Protein AF-S3CJN3-F1 (afdb_monomer)

Radius of gyration: 25.76 Å; Cα contacts (8 Å, |Δi|>4): 692; chains: 1; bounding box: 67×48×83 Å

pLDDT: mean 77.64, std 17.72, range [29.52, 98.56]

Structure (mmCIF, N/CA/C/O backbone):
data_AF-S3CJN3-F1
#
_entry.id   AF-S3CJN3-F1
#
loop_
_atom_site.group_PDB
_atom_site.id
_atom_site.type_symbol
_atom_site.label_atom_id
_atom_site.label_alt_id
_atom_site.label_comp_id
_atom_site.label_asym_id
_atom_site.label_entity_id
_atom_site.label_seq_id
_atom_site.pdbx_PDB_ins_code
_atom_site.Cartn_x
_atom_site.Cartn_y
_atom_site.Cartn_z
_atom_site.occupancy
_atom_site.B_iso_or_equiv
_atom_site.auth_seq_id
_atom_site.auth_comp_id
_atom_site.auth_asym_id
_atom_site.auth_atom_id
_atom_site.pdbx_PDB_model_num
ATOM 1 N N . MET A 1 1 ? -0.857 1.308 -29.081 1.00 56.81 1 MET A N 1
ATOM 2 C CA . MET A 1 1 ? -0.930 2.384 -30.098 1.00 56.81 1 MET A CA 1
ATOM 3 C C . MET A 1 1 ? 0.430 2.398 -30.818 1.00 56.81 1 MET A C 1
ATOM 5 O O . MET A 1 1 ? 1.230 1.526 -30.489 1.00 56.81 1 MET A O 1
ATOM 9 N N . PRO A 1 2 ? 0.720 3.210 -31.855 1.00 83.81 2 PRO A N 1
ATOM 10 C CA . PRO A 1 2 ? 1.910 2.938 -32.663 1.00 83.81 2 PRO A CA 1
ATOM 11 C C . PRO A 1 2 ? 3.206 3.474 -32.032 1.00 83.81 2 PRO A C 1
ATOM 13 O O . PRO A 1 2 ? 3.262 4.581 -31.498 1.00 83.81 2 PRO A O 1
ATOM 16 N N . LEU A 1 3 ? 4.267 2.673 -32.129 1.00 88.75 3 LEU A N 1
ATOM 17 C CA . LEU A 1 3 ? 5.655 3.093 -31.925 1.00 88.75 3 LEU A CA 1
ATOM 18 C C . LEU A 1 3 ? 6.126 3.909 -33.145 1.00 88.75 3 LEU A C 1
ATOM 20 O O . LEU A 1 3 ? 5.751 3.570 -34.269 1.00 88.75 3 LEU A O 1
ATOM 24 N N . CYS A 1 4 ? 6.973 4.931 -32.959 1.00 92.06 4 CYS A N 1
ATOM 25 C CA . CYS A 1 4 ? 7.653 5.595 -34.083 1.00 92.06 4 CYS A CA 1
ATOM 26 C C . CYS A 1 4 ? 8.676 4.654 -34.745 1.00 92.06 4 CYS A C 1
ATOM 28 O O . CYS A 1 4 ? 9.055 3.639 -34.157 1.00 92.06 4 CYS A O 1
ATOM 30 N N . GLU A 1 5 ? 9.161 4.992 -35.943 1.00 91.88 5 GLU A N 1
ATOM 31 C CA . GLU A 1 5 ? 10.115 4.154 -36.692 1.00 91.88 5 GLU A CA 1
ATOM 32 C C . GLU A 1 5 ? 11.374 3.798 -35.891 1.00 91.88 5 GLU A C 1
ATOM 34 O O . GLU A 1 5 ? 11.884 2.684 -35.995 1.00 91.88 5 GLU A O 1
ATOM 39 N N . VAL A 1 6 ? 11.853 4.725 -35.058 1.00 92.62 6 VAL A N 1
ATOM 40 C CA . VAL A 1 6 ? 12.992 4.499 -34.162 1.00 92.62 6 VAL A CA 1
ATOM 41 C C . VAL A 1 6 ? 12.638 3.464 -33.091 1.00 92.62 6 VAL A C 1
ATOM 43 O O . VAL A 1 6 ? 13.357 2.481 -32.914 1.00 92.62 6 VAL A O 1
ATOM 46 N N . CYS A 1 7 ? 11.501 3.624 -32.409 1.00 91.69 7 CYS A N 1
ATOM 47 C CA . CYS A 1 7 ? 11.071 2.704 -31.355 1.00 91.69 7 CYS A CA 1
ATOM 48 C C . CYS A 1 7 ? 10.679 1.319 -31.884 1.00 91.69 7 CYS A C 1
ATOM 50 O O . CYS A 1 7 ? 10.854 0.325 -31.183 1.00 91.69 7 CYS A O 1
ATOM 52 N N . GLN A 1 8 ? 10.198 1.223 -33.126 1.00 89.62 8 GLN A N 1
ATOM 53 C CA . GLN A 1 8 ? 9.945 -0.060 -33.785 1.00 89.62 8 GLN A CA 1
ATOM 54 C C . GLN A 1 8 ? 11.229 -0.870 -33.987 1.00 89.62 8 GLN A C 1
ATOM 56 O O . GLN A 1 8 ? 11.159 -2.086 -34.126 1.00 89.62 8 GLN A O 1
ATOM 61 N N . ARG A 1 9 ? 12.411 -0.240 -33.992 1.00 89.25 9 ARG A N 1
ATOM 62 C CA . ARG A 1 9 ? 13.707 -0.928 -34.114 1.00 89.25 9 ARG A CA 1
ATOM 63 C C . ARG A 1 9 ? 14.276 -1.395 -32.774 1.00 89.25 9 ARG A C 1
ATOM 65 O O . ARG A 1 9 ? 15.337 -2.013 -32.777 1.00 89.25 9 ARG A O 1
ATOM 72 N N . ILE A 1 10 ? 13.613 -1.118 -31.649 1.00 89.44 10 ILE A N 1
ATOM 73 C CA . ILE A 1 10 ? 14.065 -1.594 -30.339 1.00 89.44 10 ILE A CA 1
ATOM 74 C C . ILE A 1 10 ? 13.991 -3.120 -30.304 1.00 89.44 10 ILE A C 1
ATOM 76 O O . ILE A 1 10 ? 12.942 -3.701 -30.588 1.00 89.44 10 ILE A O 1
ATOM 80 N N . ASP A 1 11 ? 15.102 -3.752 -29.928 1.00 85.38 11 ASP A N 1
ATOM 81 C CA . ASP A 1 11 ? 15.180 -5.194 -29.730 1.00 85.38 11 ASP A CA 1
ATOM 82 C C . ASP A 1 11 ? 15.649 -5.510 -28.306 1.00 85.38 11 ASP A C 1
ATOM 84 O O . ASP A 1 11 ? 16.840 -5.620 -28.005 1.00 85.38 11 ASP A O 1
ATOM 88 N N . ILE A 1 12 ? 14.670 -5.654 -27.409 1.00 87.25 12 ILE A N 1
ATOM 89 C CA . ILE A 1 12 ? 14.932 -5.946 -25.997 1.00 87.25 12 ILE A CA 1
ATOM 90 C C . ILE A 1 12 ? 15.607 -7.310 -25.824 1.00 87.25 12 ILE A C 1
ATOM 92 O O . ILE A 1 12 ? 16.454 -7.454 -24.943 1.00 87.25 12 ILE A O 1
ATOM 96 N N . ARG A 1 13 ? 15.280 -8.304 -26.661 1.00 86.50 13 ARG A N 1
ATOM 97 C CA . ARG A 1 13 ? 15.872 -9.643 -26.557 1.00 86.50 13 ARG A CA 1
ATOM 98 C C . ARG A 1 13 ? 17.366 -9.591 -26.852 1.00 86.50 13 ARG A C 1
ATOM 100 O O . ARG A 1 13 ? 18.156 -10.117 -26.069 1.00 86.50 13 ARG A O 1
ATOM 107 N N . SER A 1 14 ? 17.744 -8.921 -27.939 1.00 88.31 14 SER A N 1
ATOM 108 C CA . SER A 1 14 ? 19.148 -8.750 -28.323 1.00 88.31 14 SER A CA 1
ATOM 109 C C . SER A 1 14 ? 19.950 -8.009 -27.247 1.00 88.31 14 SER A C 1
ATOM 111 O O . SER A 1 14 ? 21.045 -8.443 -26.899 1.00 88.31 14 SER A O 1
ATOM 113 N N . LEU A 1 15 ? 19.381 -6.962 -26.638 1.00 89.06 15 LEU A N 1
ATOM 114 C CA . LEU A 1 15 ? 20.022 -6.241 -25.531 1.00 89.06 15 LEU A CA 1
ATOM 115 C C . LEU A 1 15 ? 20.235 -7.115 -24.283 1.00 89.06 15 LEU A C 1
ATOM 117 O O . LEU A 1 15 ? 21.297 -7.063 -23.663 1.00 89.06 15 LEU A O 1
ATOM 121 N N . VAL A 1 16 ? 19.244 -7.936 -23.918 1.00 88.00 16 VAL A N 1
ATOM 122 C CA . VAL A 1 16 ? 19.341 -8.871 -22.783 1.00 88.00 16 VAL A CA 1
ATOM 123 C C . VAL A 1 16 ? 20.388 -9.960 -23.051 1.00 88.00 16 VAL A C 1
ATOM 125 O O . VAL A 1 16 ? 21.195 -10.263 -22.172 1.00 88.00 16 VAL A O 1
ATOM 128 N N . LEU A 1 17 ? 20.421 -10.527 -24.260 1.00 88.25 17 LEU A N 1
ATOM 129 C CA . LEU A 1 17 ? 21.434 -11.510 -24.664 1.00 88.25 17 LEU A CA 1
ATOM 130 C C . LEU A 1 17 ? 22.846 -10.925 -24.600 1.00 88.25 17 LEU A C 1
ATOM 132 O O . LEU A 1 17 ? 23.724 -11.513 -23.967 1.00 88.25 17 LEU A O 1
ATOM 136 N N . ALA A 1 18 ? 23.036 -9.740 -25.183 1.00 87.50 18 ALA A N 1
ATOM 137 C CA . ALA A 1 18 ? 24.317 -9.047 -25.184 1.00 87.50 18 ALA A CA 1
ATOM 138 C C . ALA A 1 18 ? 24.812 -8.750 -23.762 1.00 87.50 18 ALA A C 1
ATOM 140 O O . ALA A 1 18 ? 26.000 -8.904 -23.479 1.00 87.50 18 ALA A O 1
ATOM 141 N N . TYR A 1 19 ? 23.908 -8.396 -22.840 1.00 86.38 19 TYR A N 1
ATOM 142 C CA . TYR A 1 19 ? 24.244 -8.248 -21.424 1.00 86.38 19 TYR A CA 1
ATOM 143 C C . TYR A 1 19 ? 24.774 -9.556 -20.822 1.00 86.38 19 TYR A C 1
ATOM 145 O O . TYR A 1 19 ? 25.827 -9.567 -20.186 1.00 86.38 19 TYR A O 1
ATOM 153 N N . HIS A 1 20 ? 24.083 -10.676 -21.040 1.00 83.88 20 HIS A N 1
ATOM 154 C CA . HIS A 1 20 ? 24.507 -11.966 -20.499 1.00 83.88 20 HIS A CA 1
ATOM 155 C C . HIS A 1 20 ? 25.848 -12.443 -21.053 1.00 83.88 20 HIS A C 1
ATOM 157 O O . HIS A 1 20 ? 26.672 -12.953 -20.292 1.00 83.88 20 HIS A O 1
ATOM 163 N N . GLU A 1 21 ? 26.076 -12.287 -22.355 1.00 84.88 21 GLU A N 1
ATOM 164 C CA . GLU A 1 21 ? 27.363 -12.601 -22.980 1.00 84.88 21 GLU A CA 1
ATOM 165 C C . GLU A 1 21 ? 28.477 -11.715 -22.425 1.00 84.88 21 GLU A C 1
ATOM 167 O O . GLU A 1 21 ? 29.540 -12.212 -22.048 1.00 84.88 21 GLU A O 1
ATOM 172 N N . TRP A 1 22 ? 28.213 -10.415 -22.294 1.00 81.56 22 TRP A N 1
ATOM 173 C CA . TRP A 1 22 ? 29.166 -9.465 -21.740 1.00 81.56 22 TRP A CA 1
ATOM 174 C C . TRP A 1 22 ? 29.552 -9.800 -20.298 1.00 81.56 22 TRP A C 1
ATOM 176 O O . TRP A 1 22 ? 30.744 -9.867 -20.002 1.00 81.56 22 TRP A O 1
ATOM 186 N N . VAL A 1 23 ? 28.586 -10.094 -19.420 1.00 78.06 23 VAL A N 1
ATOM 187 C CA . VAL A 1 23 ? 28.857 -10.488 -18.024 1.00 78.06 23 VAL A CA 1
ATOM 188 C C . VAL A 1 23 ? 29.653 -11.792 -17.949 1.00 78.06 23 VAL A C 1
ATOM 190 O O . VAL A 1 23 ? 30.587 -11.880 -17.156 1.00 78.06 23 VAL A O 1
ATOM 193 N N . ARG A 1 24 ? 29.339 -12.795 -18.786 1.00 78.81 24 ARG A N 1
ATOM 194 C CA . ARG A 1 24 ? 30.102 -14.061 -18.841 1.00 78.81 24 ARG A CA 1
ATOM 195 C C . ARG A 1 24 ? 31.558 -13.850 -19.259 1.00 78.81 24 ARG A C 1
ATOM 197 O O . ARG A 1 24 ? 32.435 -14.563 -18.784 1.00 78.81 24 ARG A O 1
ATOM 204 N N . ASN A 1 25 ? 31.806 -12.888 -20.145 1.00 75.31 25 ASN A N 1
ATOM 205 C CA . ASN A 1 25 ? 33.140 -12.616 -20.675 1.00 75.31 25 ASN A CA 1
ATOM 206 C C . ASN A 1 25 ? 33.958 -11.670 -19.778 1.00 75.31 25 ASN A C 1
ATOM 208 O O . ASN A 1 25 ? 35.183 -11.740 -19.785 1.00 75.31 25 ASN A O 1
ATOM 212 N N . THR A 1 26 ? 33.305 -10.811 -18.988 1.00 68.06 26 THR A N 1
ATOM 213 C CA . THR A 1 26 ? 33.966 -9.821 -18.111 1.00 68.06 26 THR A CA 1
ATOM 214 C C . THR A 1 26 ? 34.074 -10.246 -16.643 1.00 68.06 26 THR A C 1
ATOM 216 O O . THR A 1 26 ? 34.764 -9.584 -15.869 1.00 68.06 26 THR A O 1
ATOM 219 N N . SER A 1 27 ? 33.499 -11.389 -16.245 1.00 54.91 27 SER A N 1
ATOM 220 C CA . SER A 1 27 ? 33.534 -11.913 -14.866 1.00 54.91 27 SER A CA 1
ATOM 221 C C . SER A 1 27 ? 34.928 -12.238 -14.281 1.00 54.91 27 SER A C 1
ATOM 223 O O . SER A 1 27 ? 34.999 -12.664 -13.131 1.00 54.91 27 SER A O 1
ATOM 225 N N . ASN A 1 28 ? 36.026 -11.995 -15.011 1.00 45.75 28 ASN A N 1
ATOM 226 C CA . ASN A 1 28 ? 37.406 -12.112 -14.514 1.00 45.75 28 ASN A CA 1
ATOM 227 C C . ASN A 1 28 ? 38.129 -10.772 -14.258 1.00 45.75 28 ASN A C 1
ATOM 229 O O . ASN A 1 28 ? 39.216 -10.797 -13.689 1.00 45.75 28 ASN A O 1
ATOM 233 N N . GLU A 1 29 ? 37.562 -9.612 -14.614 1.00 44.59 29 GLU A N 1
ATOM 234 C CA . GLU A 1 29 ? 38.234 -8.309 -14.448 1.00 44.59 29 GLU A CA 1
ATOM 235 C C . GLU A 1 29 ? 37.250 -7.206 -14.024 1.00 44.59 29 GLU A C 1
ATOM 237 O O . GLU A 1 29 ? 36.926 -6.293 -14.779 1.00 44.59 29 GLU A O 1
ATOM 242 N N . TYR A 1 30 ? 36.774 -7.244 -12.777 1.00 38.97 30 TYR A N 1
ATOM 243 C CA . TYR A 1 30 ? 36.133 -6.067 -12.185 1.00 38.97 30 TYR A CA 1
ATOM 244 C C . TYR A 1 30 ? 37.208 -5.073 -11.731 1.00 38.97 30 TYR A C 1
ATOM 246 O O . TYR A 1 30 ? 37.703 -5.146 -10.606 1.00 38.97 30 TYR A O 1
ATOM 254 N N . THR A 1 31 ? 37.541 -4.107 -12.589 1.00 38.97 31 THR A N 1
ATOM 255 C CA . THR A 1 31 ? 38.107 -2.830 -12.138 1.00 38.97 31 THR A CA 1
ATOM 256 C C . THR A 1 31 ? 37.134 -1.693 -12.417 1.00 38.97 31 THR A C 1
ATOM 258 O O . THR A 1 31 ? 36.382 -1.665 -13.385 1.00 38.97 31 THR A O 1
ATOM 261 N N . THR A 1 32 ? 37.096 -0.774 -11.467 1.00 41.88 32 THR A N 1
ATOM 262 C CA . THR A 1 32 ? 36.275 0.429 -11.416 1.00 41.88 32 THR A CA 1
ATOM 263 C C . THR A 1 32 ? 36.683 1.452 -12.489 1.00 41.88 32 THR A C 1
ATOM 265 O O . THR A 1 32 ? 37.332 2.443 -12.162 1.00 41.88 32 THR A O 1
ATOM 268 N N . SER A 1 33 ? 36.291 1.258 -13.749 1.00 38.84 33 SER A N 1
ATOM 269 C CA . SER A 1 33 ? 36.246 2.312 -14.781 1.00 38.84 33 SER A CA 1
ATOM 270 C C . SER A 1 33 ? 34.777 2.493 -15.199 1.00 38.84 33 SER A C 1
ATOM 272 O O . SER A 1 33 ? 34.085 1.539 -15.526 1.00 38.84 33 SER A O 1
ATOM 274 N N . GLY A 1 34 ? 34.135 3.629 -14.930 1.00 49.50 34 GLY A N 1
ATOM 275 C CA . GLY A 1 34 ? 34.243 4.855 -15.718 1.00 49.50 34 GLY A CA 1
ATOM 276 C C . GLY A 1 34 ? 33.016 4.930 -16.639 1.00 49.50 34 GLY A C 1
ATOM 277 O O . GLY A 1 34 ? 32.799 4.016 -17.428 1.00 49.50 34 GLY A O 1
ATOM 278 N N . ASP A 1 35 ? 32.192 5.975 -16.515 1.00 48.53 35 ASP A N 1
ATOM 279 C CA . ASP A 1 35 ? 30.923 6.150 -17.255 1.00 48.53 35 ASP A CA 1
ATOM 280 C C . ASP A 1 35 ? 31.083 6.080 -18.798 1.00 48.53 35 ASP A C 1
ATOM 282 O O . ASP A 1 35 ? 30.113 5.840 -19.511 1.00 48.53 35 ASP A O 1
ATOM 286 N N . GLU A 1 36 ? 32.311 6.207 -19.315 1.00 49.47 36 GLU A N 1
ATOM 287 C CA . GLU A 1 36 ? 32.673 6.111 -20.740 1.00 49.47 36 GLU A CA 1
ATOM 288 C C . GLU A 1 36 ? 32.439 4.719 -21.362 1.00 49.47 36 GLU A C 1
ATOM 290 O O . GLU A 1 36 ? 32.179 4.612 -22.561 1.00 49.47 36 GLU A O 1
ATOM 295 N N . HIS A 1 37 ? 32.469 3.637 -20.574 1.00 57.69 37 HIS A N 1
ATOM 296 C CA . HIS A 1 37 ? 32.265 2.280 -21.105 1.00 57.69 37 HIS A CA 1
ATOM 297 C C . HIS A 1 37 ? 30.796 1.938 -21.391 1.00 57.69 37 HIS A C 1
ATOM 299 O O . HIS A 1 37 ? 30.526 0.981 -22.112 1.00 57.69 37 HIS A O 1
ATOM 305 N N . ILE A 1 38 ? 29.839 2.708 -20.863 1.00 62.06 38 ILE A N 1
ATOM 306 C CA . ILE A 1 38 ? 28.403 2.408 -20.997 1.00 62.06 38 ILE A CA 1
ATOM 307 C C . ILE A 1 38 ? 27.929 2.599 -22.447 1.00 62.06 38 ILE A C 1
ATOM 309 O O . ILE A 1 38 ? 27.097 1.843 -22.938 1.00 62.06 38 ILE A O 1
ATOM 313 N N . PHE A 1 39 ? 28.477 3.581 -23.165 1.00 63.00 39 PHE A N 1
ATOM 314 C CA . PHE A 1 39 ? 28.077 3.873 -24.549 1.00 63.00 39 PHE A CA 1
ATOM 315 C C . PHE A 1 39 ? 28.692 2.924 -25.583 1.00 63.00 39 PHE A C 1
ATOM 317 O O . PHE A 1 39 ? 28.231 2.867 -26.719 1.00 63.00 39 PHE A O 1
ATOM 324 N N . THR A 1 40 ? 29.731 2.182 -25.197 1.00 67.06 40 THR A N 1
ATOM 325 C CA . THR A 1 40 ? 30.460 1.249 -26.072 1.00 67.06 40 THR A CA 1
ATOM 326 C C . THR A 1 40 ? 30.206 -0.214 -25.720 1.00 67.06 40 THR A C 1
ATOM 328 O O . THR A 1 40 ? 30.718 -1.110 -26.393 1.00 67.06 40 THR A O 1
ATOM 331 N N . SER A 1 41 ? 29.413 -0.478 -24.679 1.00 72.75 41 SER A N 1
ATOM 332 C CA . SER A 1 41 ? 29.094 -1.829 -24.249 1.00 72.75 41 SER A CA 1
ATOM 333 C C . SER A 1 41 ? 28.074 -2.491 -25.193 1.00 72.75 41 SER A C 1
ATOM 335 O O . SER A 1 41 ? 27.206 -1.825 -25.756 1.00 72.75 41 SER A O 1
ATOM 337 N N . PRO A 1 42 ? 28.152 -3.818 -25.396 1.00 81.44 42 PRO A N 1
ATOM 338 C CA . PRO A 1 42 ? 27.315 -4.518 -26.377 1.00 81.44 42 PRO A CA 1
ATOM 339 C C . PRO A 1 42 ? 25.826 -4.564 -25.984 1.00 81.44 42 PRO A C 1
ATOM 341 O O . PRO A 1 42 ? 24.963 -4.765 -26.829 1.00 81.44 42 PRO A O 1
ATOM 344 N N . ASN A 1 43 ? 25.512 -4.346 -24.707 1.00 82.81 43 ASN A N 1
ATOM 345 C CA . ASN A 1 43 ? 24.165 -4.221 -24.140 1.00 82.81 43 ASN A CA 1
ATOM 346 C C . ASN A 1 43 ? 23.571 -2.803 -24.270 1.00 82.81 43 ASN A C 1
ATOM 348 O O . ASN A 1 43 ? 22.677 -2.446 -23.494 1.00 82.81 43 ASN A O 1
ATOM 352 N N . THR A 1 44 ? 24.063 -2.014 -25.229 1.00 85.62 44 THR A N 1
ATOM 353 C CA . THR A 1 44 ? 23.648 -0.634 -25.498 1.00 85.62 44 THR A CA 1
ATOM 354 C C . THR A 1 44 ? 23.168 -0.485 -26.940 1.00 85.62 44 THR A C 1
ATOM 356 O O . THR A 1 44 ? 23.831 -0.913 -27.881 1.00 85.62 44 THR A O 1
ATOM 359 N N . GLN A 1 45 ? 22.013 0.153 -27.128 1.00 89.62 45 GLN A N 1
ATOM 360 C CA . GLN A 1 45 ? 21.413 0.428 -28.433 1.00 89.62 45 GLN A CA 1
ATOM 361 C C . GLN A 1 45 ? 21.191 1.941 -28.616 1.00 89.62 45 GLN A C 1
ATOM 363 O O . GLN A 1 45 ? 20.548 2.567 -27.768 1.00 89.62 45 GLN A O 1
ATOM 368 N N . PRO A 1 46 ? 21.647 2.539 -29.735 1.00 89.56 46 PRO A N 1
ATOM 369 C CA . PRO A 1 46 ? 21.257 3.892 -30.122 1.00 89.56 46 PRO A CA 1
ATOM 370 C C . PRO A 1 46 ? 19.742 4.001 -30.327 1.00 89.56 46 PRO A C 1
ATOM 372 O O . PRO A 1 46 ? 19.115 3.108 -30.902 1.00 89.56 46 PRO A O 1
ATOM 375 N N . HIS A 1 47 ? 19.158 5.105 -29.872 1.00 90.88 47 HIS A N 1
ATOM 376 C CA . HIS A 1 47 ? 17.727 5.372 -29.961 1.00 90.88 47 HIS A CA 1
ATOM 377 C C . HIS A 1 47 ? 17.461 6.612 -30.826 1.00 90.88 47 HIS A C 1
ATOM 379 O O . HIS A 1 47 ? 17.398 6.474 -32.042 1.00 90.88 47 HIS A O 1
ATOM 385 N N . HIS A 1 48 ? 17.326 7.808 -30.246 1.00 90.56 48 HIS A N 1
ATOM 386 C CA . HIS A 1 48 ? 17.156 9.059 -31.007 1.00 90.56 48 HIS A CA 1
ATOM 387 C C . HIS A 1 48 ? 18.491 9.805 -31.104 1.00 90.56 48 HIS A 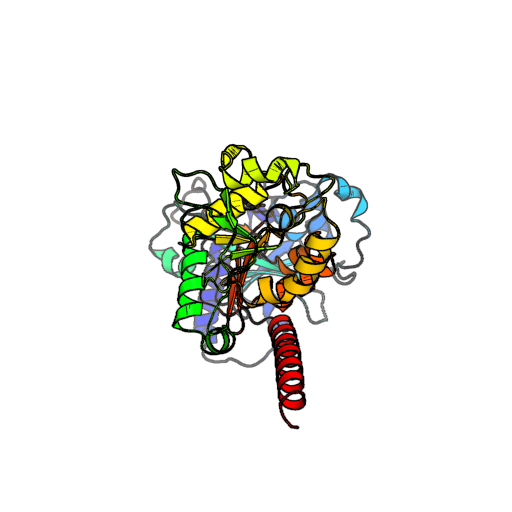C 1
ATOM 389 O O . HIS A 1 48 ? 19.290 9.742 -30.166 1.00 90.56 48 HIS A O 1
ATOM 395 N N . ALA A 1 49 ? 18.739 10.509 -32.213 1.00 87.88 49 ALA A N 1
ATOM 396 C CA . ALA A 1 49 ? 20.005 11.216 -32.422 1.00 87.88 49 ALA A CA 1
ATOM 397 C C . ALA A 1 49 ? 20.124 12.459 -31.531 1.00 87.88 49 ALA A C 1
ATOM 399 O O . ALA A 1 49 ? 21.230 12.910 -31.237 1.00 87.88 49 ALA A O 1
ATOM 400 N N . SER A 1 50 ? 18.990 12.973 -31.056 1.00 83.50 50 SER A N 1
ATOM 401 C CA . SER A 1 50 ? 18.933 14.038 -30.068 1.00 83.50 50 SER A CA 1
ATOM 402 C C . SER A 1 50 ? 17.752 13.865 -29.116 1.00 83.50 50 SER A C 1
ATOM 404 O O . SER A 1 50 ? 16.801 13.111 -29.355 1.00 83.50 50 SER A O 1
ATOM 406 N N . PHE A 1 51 ? 17.802 14.607 -28.016 1.00 77.88 51 PHE A N 1
ATOM 407 C CA . PHE A 1 51 ? 16.685 14.714 -27.088 1.00 77.88 51 PHE A CA 1
ATOM 408 C C . PHE A 1 51 ? 15.460 15.414 -27.708 1.00 77.88 51 PHE A C 1
ATOM 410 O O . PHE A 1 51 ? 14.328 15.075 -27.363 1.00 77.88 51 PHE A O 1
ATOM 417 N N . GLU A 1 52 ? 15.665 16.348 -28.643 1.00 81.94 52 GLU A N 1
ATOM 418 C CA . GLU A 1 52 ? 14.581 17.037 -29.357 1.00 81.94 52 GLU A CA 1
ATOM 419 C C . GLU A 1 52 ? 13.794 16.076 -30.248 1.00 81.94 52 GLU A C 1
ATOM 421 O O . GLU A 1 52 ? 12.570 16.060 -30.195 1.00 81.94 52 GLU A O 1
ATOM 426 N N . GLU A 1 53 ? 14.479 15.192 -30.974 1.00 88.38 53 GLU A N 1
ATOM 427 C CA . GLU A 1 53 ? 13.808 14.172 -31.784 1.00 88.38 53 GLU A CA 1
ATOM 428 C C . GLU A 1 53 ? 12.965 13.223 -30.918 1.00 88.38 53 GLU A C 1
ATOM 430 O O . GLU A 1 53 ? 11.860 12.836 -31.300 1.00 88.38 53 GLU A O 1
ATOM 435 N N . LEU A 1 54 ? 13.455 12.863 -29.723 1.00 87.50 54 LEU A N 1
ATOM 436 C CA . LEU A 1 54 ? 12.694 12.044 -28.777 1.00 87.50 54 LEU A CA 1
ATOM 437 C C . LEU A 1 54 ? 11.436 12.771 -28.288 1.00 87.50 54 LEU A C 1
ATOM 439 O O . LEU A 1 54 ? 10.373 12.150 -28.185 1.00 87.50 54 LEU A O 1
ATOM 443 N N . ARG A 1 55 ? 11.552 14.069 -27.977 1.00 84.50 55 ARG A N 1
ATOM 444 C CA . ARG A 1 55 ? 10.419 14.922 -27.596 1.00 84.50 55 ARG A CA 1
ATOM 445 C C . ARG A 1 55 ? 9.376 14.959 -28.699 1.00 84.50 55 ARG A C 1
ATOM 447 O O . ARG A 1 55 ? 8.198 14.744 -28.425 1.00 84.50 55 ARG A O 1
ATOM 454 N N . ASP A 1 56 ? 9.806 15.242 -29.919 1.00 86.44 56 ASP A N 1
ATOM 455 C CA . ASP A 1 56 ? 8.912 15.444 -31.051 1.00 86.44 56 ASP A CA 1
ATOM 456 C C . ASP A 1 56 ? 8.175 14.132 -31.360 1.00 86.44 56 ASP A C 1
ATOM 458 O O . ASP A 1 56 ? 6.947 14.116 -31.411 1.00 86.44 56 ASP A O 1
ATOM 462 N N . ALA A 1 57 ? 8.874 12.991 -31.334 1.00 89.62 57 ALA A N 1
ATOM 463 C CA . ALA A 1 57 ? 8.244 11.673 -31.427 1.00 89.62 57 ALA A CA 1
ATOM 464 C C . ALA A 1 57 ? 7.235 11.391 -30.290 1.00 89.62 57 ALA A C 1
ATOM 466 O O . ALA A 1 57 ? 6.232 10.701 -30.500 1.00 89.62 57 ALA A O 1
ATOM 467 N N . ALA A 1 58 ? 7.476 11.892 -29.072 1.00 86.94 58 ALA A N 1
ATOM 468 C CA . ALA A 1 58 ? 6.526 11.775 -27.964 1.00 86.94 58 ALA A CA 1
ATOM 469 C C . ALA A 1 58 ? 5.270 12.641 -28.185 1.00 86.94 58 ALA A C 1
ATOM 471 O O . ALA A 1 58 ? 4.149 12.177 -27.934 1.00 86.94 58 ALA A O 1
ATOM 472 N N . ILE A 1 59 ? 5.441 13.873 -28.670 1.00 84.19 59 ILE A N 1
ATOM 473 C CA . ILE A 1 59 ? 4.345 14.782 -29.039 1.00 84.19 59 ILE A CA 1
ATOM 474 C C . ILE A 1 59 ? 3.500 14.143 -30.149 1.00 84.19 59 ILE A C 1
ATOM 476 O O . ILE A 1 59 ? 2.281 14.022 -29.990 1.00 84.19 59 ILE A O 1
ATOM 480 N N . ASP A 1 60 ? 4.158 13.600 -31.174 1.00 88.19 60 ASP A N 1
ATOM 481 C CA . ASP A 1 60 ? 3.549 12.944 -32.339 1.00 88.19 60 ASP A CA 1
ATOM 482 C C . ASP A 1 60 ? 2.838 11.621 -32.015 1.00 88.19 60 ASP A C 1
ATOM 484 O O . ASP A 1 60 ? 2.123 11.064 -32.847 1.00 88.19 60 ASP A O 1
ATOM 488 N N . GLY A 1 61 ? 2.977 11.115 -30.787 1.00 84.56 61 GLY A N 1
ATOM 489 C CA . GLY A 1 61 ? 2.145 10.022 -30.292 1.00 84.56 61 GLY A CA 1
ATOM 490 C C . GLY A 1 61 ? 2.838 8.697 -30.040 1.00 84.56 61 GLY A C 1
ATOM 491 O O . GLY A 1 61 ? 2.154 7.749 -29.655 1.00 84.56 61 GLY A O 1
ATOM 492 N N . CYS A 1 62 ? 4.163 8.613 -30.183 1.00 89.19 62 CYS A N 1
ATOM 493 C CA . CYS A 1 62 ? 4.892 7.386 -29.878 1.00 89.19 62 CYS A CA 1
ATOM 494 C C . CYS A 1 62 ? 4.781 7.033 -28.388 1.00 89.19 62 CYS A C 1
ATOM 496 O O . CYS A 1 62 ? 5.240 7.788 -27.530 1.00 89.19 62 CYS A O 1
ATOM 498 N N . GLU A 1 63 ? 4.225 5.857 -28.073 1.00 86.44 63 GLU A N 1
ATOM 499 C CA . GLU A 1 63 ? 4.018 5.390 -26.691 1.00 86.44 63 GLU A CA 1
ATOM 500 C C . GLU A 1 63 ? 5.323 5.253 -25.902 1.00 86.44 63 GLU A C 1
ATOM 502 O O . GLU A 1 63 ? 5.386 5.657 -24.741 1.00 86.44 63 GLU A O 1
ATOM 507 N N . PHE A 1 64 ? 6.377 4.705 -26.516 1.00 88.75 64 PHE A N 1
ATOM 508 C CA . PHE A 1 64 ? 7.664 4.559 -25.838 1.00 88.75 64 PHE A CA 1
ATOM 509 C C . PHE A 1 64 ? 8.337 5.913 -25.618 1.00 88.75 64 PHE A C 1
ATOM 511 O O . PHE A 1 64 ? 8.769 6.197 -24.505 1.00 88.75 64 PHE A O 1
ATOM 518 N N . CYS A 1 65 ? 8.377 6.785 -26.632 1.00 88.50 65 CYS A N 1
ATOM 519 C CA . CYS A 1 65 ? 8.945 8.125 -26.459 1.00 88.50 65 CYS A CA 1
ATOM 520 C C . CYS A 1 65 ? 8.174 8.909 -25.404 1.00 88.50 65 CYS A C 1
ATOM 522 O O . CYS A 1 65 ? 8.790 9.545 -24.564 1.00 88.50 65 CYS A O 1
ATOM 524 N N . ARG A 1 66 ? 6.846 8.788 -25.368 1.00 84.19 66 ARG A N 1
ATOM 525 C CA . ARG A 1 66 ? 5.993 9.314 -24.299 1.00 84.19 66 ARG A CA 1
ATOM 526 C C . ARG A 1 66 ? 6.320 8.743 -22.928 1.00 84.19 66 ARG A C 1
ATOM 528 O O . ARG A 1 66 ? 6.367 9.497 -21.966 1.00 84.19 66 ARG A O 1
ATOM 535 N N . LEU A 1 67 ? 6.558 7.438 -22.825 1.00 82.50 67 LEU A N 1
ATOM 536 C CA . LEU A 1 67 ? 6.985 6.806 -21.579 1.00 82.50 67 LEU A CA 1
ATOM 537 C C . LEU A 1 67 ? 8.331 7.373 -21.105 1.00 82.50 67 LEU A C 1
ATOM 539 O O . LEU A 1 67 ? 8.491 7.660 -19.920 1.00 82.50 67 LEU A O 1
ATOM 543 N N . VAL A 1 68 ? 9.283 7.555 -22.022 1.00 82.12 68 VAL A N 1
ATOM 544 C CA . VAL A 1 68 ? 10.620 8.091 -21.736 1.00 82.12 68 VAL A CA 1
ATOM 545 C C . VAL A 1 68 ? 10.581 9.588 -21.424 1.00 82.12 68 VAL A C 1
ATOM 547 O O . VAL A 1 68 ? 11.238 10.011 -20.475 1.00 82.12 68 VAL A O 1
ATOM 550 N N . TRP A 1 69 ? 9.785 10.358 -22.163 1.00 77.38 69 TRP A N 1
ATOM 551 C CA . TRP A 1 69 ? 9.602 11.805 -22.032 1.00 77.38 69 TRP A CA 1
ATOM 552 C C . TRP A 1 69 ? 8.780 12.180 -20.799 1.00 77.38 69 TRP A C 1
ATOM 554 O O . TRP A 1 69 ? 9.114 13.113 -20.076 1.00 77.38 69 TRP A O 1
ATOM 564 N N . GLY A 1 70 ? 7.700 11.438 -20.555 1.00 63.09 70 GLY A N 1
ATOM 565 C CA . GLY A 1 70 ? 6.721 11.693 -19.510 1.00 63.09 70 GLY A CA 1
ATOM 566 C C . GLY A 1 70 ? 7.360 11.591 -18.135 1.00 63.09 70 GLY A C 1
ATOM 567 O O . GLY A 1 70 ? 7.588 10.494 -17.610 1.00 63.09 70 GLY A O 1
ATOM 568 N N . CYS A 1 71 ? 7.677 12.743 -17.559 1.00 50.81 71 CYS A N 1
ATOM 569 C CA . CYS A 1 71 ? 7.980 12.880 -16.151 1.00 50.81 71 CYS A CA 1
ATOM 570 C C . CYS A 1 71 ? 6.715 13.318 -15.415 1.00 50.81 71 CYS A C 1
ATOM 572 O O . CYS A 1 71 ? 6.160 14.373 -15.699 1.00 50.81 71 CYS A O 1
ATOM 574 N N . ASP A 1 72 ? 6.327 12.439 -14.493 1.00 46.78 72 ASP A N 1
ATOM 575 C CA . ASP A 1 72 ? 5.441 12.602 -13.347 1.00 46.78 72 ASP A CA 1
ATOM 576 C C . ASP A 1 72 ? 3.990 12.997 -13.609 1.00 46.78 72 ASP A C 1
ATOM 578 O O . ASP A 1 72 ? 3.707 14.096 -14.034 1.00 46.78 72 ASP A O 1
ATOM 582 N N . ASP A 1 73 ? 3.069 12.102 -13.242 1.00 40.28 73 ASP A N 1
ATOM 583 C CA . ASP A 1 73 ? 1.813 12.384 -12.525 1.00 40.28 73 ASP A CA 1
ATOM 584 C C . ASP A 1 73 ? 0.848 13.489 -12.995 1.00 40.28 73 ASP A C 1
ATOM 586 O O . ASP A 1 73 ? -0.137 13.739 -12.303 1.00 40.28 73 ASP A O 1
ATOM 590 N N . PHE A 1 74 ? 1.064 14.122 -14.139 1.00 36.97 74 PHE A N 1
ATOM 591 C CA . PHE A 1 74 ? 0.229 15.208 -14.617 1.00 36.97 74 PHE A CA 1
ATOM 592 C C . PHE A 1 74 ? -0.814 14.676 -15.594 1.00 36.97 74 PHE A C 1
ATOM 594 O O . PHE A 1 74 ? -0.508 13.997 -16.577 1.00 36.97 74 PHE A O 1
ATOM 601 N N . GLU A 1 75 ? -2.074 14.963 -15.273 1.00 35.25 75 GLU A N 1
ATOM 602 C CA . GLU A 1 75 ? -3.221 14.741 -16.140 1.00 35.25 75 GLU A CA 1
ATOM 603 C C . GLU A 1 75 ? -2.940 15.313 -17.537 1.00 35.25 75 GLU A C 1
ATOM 605 O O . GLU A 1 75 ? -2.361 16.394 -17.697 1.00 35.25 75 GLU A O 1
ATOM 610 N N . VAL A 1 76 ? -3.365 14.555 -18.551 1.00 36.94 76 VAL A N 1
ATOM 611 C CA . VAL A 1 76 ? -3.133 14.776 -19.990 1.00 36.94 76 VAL A CA 1
ATOM 612 C C . VAL A 1 76 ? -3.525 16.193 -20.457 1.00 36.94 76 VAL A C 1
ATOM 614 O O . VAL A 1 76 ? -3.030 16.661 -21.479 1.00 36.94 76 VAL A O 1
ATOM 617 N N . GLU A 1 77 ? -4.334 16.920 -19.685 1.00 33.03 77 GLU A N 1
ATOM 618 C CA . GLU A 1 77 ? -4.784 18.287 -19.973 1.00 33.03 77 GLU A CA 1
ATOM 619 C C . GLU A 1 77 ? -3.704 19.379 -19.811 1.00 33.03 77 GLU A C 1
ATOM 621 O O . GLU A 1 77 ? -3.906 20.504 -20.263 1.00 33.03 77 GLU A O 1
ATOM 626 N N . THR A 1 78 ? -2.530 19.081 -19.235 1.00 32.81 78 THR A N 1
ATOM 627 C CA . THR A 1 78 ? -1.494 20.102 -18.933 1.00 32.81 78 THR A CA 1
ATOM 628 C C . THR A 1 78 ? -0.236 20.063 -19.813 1.00 32.81 78 THR A C 1
ATOM 630 O O . THR A 1 78 ? 0.679 20.866 -19.618 1.00 32.81 78 THR A O 1
ATOM 633 N N . LEU A 1 79 ? -0.199 19.209 -20.844 1.00 36.75 79 LEU A N 1
ATOM 634 C CA . LEU A 1 79 ? 0.922 19.095 -21.796 1.00 36.75 79 LEU A CA 1
ATOM 635 C C . LEU A 1 79 ? 1.425 20.430 -22.403 1.00 36.75 79 LEU A C 1
ATOM 637 O O . LEU A 1 79 ? 2.640 20.569 -22.541 1.00 36.75 79 LEU A O 1
ATOM 641 N N . PRO A 1 80 ? 0.583 21.444 -22.698 1.00 34.16 80 PRO A N 1
ATOM 642 C CA . PRO A 1 80 ? 1.066 22.727 -23.223 1.00 34.16 80 PRO A CA 1
ATOM 643 C C . PRO A 1 80 ? 1.826 23.591 -22.199 1.00 34.16 80 PRO A C 1
ATOM 645 O O . PRO A 1 80 ? 2.560 24.496 -22.590 1.00 34.16 80 PRO A O 1
ATOM 648 N N . PHE A 1 81 ? 1.671 23.333 -20.894 1.00 32.47 81 PHE A N 1
ATOM 649 C CA . PHE A 1 81 ? 2.263 24.143 -19.817 1.00 32.47 81 PHE A CA 1
ATOM 650 C C . PHE A 1 81 ? 3.552 23.548 -19.227 1.00 32.47 81 PHE A C 1
ATOM 652 O O . PHE A 1 81 ? 4.255 24.233 -18.486 1.00 32.47 81 PHE A O 1
ATOM 659 N N . LEU A 1 82 ? 3.908 22.304 -19.571 1.00 35.34 82 LEU A N 1
ATOM 660 C CA . LEU A 1 82 ? 5.101 21.615 -19.055 1.00 35.34 82 LEU A CA 1
ATOM 661 C C . LEU A 1 82 ? 6.413 22.000 -19.759 1.00 35.34 82 LEU A C 1
ATOM 663 O O . LEU A 1 82 ? 7.481 21.590 -19.303 1.00 35.34 82 LEU A O 1
ATOM 667 N N . CYS A 1 83 ? 6.366 22.847 -20.795 1.00 40.81 83 CYS A N 1
ATOM 668 C CA . CYS A 1 83 ? 7.554 23.410 -21.457 1.00 40.81 83 CYS A CA 1
ATOM 669 C C . CYS A 1 83 ? 8.486 24.207 -20.516 1.00 40.81 83 CYS A C 1
ATOM 671 O O . CYS A 1 83 ? 9.558 24.631 -20.940 1.00 40.81 83 CYS A O 1
ATOM 673 N N . SER A 1 84 ? 8.107 24.422 -19.252 1.00 37.91 84 SER A N 1
ATOM 674 C CA . SER A 1 84 ? 8.839 25.247 -18.284 1.00 37.91 84 SER A CA 1
ATOM 675 C C . SER A 1 84 ? 9.176 24.557 -16.948 1.00 37.91 84 SER A C 1
ATOM 677 O O . SER A 1 84 ? 9.655 25.233 -16.036 1.00 37.91 84 SER A O 1
ATOM 679 N N . SER A 1 85 ? 9.003 23.231 -16.804 1.00 35.72 85 SER A N 1
ATOM 680 C CA . SER A 1 85 ? 9.386 22.524 -15.563 1.00 35.72 85 SER A CA 1
ATOM 681 C C . SER A 1 85 ? 10.920 22.503 -15.360 1.00 35.72 85 SER A C 1
ATOM 683 O O . SER A 1 85 ? 11.628 21.912 -16.178 1.00 35.72 85 SER A O 1
ATOM 685 N N . PRO A 1 86 ? 11.483 23.088 -14.278 1.00 38.78 86 PRO A N 1
ATOM 686 C CA . PRO A 1 86 ? 12.934 23.262 -14.113 1.00 38.78 86 PRO A CA 1
ATOM 687 C C . PRO A 1 86 ? 13.695 22.020 -13.616 1.00 38.78 86 PRO A C 1
ATOM 689 O O . PRO A 1 86 ? 14.871 22.139 -13.274 1.00 38.78 86 PRO A O 1
ATOM 692 N N . GLN A 1 87 ? 13.052 20.852 -13.508 1.00 43.25 87 GLN A N 1
ATOM 693 C CA . GLN A 1 87 ? 13.659 19.660 -12.890 1.00 43.25 87 GLN A CA 1
ATOM 694 C C . GLN A 1 87 ? 14.194 18.618 -13.880 1.00 43.25 87 GLN A C 1
ATOM 696 O O . GLN A 1 87 ? 14.781 17.626 -13.453 1.00 43.25 87 GLN A O 1
ATOM 701 N N . TRP A 1 88 ? 14.079 18.853 -15.190 1.00 48.94 88 TRP A N 1
ATOM 702 C CA . TRP A 1 88 ? 14.897 18.130 -16.162 1.00 48.94 88 TRP A CA 1
ATOM 703 C C . TRP A 1 88 ? 16.215 18.884 -16.324 1.00 48.94 88 TRP A C 1
ATOM 705 O O . TRP A 1 88 ? 16.175 20.111 -16.465 1.00 48.94 88 TRP A O 1
ATOM 715 N N . PRO A 1 89 ? 17.395 18.242 -16.268 1.00 46.38 89 PRO A N 1
ATOM 716 C CA . PRO A 1 89 ? 18.621 19.005 -16.360 1.00 46.38 89 PRO A CA 1
ATOM 717 C C . PRO A 1 89 ? 18.623 19.708 -17.718 1.00 46.38 89 PRO A C 1
ATOM 719 O O . PRO A 1 89 ? 18.673 19.041 -18.748 1.00 46.38 89 PRO A O 1
ATOM 722 N N . ARG A 1 90 ? 18.696 21.046 -17.724 1.00 47.28 90 ARG A N 1
ATOM 723 C CA . ARG A 1 90 ? 19.052 21.872 -18.902 1.00 47.28 90 ARG A CA 1
ATOM 724 C C . ARG A 1 90 ? 20.322 21.379 -19.637 1.00 47.28 90 ARG A C 1
ATOM 726 O O . ARG A 1 90 ? 20.698 21.885 -20.677 1.00 47.28 90 ARG A O 1
ATOM 733 N N . ARG A 1 91 ? 21.017 20.388 -19.067 1.00 47.81 91 ARG A N 1
ATOM 734 C CA . ARG A 1 91 ? 22.202 19.689 -19.572 1.00 47.81 91 ARG A CA 1
ATOM 735 C C . ARG A 1 91 ? 21.902 18.546 -20.559 1.00 47.81 91 ARG A C 1
ATOM 737 O O . ARG A 1 91 ? 22.853 17.949 -21.040 1.00 47.81 91 ARG A O 1
ATOM 744 N N . TRP A 1 92 ? 20.637 18.206 -20.828 1.00 53.84 92 TRP A N 1
ATOM 745 C CA . TRP A 1 92 ? 20.247 17.147 -21.785 1.00 53.84 92 TRP A CA 1
ATOM 746 C C . TRP A 1 92 ? 20.039 17.665 -23.216 1.00 53.84 92 TRP A C 1
ATOM 748 O O . TRP A 1 92 ? 19.744 16.880 -24.110 1.00 53.84 92 TRP A O 1
ATOM 758 N N . GLU A 1 93 ? 20.180 18.973 -23.439 1.00 55.16 93 GLU A N 1
ATOM 759 C CA . GLU A 1 93 ? 19.657 19.644 -24.634 1.00 55.16 93 GLU A CA 1
ATOM 760 C C . GLU A 1 93 ? 20.302 19.208 -25.965 1.00 55.16 93 GLU A C 1
ATOM 762 O O . GLU A 1 93 ? 19.710 19.480 -26.996 1.00 55.16 93 GLU A O 1
ATOM 767 N N . ASN A 1 94 ? 21.438 18.489 -25.994 1.00 61.91 94 ASN A N 1
ATOM 768 C CA . ASN A 1 94 ? 22.181 18.271 -27.253 1.00 61.91 94 ASN A CA 1
ATOM 769 C C . ASN A 1 94 ? 22.835 16.883 -27.445 1.00 61.91 94 ASN A C 1
ATOM 771 O O . ASN A 1 94 ? 23.730 16.753 -28.276 1.00 61.91 94 ASN A O 1
ATOM 775 N N . GLY A 1 95 ? 22.448 15.857 -26.679 1.00 72.88 95 GLY A N 1
ATOM 776 C CA . GLY A 1 95 ? 23.102 14.538 -26.725 1.00 72.88 95 GLY A CA 1
ATOM 777 C C . GLY A 1 95 ? 22.273 13.439 -27.407 1.00 72.88 95 GLY A C 1
ATOM 778 O O . GLY A 1 95 ? 21.042 13.458 -27.282 1.00 72.88 95 GLY A O 1
ATOM 779 N N . PRO A 1 96 ? 22.908 12.451 -28.070 1.00 81.88 96 PRO A N 1
ATOM 780 C CA . PRO A 1 96 ? 22.219 11.257 -28.543 1.00 81.88 96 PRO A CA 1
ATOM 781 C C . PRO A 1 96 ? 21.681 10.423 -27.376 1.00 81.88 96 PRO A C 1
ATOM 783 O O . PRO A 1 96 ? 22.289 10.331 -26.305 1.00 81.88 96 PRO A O 1
ATOM 786 N N . VAL A 1 97 ? 20.517 9.815 -27.598 1.00 84.69 97 VAL A N 1
ATOM 787 C CA . VAL A 1 97 ? 19.813 8.978 -26.625 1.00 84.69 97 VAL A CA 1
ATOM 788 C C . VAL A 1 97 ? 20.144 7.514 -26.884 1.00 84.69 97 VAL A C 1
ATOM 790 O O . VAL A 1 97 ? 20.014 7.027 -28.006 1.00 84.69 97 VAL A O 1
ATOM 793 N N . PHE A 1 98 ? 20.477 6.786 -25.827 1.00 86.25 98 PHE A N 1
ATOM 794 C CA . PHE A 1 98 ? 20.774 5.360 -25.846 1.00 86.25 98 PHE A CA 1
ATOM 795 C C . PHE A 1 98 ? 19.874 4.597 -24.878 1.00 86.25 98 PHE A C 1
ATOM 797 O O . PHE A 1 98 ? 19.401 5.130 -23.872 1.00 86.25 98 PHE A O 1
ATOM 804 N N . LEU A 1 99 ? 19.661 3.325 -25.184 1.00 88.81 99 LEU A N 1
ATOM 805 C CA . LEU A 1 99 ? 19.006 2.350 -24.327 1.00 88.81 99 LEU A CA 1
ATOM 806 C C . LEU A 1 99 ? 20.038 1.328 -23.868 1.00 88.81 99 LEU A C 1
ATOM 808 O O . LEU A 1 99 ? 20.752 0.778 -24.698 1.00 88.81 99 LEU A O 1
ATOM 812 N N . VAL A 1 100 ? 20.101 1.060 -22.568 1.00 85.81 100 VAL A N 1
ATOM 813 C CA . VAL A 1 100 ? 21.079 0.148 -21.965 1.00 85.81 100 VAL A CA 1
ATOM 814 C C . VAL A 1 100 ? 20.356 -0.843 -21.070 1.00 85.81 100 VAL A C 1
ATOM 816 O O . VAL A 1 100 ? 19.586 -0.435 -20.203 1.00 85.81 100 VAL A O 1
ATOM 819 N N . VAL A 1 101 ? 20.600 -2.141 -21.241 1.00 85.81 101 VAL A N 1
ATOM 820 C CA . VAL A 1 101 ? 20.075 -3.168 -20.326 1.00 85.81 101 VAL A CA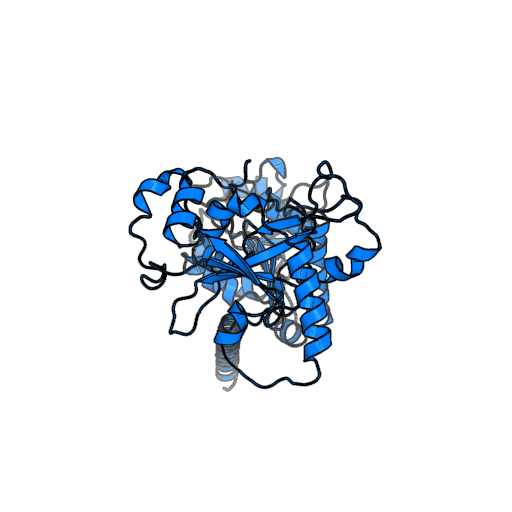 1
ATOM 821 C C . VAL A 1 101 ? 21.153 -3.565 -19.331 1.00 85.81 101 VAL A C 1
ATOM 823 O O . VAL A 1 101 ? 22.203 -4.050 -19.732 1.00 85.81 101 VAL A O 1
ATOM 826 N N . ASP A 1 102 ? 20.905 -3.386 -18.036 1.00 78.62 102 ASP A N 1
ATOM 827 C CA . ASP A 1 102 ? 21.879 -3.712 -16.986 1.00 78.62 102 ASP A CA 1
ATOM 828 C C . ASP A 1 102 ? 21.165 -4.155 -15.689 1.00 78.62 102 ASP A C 1
ATOM 830 O O . ASP A 1 102 ? 19.985 -3.865 -15.474 1.00 78.62 102 ASP A O 1
ATOM 834 N N . SER A 1 103 ? 21.878 -4.866 -14.814 1.00 72.25 103 SER A N 1
ATOM 835 C CA . SER A 1 103 ? 21.458 -5.228 -13.455 1.00 72.25 103 SER A CA 1
ATOM 836 C C . SER A 1 103 ? 22.384 -4.671 -12.362 1.00 72.25 103 SER A C 1
ATOM 838 O O . SER A 1 103 ? 22.213 -5.006 -11.193 1.00 72.25 103 SER A O 1
ATOM 840 N N . LYS A 1 104 ? 23.361 -3.812 -12.683 1.00 63.16 104 LYS A N 1
ATOM 841 C CA . LYS A 1 104 ? 24.374 -3.303 -11.734 1.00 63.16 104 LYS A CA 1
ATOM 842 C C . LYS A 1 104 ? 23.812 -2.785 -10.402 1.00 63.16 104 LYS A C 1
ATOM 844 O O . LYS A 1 104 ? 24.449 -2.941 -9.364 1.00 63.16 104 LYS A O 1
ATOM 849 N N . PHE A 1 105 ? 22.610 -2.205 -10.415 1.00 55.72 105 PHE A N 1
ATOM 850 C CA . PHE A 1 105 ? 21.947 -1.646 -9.228 1.00 55.72 105 PHE A CA 1
ATOM 851 C C . PHE A 1 105 ? 20.623 -2.338 -8.870 1.00 55.72 105 PHE A C 1
ATOM 853 O O . PHE A 1 105 ? 19.823 -1.798 -8.105 1.00 55.72 105 PHE A O 1
ATOM 860 N N . SER A 1 106 ? 20.336 -3.512 -9.436 1.00 60.22 106 SER A N 1
ATOM 861 C CA . SER A 1 106 ? 19.068 -4.208 -9.217 1.00 60.22 106 SER A CA 1
ATOM 862 C C . SER A 1 106 ? 19.242 -5.724 -9.265 1.00 60.22 106 SER A C 1
ATOM 864 O O . SER A 1 106 ? 20.071 -6.251 -9.986 1.00 60.22 106 SER A O 1
ATOM 866 N N . SER A 1 107 ? 18.424 -6.464 -8.516 1.00 65.06 107 SER A N 1
ATOM 867 C CA . SER A 1 107 ? 18.405 -7.937 -8.607 1.00 65.06 107 SER A CA 1
ATOM 868 C C . SER A 1 107 ? 17.705 -8.449 -9.873 1.00 65.06 107 SER A C 1
ATOM 870 O O . SER A 1 107 ? 17.531 -9.653 -10.032 1.00 65.06 107 SER A O 1
ATOM 872 N N . LYS A 1 108 ? 17.214 -7.536 -10.712 1.00 76.75 108 LYS A N 1
ATOM 873 C CA . LYS A 1 108 ? 16.497 -7.788 -11.959 1.00 76.75 108 LYS A CA 1
ATOM 874 C C . LYS A 1 108 ? 17.111 -6.923 -13.054 1.00 76.75 108 LYS A C 1
ATOM 876 O O . LYS A 1 108 ? 17.682 -5.877 -12.748 1.00 76.75 108 LYS A O 1
ATOM 881 N N . LEU A 1 109 ? 16.976 -7.341 -14.306 1.00 81.06 109 LEU A N 1
ATOM 882 C CA . LEU A 1 109 ? 17.385 -6.528 -15.447 1.00 81.06 109 LEU A CA 1
ATOM 883 C C . LEU A 1 109 ? 16.463 -5.322 -15.601 1.00 81.06 109 LEU A C 1
ATOM 885 O O . LEU A 1 109 ? 15.253 -5.380 -15.363 1.00 81.06 109 LEU A O 1
ATOM 889 N N . VAL A 1 110 ? 17.070 -4.212 -15.989 1.00 81.38 110 VAL A N 1
ATOM 890 C CA . VAL A 1 110 ? 16.455 -2.893 -16.047 1.00 81.38 110 VAL A CA 1
ATOM 891 C C . VAL A 1 110 ? 16.861 -2.237 -17.355 1.00 81.38 110 VAL A C 1
ATOM 893 O O . VAL A 1 110 ? 18.009 -2.363 -17.773 1.00 81.38 110 VAL A O 1
ATOM 896 N N . LEU A 1 111 ? 15.931 -1.512 -17.977 1.00 85.75 111 LEU A N 1
ATOM 897 C CA . LEU A 1 111 ? 16.213 -0.692 -19.147 1.00 85.75 111 LEU A CA 1
ATOM 898 C C . LEU A 1 111 ? 16.541 0.730 -18.694 1.00 85.75 111 LEU A C 1
ATOM 900 O O . LEU A 1 111 ? 15.677 1.462 -18.212 1.00 85.75 111 LEU A O 1
ATOM 904 N N . TYR A 1 112 ? 17.793 1.125 -18.842 1.00 82.50 112 TYR A N 1
ATOM 905 C CA . TYR A 1 112 ? 18.249 2.484 -18.625 1.00 82.50 112 TYR A CA 1
ATOM 906 C C . TYR A 1 112 ? 18.155 3.277 -19.926 1.00 82.50 112 TYR A C 1
ATOM 908 O O . TYR A 1 112 ? 18.632 2.839 -20.968 1.00 82.50 112 TYR A O 1
ATOM 916 N N . VAL A 1 113 ? 17.555 4.460 -19.866 1.00 82.38 113 VAL A N 1
ATOM 917 C CA . VAL A 1 113 ? 17.691 5.470 -20.915 1.00 82.38 113 VAL A CA 1
ATOM 918 C C . VAL A 1 113 ? 18.849 6.361 -20.515 1.00 82.38 113 VAL A C 1
ATOM 920 O O . VAL A 1 113 ? 18.869 6.844 -19.380 1.00 82.38 113 VAL A O 1
ATOM 923 N N . VAL A 1 114 ? 19.793 6.537 -21.434 1.00 76.69 114 VAL A N 1
ATOM 924 C CA . VAL A 1 114 ? 21.032 7.288 -21.252 1.00 76.69 114 VAL A CA 1
ATOM 925 C C . VAL A 1 114 ? 21.121 8.390 -22.300 1.00 76.69 114 VAL A C 1
ATOM 927 O O . VAL A 1 114 ? 20.720 8.179 -23.438 1.00 76.69 114 VAL A O 1
ATOM 930 N N . VAL A 1 115 ? 21.624 9.567 -21.934 1.00 74.44 115 VAL A N 1
ATOM 931 C CA . VAL A 1 115 ? 21.974 10.628 -22.890 1.00 74.44 115 VAL A CA 1
ATOM 932 C C . VAL A 1 115 ? 23.458 10.890 -22.750 1.00 74.44 115 VAL A C 1
ATOM 934 O O . VAL A 1 115 ? 23.908 11.085 -21.623 1.00 74.44 115 VAL A O 1
ATOM 937 N N . ASP A 1 116 ? 24.200 10.869 -23.855 1.00 67.81 116 ASP A N 1
ATOM 938 C CA . ASP A 1 116 ? 25.629 11.196 -23.866 1.00 67.81 116 ASP A CA 1
ATOM 939 C C . ASP A 1 116 ? 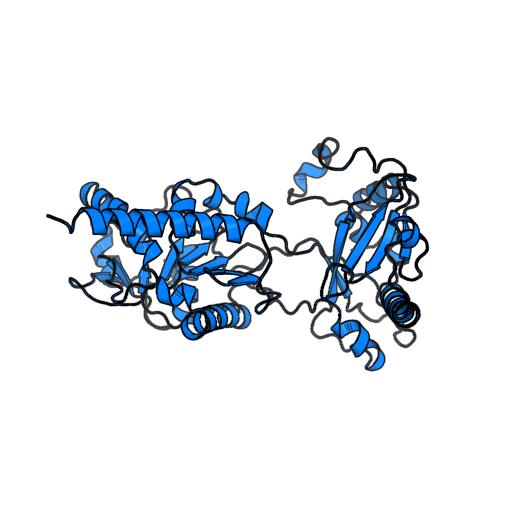25.824 12.723 -23.800 1.00 67.81 116 ASP A C 1
ATOM 941 O O . ASP A 1 116 ? 25.481 13.419 -24.759 1.00 67.81 116 ASP A O 1
ATOM 945 N N . PRO A 1 117 ? 26.331 13.287 -22.682 1.00 58.12 117 PRO A N 1
ATOM 946 C CA . PRO A 1 117 ? 26.542 14.721 -22.544 1.00 58.12 117 PRO A CA 1
ATOM 947 C C . PRO A 1 117 ? 27.992 15.135 -22.857 1.00 58.12 117 PRO A C 1
ATOM 949 O O . PRO A 1 117 ? 28.377 16.267 -22.561 1.00 58.12 117 PRO A O 1
ATOM 952 N N . GLY A 1 118 ? 28.835 14.226 -23.356 1.00 57.81 118 GLY A N 1
ATOM 953 C CA . GLY A 1 118 ? 30.243 14.471 -23.657 1.00 57.81 118 GLY A CA 1
ATOM 954 C C . GLY A 1 118 ? 31.185 14.513 -22.446 1.00 57.81 118 GLY A C 1
ATOM 955 O O . GLY A 1 118 ? 32.301 14.030 -22.580 1.00 57.81 118 GLY A O 1
ATOM 956 N N . HIS A 1 119 ? 30.805 15.051 -21.267 1.00 52.16 119 HIS A N 1
ATOM 957 C CA . HIS A 1 119 ? 31.799 15.309 -20.193 1.00 52.16 119 HIS A CA 1
ATOM 958 C C . HIS A 1 119 ? 31.354 15.273 -18.705 1.00 52.16 119 HIS A C 1
ATOM 960 O O . HIS A 1 119 ? 32.131 15.698 -17.849 1.00 52.16 119 HIS A O 1
ATOM 966 N N . LEU A 1 120 ? 30.169 14.782 -18.308 1.00 46.72 120 LEU A N 1
ATOM 967 C CA . LEU A 1 120 ? 29.778 14.758 -16.876 1.00 46.72 120 LEU A CA 1
ATOM 968 C C . LEU A 1 120 ? 29.006 13.501 -16.447 1.00 46.72 120 LEU A C 1
ATOM 970 O O . LEU A 1 120 ? 28.215 12.962 -17.216 1.00 46.72 120 LEU A O 1
ATOM 974 N N . ARG A 1 121 ? 29.205 13.099 -15.175 1.00 46.06 121 ARG A N 1
ATOM 975 C CA . ARG A 1 121 ? 28.500 11.989 -14.501 1.00 46.06 121 ARG A CA 1
ATOM 976 C C . ARG A 1 121 ? 26.989 12.087 -14.701 1.00 46.06 121 ARG A C 1
ATOM 978 O O . ARG A 1 121 ? 26.380 13.126 -14.428 1.00 46.06 121 ARG A O 1
ATOM 985 N N . TYR A 1 122 ? 26.409 10.978 -15.136 1.00 55.91 122 TYR A N 1
ATOM 986 C CA . TYR A 1 122 ? 25.040 10.876 -15.619 1.00 55.91 122 TYR A CA 1
ATOM 987 C C . TYR A 1 122 ? 24.118 10.176 -14.605 1.00 55.91 122 TYR A C 1
ATOM 989 O O . TYR A 1 122 ? 24.550 9.286 -13.875 1.00 55.91 122 TYR A O 1
ATOM 997 N N . VAL A 1 123 ? 22.835 10.559 -14.563 1.00 51.47 123 VAL A N 1
ATOM 998 C CA . VAL A 1 123 ? 21.799 9.817 -13.823 1.00 51.47 123 VAL A CA 1
ATOM 999 C C . VAL A 1 123 ? 20.823 9.224 -14.842 1.00 51.47 123 VAL A C 1
ATOM 1001 O O . VAL A 1 123 ? 20.013 9.972 -15.396 1.00 51.47 123 VAL A O 1
ATOM 1004 N N . PRO A 1 124 ? 20.894 7.910 -15.119 1.00 63.19 124 PRO A N 1
ATOM 1005 C CA . PRO A 1 124 ? 20.031 7.263 -16.095 1.00 63.19 124 PRO A CA 1
ATOM 1006 C C . PRO A 1 124 ? 18.580 7.228 -15.671 1.00 63.19 124 PRO A C 1
ATOM 1008 O O . PRO A 1 124 ? 18.258 6.967 -14.507 1.00 63.19 124 PRO A O 1
ATOM 1011 N N . ARG A 1 125 ? 17.685 7.422 -16.647 1.00 74.25 125 ARG A N 1
ATOM 1012 C CA . ARG A 1 125 ? 16.271 7.142 -16.417 1.00 74.25 125 ARG A CA 1
ATOM 1013 C C . ARG A 1 125 ? 16.088 5.636 -16.387 1.00 74.25 125 ARG A C 1
ATOM 1015 O O . ARG A 1 125 ? 16.493 4.935 -17.305 1.00 74.25 125 ARG A O 1
ATOM 1022 N N . ARG A 1 126 ? 15.482 5.142 -15.315 1.00 77.69 126 ARG A N 1
ATOM 1023 C CA . ARG A 1 126 ? 15.311 3.716 -15.048 1.00 77.69 126 ARG A CA 1
ATOM 1024 C C . ARG A 1 126 ? 13.913 3.261 -15.465 1.00 77.69 126 ARG A C 1
ATOM 1026 O O . ARG A 1 126 ? 12.945 3.804 -14.946 1.00 77.69 126 ARG A O 1
ATOM 1033 N N . LEU A 1 127 ? 13.806 2.243 -16.314 1.00 82.75 127 LEU A N 1
ATOM 1034 C CA . LEU A 1 127 ? 12.558 1.570 -16.684 1.00 82.75 127 LEU A CA 1
ATOM 1035 C C . LEU A 1 127 ? 12.628 0.075 -16.334 1.00 82.75 127 LEU A C 1
ATOM 1037 O O . LEU A 1 127 ? 13.675 -0.562 -16.439 1.00 82.75 127 LEU A O 1
ATOM 1041 N N . GLU A 1 128 ? 11.509 -0.498 -15.905 1.00 82.44 128 GLU A N 1
ATOM 1042 C CA . GLU A 1 128 ? 11.385 -1.931 -15.628 1.00 82.44 128 GLU A CA 1
ATOM 1043 C C . GLU A 1 128 ? 10.966 -2.677 -16.891 1.00 82.44 128 GLU A C 1
ATOM 1045 O O . GLU A 1 128 ? 10.023 -2.265 -17.565 1.00 82.44 128 GLU A O 1
ATOM 1050 N N . ILE A 1 129 ? 11.663 -3.777 -17.182 1.00 84.94 129 ILE A N 1
ATOM 1051 C CA . ILE A 1 129 ? 11.305 -4.720 -18.242 1.00 84.94 129 ILE A CA 1
ATOM 1052 C C . ILE A 1 129 ? 10.467 -5.822 -17.597 1.00 84.94 129 ILE A C 1
ATOM 1054 O O . ILE A 1 129 ? 10.939 -6.521 -16.692 1.00 84.94 129 ILE A O 1
ATOM 1058 N N . CYS A 1 130 ? 9.222 -5.947 -18.042 1.00 79.75 130 CYS A N 1
ATOM 1059 C CA . CYS A 1 130 ? 8.225 -6.823 -17.456 1.00 79.75 130 CYS A CA 1
ATOM 1060 C C . CYS A 1 130 ? 7.734 -7.884 -18.439 1.00 79.75 130 CYS A C 1
ATOM 1062 O O . CYS A 1 130 ? 7.455 -7.572 -19.595 1.00 79.75 130 CYS A O 1
ATOM 1064 N N . THR A 1 131 ? 7.569 -9.119 -17.966 1.00 76.44 131 THR A N 1
ATOM 1065 C CA . THR A 1 131 ? 6.893 -10.181 -18.723 1.00 76.44 131 THR A CA 1
ATOM 1066 C C . THR A 1 131 ? 5.390 -10.179 -18.438 1.00 76.44 131 THR A C 1
ATOM 1068 O O . THR A 1 131 ? 4.967 -10.098 -17.282 1.00 76.44 131 THR A O 1
ATOM 1071 N N . LEU A 1 132 ? 4.575 -10.272 -19.490 1.00 67.50 132 LEU A N 1
ATOM 1072 C CA . LEU A 1 132 ? 3.124 -10.428 -19.412 1.00 67.50 132 LEU A CA 1
ATOM 1073 C C . LEU A 1 132 ? 2.758 -11.876 -19.062 1.00 67.50 132 LEU A C 1
ATOM 1075 O O . LEU A 1 132 ? 3.296 -12.832 -19.621 1.00 67.50 132 LEU A O 1
ATOM 1079 N N . LYS A 1 133 ? 1.814 -12.044 -18.132 1.00 59.41 133 LYS A N 1
ATOM 1080 C CA . LYS A 1 133 ? 1.328 -13.357 -17.696 1.00 59.41 133 LYS A CA 1
ATOM 1081 C C . LYS A 1 133 ? 0.457 -14.011 -18.778 1.00 59.41 133 LYS A C 1
ATOM 1083 O O . LYS A 1 133 ? -0.503 -13.400 -19.233 1.00 59.41 133 LYS A O 1
ATOM 1088 N N . GLY A 1 134 ? 0.728 -15.281 -19.088 1.00 54.38 134 GLY A N 1
ATOM 1089 C CA . GLY A 1 134 ? -0.149 -16.141 -19.900 1.00 54.38 134 GLY A CA 1
ATOM 1090 C C . GLY A 1 134 ? 0.264 -16.345 -21.359 1.00 54.38 134 GLY A C 1
ATOM 1091 O O . GLY A 1 134 ? -0.385 -17.128 -22.042 1.00 54.38 134 GLY A O 1
ATOM 1092 N N . GLU A 1 135 ? 1.336 -15.703 -21.825 1.00 57.28 135 GLU A N 1
ATOM 1093 C CA . GLU A 1 135 ? 1.877 -15.928 -23.172 1.00 57.28 135 GLU A CA 1
ATOM 1094 C C . GLU A 1 135 ? 2.925 -17.060 -23.139 1.00 57.28 135 GLU A C 1
ATOM 1096 O O . GLU A 1 135 ? 3.851 -17.043 -22.321 1.00 57.28 135 GLU A O 1
ATOM 1101 N N . GLU A 1 136 ? 2.768 -18.075 -23.997 1.00 53.91 136 GLU A N 1
ATOM 1102 C CA . GLU A 1 136 ? 3.711 -19.196 -24.106 1.00 53.91 136 GLU A CA 1
ATOM 1103 C C . GLU A 1 136 ? 5.025 -18.730 -24.738 1.00 53.91 136 GLU A C 1
ATOM 1105 O O . GLU A 1 136 ? 5.050 -18.277 -25.879 1.00 53.91 136 GLU A O 1
ATOM 1110 N N . MET A 1 137 ? 6.127 -18.858 -23.993 1.00 62.09 137 MET A N 1
ATOM 1111 C CA . MET A 1 137 ? 7.461 -18.433 -24.425 1.00 62.09 137 MET A CA 1
ATOM 1112 C C . MET A 1 137 ? 8.389 -19.614 -24.740 1.00 62.09 137 MET A C 1
ATOM 1114 O O . MET A 1 137 ? 8.253 -20.671 -24.109 1.00 62.09 137 MET A O 1
ATOM 1118 N N . PRO A 1 138 ? 9.371 -19.448 -25.652 1.00 64.69 138 PRO A N 1
ATOM 1119 C CA . PRO A 1 138 ? 10.300 -20.496 -26.033 1.00 64.69 138 PRO A CA 1
ATOM 1120 C C . PRO A 1 138 ? 11.090 -20.946 -24.812 1.00 64.69 138 PRO A C 1
ATOM 1122 O O . PRO A 1 138 ? 11.522 -20.138 -23.986 1.00 64.69 138 PRO A O 1
ATOM 1125 N N . LEU A 1 139 ? 11.285 -22.258 -24.695 1.00 64.00 139 LEU A N 1
ATOM 1126 C CA . LEU A 1 139 ? 12.001 -22.872 -23.575 1.00 64.00 139 LEU A CA 1
ATOM 1127 C C . LEU A 1 139 ? 13.422 -22.309 -23.408 1.00 64.00 139 LEU A C 1
ATOM 1129 O O . LEU A 1 139 ? 13.890 -22.191 -22.277 1.00 64.00 139 LEU A O 1
ATOM 1133 N N . GLU A 1 140 ? 14.066 -21.922 -24.508 1.00 68.38 140 GLU A N 1
ATOM 1134 C CA . GLU A 1 140 ? 15.438 -21.402 -24.556 1.00 68.38 140 GLU A CA 1
ATOM 1135 C C . GLU A 1 140 ? 15.570 -20.012 -23.909 1.00 68.38 140 GLU A C 1
ATOM 1137 O O . GLU A 1 140 ? 16.530 -19.743 -23.183 1.00 68.38 140 GLU A O 1
ATOM 1142 N N . ASP A 1 141 ? 14.546 -19.165 -24.053 1.00 71.38 141 ASP A N 1
ATOM 1143 C CA . ASP A 1 141 ? 14.528 -17.808 -23.498 1.00 71.38 141 ASP A CA 1
ATOM 1144 C C . ASP A 1 141 ? 14.118 -17.774 -22.013 1.00 71.38 141 ASP A C 1
ATOM 1146 O O . ASP A 1 141 ? 14.329 -16.763 -21.341 1.00 71.38 141 ASP A O 1
ATOM 1150 N N . LYS A 1 142 ? 13.591 -18.870 -21.437 1.00 70.25 142 LYS A N 1
ATOM 1151 C CA . LYS A 1 142 ? 13.147 -18.913 -20.023 1.00 70.25 142 LYS A CA 1
ATOM 1152 C C . LYS A 1 142 ? 14.225 -18.453 -19.038 1.00 70.25 142 LYS A C 1
ATOM 1154 O O . LYS A 1 142 ? 13.917 -17.797 -18.044 1.00 70.25 142 LYS A O 1
ATOM 1159 N N . SER A 1 143 ? 15.487 -18.781 -19.315 1.00 70.69 143 SER A N 1
ATOM 1160 C CA . SER A 1 143 ? 16.621 -18.381 -18.474 1.00 70.69 143 SER A CA 1
ATOM 1161 C C . SER A 1 143 ? 16.846 -16.861 -18.455 1.00 70.69 143 SER A C 1
ATOM 1163 O O . SER A 1 143 ? 17.151 -16.312 -17.395 1.00 70.69 143 SER A O 1
ATOM 1165 N N . LEU A 1 144 ? 16.614 -16.184 -19.585 1.00 70.75 144 LEU A N 1
ATOM 1166 C CA . LEU A 1 144 ? 16.684 -14.726 -19.731 1.00 70.75 144 LEU A CA 1
ATOM 1167 C C . LEU A 1 144 ? 15.515 -14.058 -18.992 1.00 70.75 144 LEU A C 1
ATOM 1169 O O . LEU A 1 144 ? 15.689 -13.075 -18.271 1.00 70.75 144 LEU A O 1
ATOM 1173 N N . LEU A 1 145 ? 14.318 -14.641 -19.112 1.00 68.75 145 LEU A N 1
ATOM 1174 C CA . LEU A 1 145 ? 13.080 -14.108 -18.537 1.00 68.75 145 LEU A CA 1
ATOM 1175 C C . LEU A 1 145 ? 13.038 -14.185 -17.003 1.00 68.75 145 LEU A C 1
ATOM 1177 O O . LEU A 1 145 ? 12.458 -13.308 -16.366 1.00 68.75 145 LEU A O 1
ATOM 1181 N N . ASN A 1 146 ? 13.696 -15.173 -16.388 1.00 68.75 146 ASN A N 1
ATOM 1182 C CA . ASN A 1 146 ? 13.774 -15.295 -14.924 1.00 68.75 146 ASN A CA 1
ATOM 1183 C C . ASN A 1 146 ? 14.433 -14.074 -14.250 1.00 68.75 146 ASN A C 1
ATOM 1185 O O . ASN A 1 146 ? 14.173 -13.782 -13.075 1.00 68.75 146 ASN A O 1
ATOM 1189 N N . GLN A 1 147 ? 15.276 -13.341 -14.983 1.00 70.81 147 GLN A N 1
ATOM 1190 C CA . GLN A 1 147 ? 15.921 -12.119 -14.499 1.00 70.81 147 GLN A CA 1
ATOM 1191 C C . GLN A 1 147 ? 15.117 -10.848 -14.796 1.00 70.81 147 GLN A C 1
ATOM 1193 O O . GLN A 1 147 ? 15.467 -9.783 -14.289 1.00 70.81 147 GLN A O 1
ATOM 1198 N N . LEU A 1 148 ? 14.018 -10.947 -15.546 1.00 73.31 148 LEU A N 1
ATOM 1199 C CA . LEU A 1 148 ? 13.071 -9.853 -15.738 1.00 73.31 148 LEU A CA 1
ATOM 1200 C C . LEU A 1 148 ? 12.098 -9.758 -14.555 1.00 73.31 148 LEU A C 1
ATOM 1202 O O . LEU A 1 148 ? 11.964 -10.675 -13.729 1.00 73.31 148 LEU A O 1
ATOM 1206 N N . VAL A 1 149 ? 11.428 -8.612 -14.447 1.00 66.56 149 VAL A N 1
ATOM 1207 C CA . VAL A 1 149 ? 10.318 -8.443 -13.508 1.00 66.56 149 VAL A CA 1
ATOM 1208 C C . VAL A 1 149 ? 9.132 -9.222 -14.070 1.00 66.56 149 VAL A C 1
ATOM 1210 O O . VAL A 1 149 ? 8.719 -8.987 -15.199 1.00 66.56 149 VAL A O 1
ATOM 1213 N N . GLN A 1 150 ? 8.565 -10.152 -13.315 1.00 65.56 150 GLN A N 1
ATOM 1214 C CA . GLN A 1 150 ? 7.312 -10.774 -13.735 1.00 65.56 150 GLN A CA 1
ATOM 1215 C C . GLN A 1 150 ? 6.180 -9.809 -13.354 1.00 65.56 150 GLN A C 1
ATOM 1217 O O . GLN A 1 150 ? 6.131 -9.363 -12.204 1.00 65.56 150 GLN A O 1
ATOM 1222 N N . ASP A 1 151 ? 5.296 -9.429 -14.287 1.00 62.50 151 ASP A N 1
ATOM 1223 C CA . ASP A 1 151 ? 4.133 -8.578 -13.968 1.00 62.50 151 ASP A CA 1
ATOM 1224 C C . ASP A 1 151 ? 3.037 -9.414 -13.283 1.00 62.50 151 ASP A C 1
ATOM 1226 O O . ASP A 1 151 ? 1.919 -9.577 -13.764 1.00 62.50 151 ASP A O 1
ATOM 1230 N N . GLU A 1 152 ? 3.401 -10.028 -12.157 1.00 58.41 152 GLU A N 1
ATOM 1231 C CA . GLU A 1 152 ? 2.563 -10.953 -11.386 1.00 58.41 152 GLU A CA 1
ATOM 1232 C C . GLU A 1 152 ? 1.588 -10.235 -10.465 1.00 58.41 152 GLU A C 1
ATOM 1234 O O . GLU A 1 152 ? 0.700 -10.865 -9.888 1.00 58.41 152 GLU A O 1
ATOM 1239 N N . THR A 1 153 ? 1.741 -8.921 -10.306 1.00 66.00 153 THR A N 1
ATOM 1240 C CA . THR A 1 153 ? 0.881 -8.163 -9.408 1.00 66.00 153 THR A CA 1
ATOM 1241 C C . THR A 1 153 ? -0.536 -8.122 -9.983 1.00 66.00 153 THR A C 1
ATOM 1243 O O . THR A 1 153 ? -0.724 -7.626 -11.097 1.00 66.00 153 THR A O 1
ATOM 1246 N N . PRO A 1 154 ? -1.541 -8.609 -9.243 1.00 74.44 154 PRO A N 1
ATOM 1247 C CA . PRO A 1 154 ? -2.925 -8.641 -9.704 1.00 74.44 154 PRO A CA 1
ATOM 1248 C C . PRO A 1 154 ? -3.426 -7.255 -10.093 1.00 74.44 154 PRO A C 1
ATOM 1250 O O . PRO A 1 154 ? -3.039 -6.280 -9.471 1.00 74.44 154 PRO A O 1
ATOM 1253 N N . GLN A 1 155 ? -4.356 -7.137 -11.040 1.00 77.38 155 GLN A N 1
ATOM 1254 C CA . GLN A 1 155 ? -4.889 -5.833 -11.471 1.00 77.38 155 GLN A CA 1
ATOM 1255 C C . GLN A 1 155 ? -5.587 -5.033 -10.348 1.00 77.38 155 GLN A C 1
ATOM 1257 O O . GLN A 1 155 ? -5.616 -3.801 -10.390 1.00 77.38 155 GLN A O 1
ATOM 1262 N N . TYR A 1 156 ? -6.134 -5.725 -9.348 1.00 84.62 156 TYR A N 1
ATOM 1263 C CA . TYR A 1 156 ? -6.884 -5.147 -8.233 1.00 84.62 156 TYR A CA 1
ATOM 1264 C C . TYR A 1 156 ? -6.138 -5.343 -6.916 1.00 84.62 156 TYR A C 1
ATOM 1266 O O . TYR A 1 156 ? -5.639 -6.437 -6.633 1.00 84.62 156 TYR A O 1
ATOM 1274 N N . LEU A 1 157 ? -6.106 -4.293 -6.095 1.00 87.88 157 LEU A N 1
ATOM 1275 C CA . LEU A 1 157 ? -5.492 -4.333 -4.764 1.00 87.88 157 LEU A CA 1
ATOM 1276 C C . LEU A 1 157 ? -6.301 -5.187 -3.775 1.00 87.88 157 LEU A C 1
ATOM 1278 O O . LEU A 1 157 ? -5.731 -5.713 -2.829 1.00 87.88 157 LEU A O 1
ATOM 1282 N N . GLY A 1 158 ? -7.601 -5.382 -4.022 1.00 88.81 158 GLY A N 1
ATOM 1283 C CA . GLY A 1 158 ? -8.464 -6.283 -3.246 1.00 88.81 158 GLY A CA 1
ATOM 1284 C C . GLY A 1 158 ? -8.454 -7.752 -3.676 1.00 88.81 158 GLY A C 1
ATOM 1285 O O . GLY A 1 158 ? -9.319 -8.501 -3.242 1.00 88.81 158 GLY A O 1
ATOM 1286 N N . SER A 1 159 ? -7.547 -8.175 -4.561 1.00 89.88 159 SER A N 1
ATOM 1287 C CA . SER A 1 159 ? -7.479 -9.583 -4.985 1.00 89.88 159 SER A CA 1
ATOM 1288 C C . SER A 1 159 ? -6.973 -10.509 -3.871 1.00 89.88 159 SER A C 1
ATOM 1290 O O . SER A 1 159 ? -6.160 -10.094 -3.045 1.00 89.88 159 SER A O 1
ATOM 1292 N N . ASP A 1 160 ? -7.356 -11.789 -3.908 1.00 89.38 160 ASP A N 1
ATOM 1293 C CA . ASP A 1 160 ? -6.919 -12.790 -2.918 1.00 89.38 160 ASP A CA 1
ATOM 1294 C C . ASP A 1 160 ? -5.393 -12.883 -2.802 1.00 89.38 160 ASP A C 1
ATOM 1296 O O . ASP A 1 160 ? -4.846 -13.024 -1.711 1.00 89.38 160 ASP A O 1
ATOM 1300 N N . VAL A 1 161 ? -4.681 -12.735 -3.923 1.00 86.88 161 VAL A N 1
ATOM 1301 C CA . VAL A 1 161 ? -3.214 -12.708 -3.941 1.00 86.88 161 VAL A CA 1
ATOM 1302 C C . VAL A 1 161 ? -2.691 -11.523 -3.124 1.00 86.88 161 VAL A C 1
ATOM 1304 O O . VAL A 1 161 ? -1.839 -11.715 -2.261 1.00 86.88 161 VAL A O 1
ATOM 1307 N N . CYS A 1 162 ? -3.222 -10.317 -3.332 1.00 89.00 162 CYS A N 1
ATOM 1308 C CA . CYS A 1 162 ? -2.842 -9.122 -2.575 1.00 89.00 162 CYS A CA 1
ATOM 1309 C C . CYS A 1 162 ? -3.165 -9.247 -1.083 1.00 89.00 162 CYS A C 1
ATOM 1311 O O . CYS A 1 162 ? -2.302 -8.998 -0.238 1.00 89.00 162 CYS A O 1
ATOM 1313 N N . LEU A 1 163 ? -4.374 -9.704 -0.758 1.00 92.12 163 LEU A N 1
ATOM 1314 C CA . LEU A 1 163 ? -4.794 -9.928 0.623 1.00 92.12 163 LEU A CA 1
ATOM 1315 C C . LEU A 1 163 ? -3.891 -10.962 1.315 1.00 92.12 163 LEU A C 1
ATOM 1317 O O . LEU A 1 163 ? -3.413 -10.711 2.419 1.00 92.12 163 LEU A O 1
ATOM 1321 N N . SER A 1 164 ? -3.543 -12.058 0.627 1.00 91.69 164 SER A N 1
ATOM 1322 C CA . SER A 1 164 ? -2.633 -13.087 1.153 1.00 91.69 164 SER A CA 1
ATOM 1323 C C . SER A 1 164 ? -1.217 -12.565 1.426 1.00 91.69 164 SER A C 1
ATOM 1325 O O . SER A 1 164 ? -0.561 -13.022 2.362 1.00 91.69 164 SER A O 1
ATOM 1327 N N . VAL A 1 165 ? -0.738 -11.591 0.642 1.00 91.62 165 VAL A N 1
ATOM 1328 C CA . VAL A 1 165 ? 0.551 -10.926 0.888 1.00 91.62 165 VAL A CA 1
ATOM 1329 C C . VAL A 1 165 ? 0.484 -10.110 2.181 1.00 91.62 165 VAL A C 1
ATOM 1331 O O . VAL A 1 165 ? 1.395 -10.208 3.003 1.00 91.62 165 VAL A O 1
ATOM 1334 N N . GLY A 1 166 ? -0.611 -9.373 2.402 1.00 94.69 166 GLY A N 1
ATOM 1335 C CA . GLY A 1 166 ? -0.871 -8.666 3.659 1.00 94.69 166 GLY A CA 1
ATOM 1336 C C . GLY A 1 166 ? -0.870 -9.599 4.874 1.00 94.69 166 GLY A C 1
ATOM 1337 O O . GLY A 1 166 ? -0.183 -9.321 5.860 1.00 94.69 166 GLY A O 1
ATOM 1338 N N . THR A 1 167 ? -1.571 -10.732 4.776 1.00 95.25 167 THR A N 1
ATOM 1339 C CA . THR A 1 167 ? -1.617 -11.760 5.828 1.00 95.25 167 THR A CA 1
ATOM 1340 C C . THR A 1 167 ? -0.229 -12.326 6.120 1.00 95.25 167 THR A C 1
ATOM 1342 O O . THR A 1 167 ? 0.202 -12.324 7.272 1.00 95.25 167 THR A O 1
ATOM 1345 N N . ARG A 1 168 ? 0.533 -12.697 5.084 1.00 94.44 168 ARG A N 1
ATOM 1346 C CA . ARG A 1 168 ? 1.895 -13.234 5.236 1.00 94.44 168 ARG A CA 1
ATOM 1347 C C . ARG A 1 168 ? 2.840 -12.247 5.915 1.00 94.44 168 ARG A C 1
ATOM 1349 O O . ARG A 1 168 ? 3.639 -12.644 6.759 1.00 94.44 168 ARG A O 1
ATOM 1356 N N . TRP A 1 169 ? 2.769 -10.962 5.567 1.00 95.38 169 TRP A N 1
ATOM 1357 C CA . TRP A 1 169 ? 3.582 -9.939 6.228 1.00 95.38 169 TRP A CA 1
ATOM 1358 C C . TRP A 1 169 ? 3.235 -9.786 7.707 1.00 95.38 169 TRP A C 1
ATOM 1360 O O . TRP A 1 169 ? 4.141 -9.653 8.537 1.00 95.38 169 TRP A O 1
ATOM 1370 N N . LEU A 1 170 ? 1.943 -9.825 8.045 1.00 95.94 170 LEU A N 1
ATOM 1371 C CA . LEU A 1 170 ? 1.498 -9.771 9.430 1.00 95.94 170 LEU A CA 1
ATOM 1372 C C . LEU A 1 170 ? 2.000 -10.988 10.215 1.00 95.94 170 LEU A C 1
ATOM 1374 O O . LEU A 1 170 ? 2.640 -10.799 11.249 1.00 95.94 170 LEU A O 1
ATOM 1378 N N . GLU A 1 171 ? 1.789 -12.202 9.706 1.00 95.06 171 GLU A N 1
ATOM 1379 C CA . GLU A 1 171 ? 2.251 -13.452 10.323 1.00 95.06 171 GLU A CA 1
ATOM 1380 C C . GLU A 1 171 ? 3.769 -13.457 10.522 1.00 95.06 171 GLU A C 1
ATOM 1382 O O . GLU A 1 171 ? 4.246 -13.625 11.647 1.00 95.06 171 GLU A O 1
ATOM 1387 N N . LYS A 1 172 ? 4.537 -13.165 9.465 1.00 93.56 172 LYS A N 1
ATOM 1388 C CA . LYS A 1 172 ? 6.001 -13.063 9.527 1.00 93.56 172 LYS A CA 1
ATOM 1389 C C . LYS A 1 172 ? 6.442 -12.081 10.609 1.00 93.56 172 LYS A C 1
ATOM 1391 O O . LYS A 1 172 ? 7.293 -12.387 11.440 1.00 93.56 172 LYS A O 1
ATOM 1396 N N . CYS A 1 173 ? 5.813 -10.910 10.671 1.00 93.69 173 CYS A N 1
ATOM 1397 C CA . CYS A 1 173 ? 6.145 -9.909 11.676 1.00 93.69 173 CYS A CA 1
ATOM 1398 C C . CYS A 1 173 ? 5.772 -10.337 13.105 1.00 93.69 173 CYS A C 1
ATOM 1400 O O . CYS A 1 173 ? 6.473 -9.992 14.057 1.00 93.69 173 CYS A O 1
ATOM 1402 N N . LEU A 1 174 ? 4.675 -11.069 13.295 1.00 92.62 174 LEU A N 1
ATOM 1403 C CA . LEU 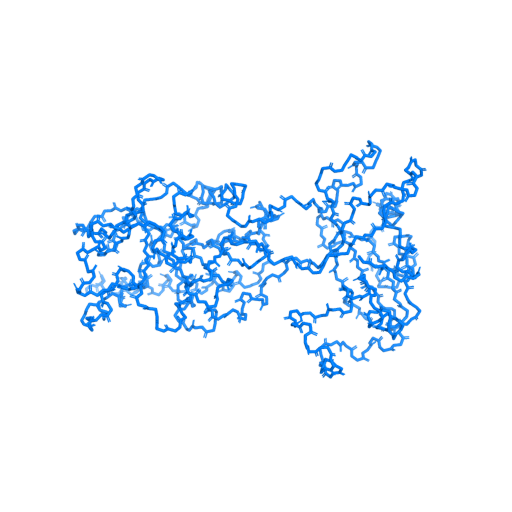A 1 174 ? 4.296 -11.586 14.610 1.00 92.62 174 LEU A CA 1
ATOM 1404 C C . LEU A 1 174 ? 5.262 -12.689 15.076 1.00 92.62 174 LEU A C 1
ATOM 1406 O O . LEU A 1 174 ? 5.697 -12.671 16.230 1.00 92.62 174 LEU A O 1
ATOM 1410 N N . HIS A 1 175 ? 5.664 -13.595 14.185 1.00 92.38 175 HIS A N 1
ATOM 1411 C CA . HIS A 1 175 ? 6.454 -14.778 14.538 1.00 92.38 175 HIS A CA 1
ATOM 1412 C C . HIS A 1 175 ? 7.971 -14.564 14.503 1.00 92.38 175 HIS A C 1
ATOM 1414 O O . HIS A 1 175 ? 8.685 -15.114 15.341 1.00 92.38 175 HIS A O 1
ATOM 1420 N N . GLU A 1 176 ? 8.489 -13.694 13.638 1.00 92.69 176 GLU A N 1
ATOM 1421 C CA . GLU A 1 176 ? 9.936 -13.585 13.390 1.00 92.69 176 GLU A CA 1
ATOM 1422 C C . GLU A 1 176 ? 10.541 -12.264 13.892 1.00 92.69 176 GLU A C 1
ATOM 1424 O O . GLU A 1 176 ? 11.685 -12.244 14.346 1.00 92.69 176 GLU A O 1
ATOM 1429 N N . HIS A 1 177 ? 9.785 -11.161 13.902 1.00 90.94 177 HIS A N 1
ATOM 1430 C CA . HIS A 1 177 ? 10.340 -9.839 14.219 1.00 90.94 177 HIS A CA 1
ATOM 1431 C C . HIS A 1 177 ? 10.389 -9.552 15.734 1.00 90.94 177 HIS A C 1
ATOM 1433 O O . HIS A 1 177 ? 9.435 -9.044 16.332 1.00 90.94 177 HIS A O 1
ATOM 1439 N N . PHE A 1 178 ? 11.542 -9.835 16.351 1.00 89.12 178 PHE A N 1
ATOM 1440 C CA . PHE A 1 178 ? 11.822 -9.587 17.770 1.00 89.12 178 PHE A CA 1
ATOM 1441 C C . PHE A 1 178 ? 11.571 -8.140 18.235 1.00 89.12 178 PHE A C 1
ATOM 1443 O O . PHE A 1 178 ? 10.864 -7.951 19.220 1.00 89.12 178 PHE A O 1
ATOM 1450 N N . GLU A 1 179 ? 12.078 -7.118 17.535 1.00 86.12 179 GLU A N 1
ATOM 1451 C CA . GLU A 1 179 ? 11.879 -5.709 17.924 1.00 86.12 179 GLU A CA 1
ATOM 1452 C C . GLU A 1 179 ? 10.394 -5.328 17.904 1.00 86.12 179 GLU A C 1
ATOM 1454 O O . GLU A 1 179 ? 9.930 -4.535 18.721 1.00 86.12 179 GLU A O 1
ATOM 1459 N N . CYS A 1 180 ? 9.627 -5.905 16.974 1.00 87.38 180 CYS A N 1
ATOM 1460 C CA . CYS A 1 180 ? 8.193 -5.650 16.886 1.00 87.38 180 CYS A CA 1
ATOM 1461 C C . CYS A 1 180 ? 7.437 -6.312 18.040 1.00 87.38 180 CYS A C 1
ATOM 1463 O O . CYS A 1 180 ? 6.491 -5.718 18.545 1.00 87.38 180 CYS A O 1
ATOM 1465 N N . ARG A 1 181 ? 7.844 -7.513 18.469 1.00 86.00 181 ARG A N 1
ATOM 1466 C CA . ARG A 1 181 ? 7.281 -8.173 19.657 1.00 86.00 181 ARG A CA 1
ATOM 1467 C C . ARG A 1 181 ? 7.660 -7.462 20.951 1.00 86.00 181 ARG A C 1
ATOM 1469 O O . ARG A 1 181 ? 6.807 -7.314 21.812 1.00 86.00 181 ARG A O 1
ATOM 1476 N N . ALA A 1 182 ? 8.898 -6.986 21.072 1.00 81.81 182 ALA A N 1
ATOM 1477 C CA . ALA A 1 182 ? 9.358 -6.256 22.253 1.00 81.81 182 ALA A CA 1
ATOM 1478 C C . ALA A 1 182 ? 8.568 -4.956 22.486 1.00 81.81 182 ALA A C 1
ATOM 1480 O O . ALA A 1 182 ? 8.369 -4.551 23.624 1.00 81.81 182 ALA A O 1
ATOM 1481 N N . LYS A 1 183 ? 8.085 -4.326 21.407 1.00 73.62 183 LYS A N 1
ATOM 1482 C CA . LYS A 1 183 ? 7.233 -3.127 21.455 1.00 73.62 183 LYS A CA 1
ATOM 1483 C C . LYS A 1 183 ? 5.743 -3.427 21.662 1.00 73.62 183 LYS A C 1
ATOM 1485 O O . LYS A 1 183 ? 4.958 -2.495 21.799 1.00 73.62 183 LYS A O 1
ATOM 1490 N N . GLN A 1 184 ? 5.320 -4.693 21.646 1.00 71.75 184 GLN A N 1
ATOM 1491 C CA . GLN A 1 184 ? 3.917 -5.033 21.866 1.00 71.75 184 GLN A CA 1
ATOM 1492 C C . GLN A 1 184 ? 3.577 -4.993 23.355 1.00 71.75 184 GLN A C 1
ATOM 1494 O O . GLN A 1 184 ? 4.186 -5.695 24.158 1.00 71.75 184 GLN A O 1
ATOM 1499 N N . SER A 1 185 ? 2.528 -4.246 23.695 1.00 68.00 185 SER A N 1
ATOM 1500 C CA . SER A 1 185 ? 1.913 -4.308 25.018 1.00 68.00 185 SER A CA 1
ATOM 1501 C C . SER A 1 185 ? 1.476 -5.736 25.348 1.00 68.00 185 SER A C 1
ATOM 1503 O O . SER A 1 185 ? 0.827 -6.402 24.534 1.00 68.00 185 SER A O 1
ATOM 1505 N N . LEU A 1 186 ? 1.817 -6.188 26.560 1.00 64.75 186 LEU A N 1
ATOM 1506 C CA . LEU A 1 186 ? 1.463 -7.514 27.087 1.00 64.75 186 LEU A CA 1
ATOM 1507 C C . LEU A 1 186 ? -0.059 -7.710 27.182 1.00 64.75 186 LEU A C 1
ATOM 1509 O O . LEU A 1 186 ? -0.543 -8.835 27.094 1.00 64.75 186 LEU A O 1
ATOM 1513 N N . GLN A 1 187 ? -0.811 -6.615 27.330 1.00 78.62 187 GLN A N 1
ATOM 1514 C CA . GLN A 1 187 ? -2.269 -6.592 27.369 1.00 78.62 187 GLN A CA 1
ATOM 1515 C C . GLN A 1 187 ? -2.780 -5.502 26.421 1.00 78.62 187 GLN A C 1
ATOM 1517 O O . GLN A 1 187 ? -2.636 -4.311 26.689 1.00 78.62 187 GLN A O 1
ATOM 1522 N N . ARG A 1 188 ? -3.360 -5.903 25.286 1.00 86.50 188 ARG A N 1
ATOM 1523 C CA . ARG A 1 188 ? -4.026 -4.983 24.352 1.00 86.50 188 ARG A CA 1
ATOM 1524 C C . ARG A 1 188 ? -5.442 -4.711 24.836 1.00 86.50 188 ARG A C 1
ATOM 1526 O O . ARG A 1 188 ? -6.376 -5.371 24.387 1.00 86.50 188 ARG A O 1
ATOM 1533 N N . ILE A 1 189 ? -5.576 -3.783 25.779 1.00 93.25 189 ILE A N 1
ATOM 1534 C CA . ILE A 1 189 ? -6.889 -3.312 26.226 1.00 93.25 189 ILE A CA 1
ATOM 1535 C C . ILE A 1 189 ? -7.598 -2.688 25.022 1.00 93.25 189 ILE A C 1
ATOM 1537 O O . ILE A 1 189 ? -7.037 -1.821 24.348 1.00 93.25 189 ILE A O 1
ATOM 1541 N N . LEU A 1 190 ? -8.803 -3.165 24.726 1.00 95.94 190 LEU A N 1
ATOM 1542 C CA . LEU A 1 190 ? -9.606 -2.661 23.627 1.00 95.94 190 LEU A CA 1
ATOM 1543 C C . LEU A 1 190 ? -9.971 -1.190 23.866 1.00 95.94 190 LEU A C 1
ATOM 1545 O O . LEU A 1 190 ? -10.299 -0.805 24.993 1.00 95.94 190 LEU A O 1
ATOM 1549 N N . PRO A 1 191 ? -9.997 -0.365 22.805 1.00 96.62 191 PRO A N 1
ATOM 1550 C CA . PRO A 1 191 ? -10.608 0.954 22.875 1.00 96.62 191 PRO A CA 1
ATOM 1551 C C . PRO A 1 191 ? -12.054 0.868 23.379 1.00 96.62 191 PRO A C 1
ATOM 1553 O O . PRO A 1 191 ? -12.737 -0.135 23.159 1.00 96.62 191 PRO A O 1
ATOM 1556 N N . LYS A 1 192 ? -12.556 1.959 23.975 1.00 96.62 192 LYS A N 1
ATOM 1557 C CA . LYS A 1 192 ? -13.943 2.078 24.477 1.00 96.62 192 LYS A CA 1
ATOM 1558 C C . LYS A 1 192 ? -14.985 1.590 23.462 1.00 96.62 192 LYS A C 1
ATOM 1560 O O . LYS A 1 192 ? -16.000 1.006 23.833 1.00 96.62 192 LYS A O 1
ATOM 1565 N N . ARG A 1 193 ? -14.729 1.858 22.181 1.00 97.75 193 ARG A N 1
ATOM 1566 C CA . ARG A 1 193 ? -15.551 1.462 21.040 1.00 97.75 193 ARG A CA 1
ATOM 1567 C C . ARG A 1 193 ? -14.665 0.918 19.934 1.00 97.75 193 ARG A C 1
ATOM 1569 O O . ARG A 1 193 ? -13.664 1.544 19.592 1.00 97.75 193 ARG A O 1
ATOM 1576 N N . VAL A 1 194 ? -15.077 -0.199 19.354 1.00 98.12 194 VAL A N 1
ATOM 1577 C CA . VAL A 1 194 ? -14.507 -0.770 18.129 1.00 98.12 194 VAL A CA 1
ATOM 1578 C C . VAL A 1 194 ? -15.640 -1.260 17.24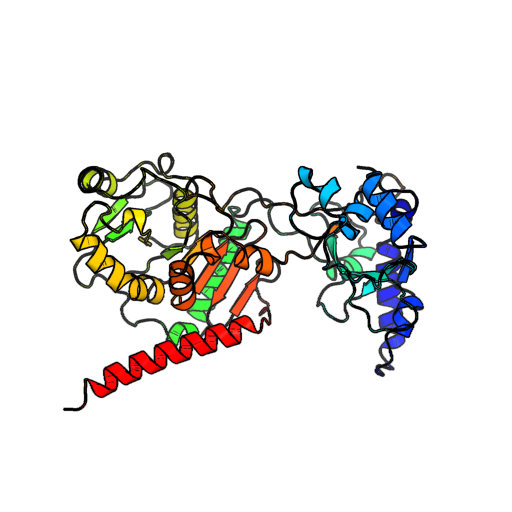0 1.00 98.12 194 VAL A C 1
ATOM 1580 O O . VAL A 1 194 ? -16.728 -1.558 17.719 1.00 98.12 194 VAL A O 1
ATOM 1583 N N . LEU A 1 195 ? -15.405 -1.362 15.942 1.00 98.19 195 LEU A N 1
ATOM 1584 C CA . LEU A 1 195 ? -16.300 -2.058 15.033 1.00 98.19 195 LEU A CA 1
ATOM 1585 C C . LEU A 1 195 ? -15.991 -3.560 15.104 1.00 98.19 195 LEU A C 1
ATOM 1587 O O . LEU A 1 195 ? -14.874 -3.977 14.802 1.00 98.19 195 LEU A O 1
ATOM 1591 N N . ASP A 1 196 ? -16.969 -4.369 15.502 1.00 97.75 196 ASP A N 1
ATOM 1592 C CA . ASP A 1 196 ? -16.960 -5.814 15.283 1.00 97.75 196 ASP A CA 1
ATOM 1593 C C . ASP A 1 196 ? -17.297 -6.044 13.812 1.00 97.75 196 ASP A C 1
ATOM 1595 O O . ASP A 1 196 ? -18.427 -5.807 13.375 1.00 97.75 196 ASP A O 1
ATOM 1599 N N . VAL A 1 197 ? -16.290 -6.437 13.031 1.00 96.69 197 VAL A N 1
ATOM 1600 C CA . VAL A 1 197 ? -16.470 -6.650 11.597 1.00 96.69 197 VAL A CA 1
ATOM 1601 C C . VAL A 1 197 ? -17.180 -7.963 11.303 1.00 96.69 197 VAL A C 1
ATOM 1603 O O . VAL A 1 197 ? -17.574 -8.155 10.161 1.00 96.69 197 VAL A O 1
ATOM 1606 N N . GLY A 1 198 ? -17.362 -8.855 12.279 1.00 89.25 198 GLY A N 1
ATOM 1607 C CA . GLY A 1 198 ? -17.985 -10.159 12.075 1.00 89.25 198 GLY A CA 1
ATOM 1608 C C . GLY A 1 198 ? -17.337 -10.999 10.962 1.00 89.25 198 GLY A C 1
ATOM 1609 O O . GLY A 1 198 ? -16.202 -10.767 10.543 1.00 89.25 198 GLY A O 1
ATOM 1610 N N . GLU A 1 199 ? -18.083 -11.978 10.464 1.00 86.06 199 GLU A N 1
ATOM 1611 C CA . GLU A 1 199 ? -17.723 -12.817 9.319 1.00 86.06 199 GLU A CA 1
ATOM 1612 C C . GLU A 1 199 ? -18.319 -12.288 8.002 1.00 86.06 199 GLU A C 1
ATOM 1614 O O . GLU A 1 199 ? -19.056 -11.299 7.970 1.00 86.06 199 GLU A O 1
ATOM 1619 N N . SER A 1 200 ? -18.022 -12.965 6.888 1.00 76.88 200 SER A N 1
ATOM 1620 C CA . SER A 1 200 ? -18.469 -12.585 5.540 1.00 76.88 200 SER A CA 1
ATOM 1621 C C . SER A 1 200 ? -19.990 -12.456 5.392 1.00 76.88 200 SER A C 1
ATOM 1623 O O . SER A 1 200 ? -20.447 -11.685 4.553 1.00 76.88 200 SER A O 1
ATOM 1625 N N . SER A 1 201 ? -20.771 -13.190 6.190 1.00 79.12 201 SER A N 1
ATOM 1626 C CA . SER A 1 201 ? -22.241 -13.199 6.154 1.00 79.12 201 SER A CA 1
ATOM 1627 C C . SER A 1 201 ? -22.904 -12.288 7.188 1.00 79.12 201 SER A C 1
ATOM 1629 O O . SER A 1 201 ? -24.129 -12.262 7.268 1.00 79.12 201 SER A O 1
ATOM 1631 N N . THR A 1 202 ? -22.125 -11.594 8.017 1.00 88.25 202 THR A N 1
ATOM 1632 C CA . THR A 1 202 ? -22.654 -10.751 9.095 1.00 88.25 202 THR A CA 1
ATOM 1633 C C . THR A 1 202 ? -22.320 -9.294 8.852 1.00 88.25 202 THR A C 1
ATOM 1635 O O . THR A 1 202 ? -21.233 -8.965 8.371 1.00 88.25 202 THR A O 1
ATOM 1638 N N . ASP A 1 203 ? -23.244 -8.421 9.218 1.00 93.88 203 ASP A N 1
ATOM 1639 C CA . ASP A 1 203 ? -23.058 -6.988 9.080 1.00 93.88 203 ASP A CA 1
ATOM 1640 C C . ASP A 1 203 ? -22.152 -6.421 10.182 1.00 93.88 203 ASP A C 1
ATOM 1642 O O . ASP A 1 203 ? -22.255 -6.848 11.338 1.00 93.88 203 ASP A O 1
ATOM 1646 N N . PRO A 1 204 ? -21.251 -5.472 9.856 1.00 96.50 204 PRO A N 1
ATOM 1647 C CA . PRO A 1 204 ? -20.424 -4.824 10.861 1.00 96.50 204 PRO A CA 1
ATOM 1648 C C . PRO A 1 204 ? -21.272 -4.030 11.854 1.00 96.50 204 PRO A C 1
ATOM 1650 O O . PRO A 1 204 ? -22.217 -3.333 11.471 1.00 96.50 204 PRO A O 1
ATOM 1653 N N . ARG A 1 205 ? -20.884 -4.076 13.128 1.00 97.19 205 ARG A N 1
ATOM 1654 C CA . ARG A 1 205 ? -21.571 -3.352 14.203 1.00 97.19 205 ARG A CA 1
ATOM 1655 C C . ARG A 1 205 ? -20.599 -2.707 15.173 1.00 97.19 205 ARG A C 1
ATOM 1657 O O . ARG A 1 205 ? -19.500 -3.205 15.399 1.00 97.19 205 ARG A O 1
ATOM 1664 N N . LEU A 1 206 ? -21.018 -1.610 15.782 1.00 98.12 206 LEU A N 1
ATOM 1665 C CA . LEU A 1 206 ? -20.295 -0.961 16.861 1.00 98.12 206 LEU A CA 1
ATOM 1666 C C . LEU A 1 206 ? -20.395 -1.809 18.127 1.00 98.12 206 LEU A C 1
ATOM 1668 O O . LEU A 1 206 ? -21.478 -2.081 18.640 1.00 98.12 206 LEU A O 1
ATOM 1672 N N . TYR A 1 207 ? -19.243 -2.194 18.647 1.00 97.94 207 TYR A N 1
ATOM 1673 C CA . TYR A 1 207 ? -19.092 -2.938 19.880 1.00 97.94 207 TYR A CA 1
ATOM 1674 C C . TYR A 1 207 ? -18.575 -2.012 20.984 1.00 97.94 207 TYR A C 1
ATOM 1676 O O . TYR A 1 207 ? -17.602 -1.275 20.793 1.00 97.94 207 TYR A O 1
ATOM 1684 N N . LEU A 1 208 ? -19.258 -2.035 22.132 1.00 97.69 208 LEU A N 1
ATOM 1685 C CA . LEU A 1 208 ? -18.813 -1.359 23.347 1.00 97.69 208 LEU A CA 1
ATOM 1686 C C . LEU A 1 208 ? -17.981 -2.343 24.158 1.00 97.69 208 LEU A C 1
ATOM 1688 O O . LEU A 1 208 ? -18.514 -3.335 24.652 1.00 97.69 208 LEU A O 1
ATOM 1692 N N . SER A 1 209 ? -16.693 -2.055 24.280 1.00 96.12 209 SER A N 1
ATOM 1693 C CA . SER A 1 209 ? -15.776 -2.911 25.024 1.00 96.12 209 SER A CA 1
ATOM 1694 C C . SER A 1 209 ? -16.053 -2.814 26.521 1.00 96.12 209 SER A C 1
ATOM 1696 O O . SER A 1 209 ? -16.345 -1.733 27.043 1.00 96.12 209 SER A O 1
ATOM 1698 N N . SER A 1 210 ? -15.924 -3.937 27.221 1.00 95.69 210 SER A N 1
ATOM 1699 C CA . SER A 1 210 ? -15.948 -3.948 28.684 1.00 95.69 210 SER A CA 1
ATOM 1700 C C . SER A 1 210 ? -14.670 -3.324 29.251 1.00 95.69 210 SER A C 1
ATOM 1702 O O . SER A 1 210 ? -13.640 -3.238 28.578 1.00 95.69 210 SER A O 1
ATOM 1704 N N . GLU A 1 211 ? -14.717 -2.894 30.511 1.00 91.00 211 GLU A N 1
ATOM 1705 C CA . GLU A 1 211 ? -13.534 -2.357 31.183 1.00 91.00 211 GLU A CA 1
ATOM 1706 C C . GLU A 1 211 ? -12.408 -3.404 31.211 1.00 91.00 211 GLU A C 1
ATOM 1708 O O . GLU A 1 211 ? -12.624 -4.551 31.605 1.00 91.00 211 GLU A O 1
ATOM 1713 N N . ASN A 1 212 ? -11.208 -3.009 30.774 1.00 90.56 212 ASN A N 1
ATOM 1714 C CA . ASN A 1 212 ? -10.029 -3.876 30.654 1.00 90.56 212 ASN A CA 1
ATOM 1715 C C . ASN A 1 212 ? -10.209 -5.100 29.732 1.00 90.56 212 ASN A C 1
ATOM 1717 O O . ASN A 1 212 ? -9.429 -6.050 29.819 1.00 90.56 212 ASN A O 1
ATOM 1721 N N . GLU A 1 213 ? -11.203 -5.100 28.837 1.00 95.56 213 GLU A N 1
ATOM 1722 C CA . GLU A 1 213 ? -11.356 -6.163 27.843 1.00 95.56 213 GLU A CA 1
ATOM 1723 C C . GLU A 1 213 ? -10.134 -6.203 26.921 1.00 95.56 213 GLU A C 1
ATOM 1725 O O . GLU A 1 213 ? -9.717 -5.177 26.391 1.00 95.56 213 GLU A O 1
ATOM 1730 N N . ILE A 1 214 ? -9.553 -7.387 26.720 1.00 94.62 214 ILE A N 1
ATOM 1731 C CA . ILE A 1 214 ? -8.361 -7.563 25.886 1.00 94.62 214 ILE A CA 1
ATOM 1732 C C . ILE A 1 214 ? -8.767 -8.093 24.515 1.00 94.62 214 ILE A C 1
ATOM 1734 O O . ILE A 1 214 ? -9.502 -9.074 24.406 1.00 94.62 214 ILE A O 1
ATOM 1738 N N . GLY A 1 215 ? -8.219 -7.500 23.458 1.00 94.00 215 GLY A N 1
ATOM 1739 C CA . GLY A 1 215 ? -8.458 -7.956 22.097 1.00 94.00 215 GLY A CA 1
ATOM 1740 C C . GLY A 1 215 ? -7.481 -7.364 21.092 1.00 94.00 215 GLY A C 1
ATOM 1741 O O . GLY A 1 215 ? -6.810 -6.368 21.342 1.00 94.00 215 GLY A O 1
ATOM 1742 N N . ASN A 1 216 ? -7.390 -8.000 19.926 1.00 95.12 216 ASN A N 1
ATOM 1743 C CA . ASN A 1 216 ? -6.612 -7.478 18.807 1.00 95.12 216 ASN A CA 1
ATOM 1744 C C . ASN A 1 216 ? -7.528 -6.664 17.894 1.00 95.12 216 ASN A C 1
ATOM 1746 O O . ASN A 1 216 ? -8.547 -7.185 17.440 1.00 95.12 216 ASN A O 1
ATOM 1750 N N . TRP A 1 217 ? -7.136 -5.429 17.584 1.00 97.56 217 TRP A N 1
ATOM 1751 C CA . TRP A 1 217 ? -7.837 -4.591 16.615 1.00 97.56 217 TRP A CA 1
ATOM 1752 C C . TRP A 1 217 ? -6.894 -4.039 15.554 1.00 97.56 217 TRP A C 1
ATOM 1754 O O . TRP A 1 217 ? -5.703 -3.820 15.800 1.00 97.56 217 TRP A O 1
ATOM 1764 N N . VAL A 1 218 ? -7.463 -3.794 14.381 1.00 98.12 218 VAL A N 1
ATOM 1765 C CA . VAL A 1 218 ? -6.864 -3.000 13.312 1.00 98.12 218 VAL A CA 1
ATOM 1766 C C . VAL A 1 218 ? -7.287 -1.547 13.489 1.00 98.12 218 VAL A C 1
ATOM 1768 O O . VAL A 1 218 ? -8.434 -1.296 13.838 1.00 98.12 218 VAL A O 1
ATOM 1771 N N . ALA A 1 219 ? -6.406 -0.584 13.242 1.00 98.00 219 ALA A N 1
ATOM 1772 C CA . ALA A 1 219 ? -6.784 0.828 13.127 1.00 98.00 219 ALA A CA 1
ATOM 1773 C C . ALA A 1 219 ? -6.807 1.263 11.654 1.00 98.00 219 ALA A C 1
ATOM 1775 O O . ALA A 1 219 ? -5.994 0.787 10.858 1.00 98.00 219 ALA A O 1
ATOM 1776 N N . LEU A 1 220 ? -7.710 2.170 11.278 1.00 97.31 220 LEU A N 1
ATOM 1777 C CA . LEU A 1 220 ? -7.761 2.750 9.933 1.00 97.31 220 LEU A CA 1
ATOM 1778 C C . LEU A 1 220 ? -7.277 4.206 9.936 1.00 97.31 220 LEU A C 1
ATOM 1780 O O . LEU A 1 220 ? -7.910 5.065 10.534 1.00 97.31 220 LEU A O 1
ATOM 1784 N N . SER A 1 221 ? -6.216 4.486 9.177 1.00 93.69 221 SER A N 1
ATOM 1785 C CA . SER A 1 221 ? -5.741 5.835 8.845 1.00 93.69 221 SER A CA 1
ATOM 1786 C C . SER A 1 221 ? -6.179 6.189 7.420 1.00 93.69 221 SER A C 1
ATOM 1788 O O . SER A 1 221 ? -5.745 5.559 6.449 1.00 93.69 221 SER A O 1
ATOM 1790 N N . TYR A 1 222 ? -7.054 7.185 7.272 1.00 91.69 222 TYR A N 1
ATOM 1791 C CA . TYR A 1 222 ? -7.661 7.569 5.992 1.00 91.69 222 TYR A CA 1
ATOM 1792 C C . TYR A 1 222 ? -8.040 9.056 5.964 1.00 91.69 222 TYR A C 1
ATOM 1794 O O . TYR A 1 222 ? -7.944 9.769 6.961 1.00 91.69 222 TYR A O 1
ATOM 1802 N N . VAL A 1 223 ? -8.469 9.543 4.799 1.00 85.12 223 VAL A N 1
ATOM 1803 C CA . VAL A 1 223 ? -9.007 10.900 4.645 1.00 85.12 223 VAL A CA 1
ATOM 1804 C C . VAL A 1 223 ? -10.527 10.830 4.587 1.00 85.12 223 VAL A C 1
ATOM 1806 O O . VAL A 1 223 ? -11.078 10.195 3.690 1.00 85.12 223 VAL A O 1
ATOM 1809 N N . TRP A 1 224 ? -11.200 11.527 5.505 1.00 83.12 224 TRP A N 1
ATOM 1810 C CA . TRP A 1 224 ? -12.664 11.609 5.524 1.00 83.12 224 TRP A CA 1
ATOM 1811 C C . TRP A 1 224 ? -13.191 12.258 4.235 1.00 83.12 224 TRP A C 1
ATOM 1813 O O . TRP A 1 224 ? -13.978 11.661 3.511 1.00 83.12 224 TRP A O 1
ATOM 1823 N N . GLY A 1 225 ? -12.658 13.437 3.897 1.00 70.00 225 GLY A N 1
ATOM 1824 C CA . GLY A 1 225 ? -13.076 14.240 2.746 1.00 70.00 225 GLY A CA 1
ATOM 1825 C C . GLY A 1 225 ? -14.457 14.872 2.952 1.00 70.00 225 GLY A C 1
ATOM 1826 O O . GLY A 1 225 ? -15.443 14.157 3.049 1.00 70.00 225 GLY A O 1
ATOM 1827 N N . GLY A 1 226 ? -14.521 16.208 2.995 1.00 67.44 226 GLY A N 1
ATOM 1828 C CA . GLY A 1 226 ? -15.773 16.966 3.164 1.00 67.44 226 GLY A CA 1
ATOM 1829 C C . GLY A 1 226 ? -16.607 16.587 4.400 1.00 67.44 226 GLY A C 1
ATOM 1830 O O . GLY A 1 226 ? -16.131 15.889 5.297 1.00 67.44 226 GLY A O 1
ATOM 1831 N N . ASP A 1 227 ? -17.859 17.052 4.431 1.00 62.03 227 ASP A N 1
ATOM 1832 C CA . ASP A 1 227 ? -18.854 16.637 5.424 1.00 62.03 227 ASP A CA 1
ATOM 1833 C C . ASP A 1 227 ? -19.428 15.269 5.038 1.00 62.03 227 ASP A C 1
ATOM 1835 O O . ASP A 1 227 ? -20.380 15.156 4.269 1.00 62.03 227 ASP A O 1
ATOM 1839 N N . SER A 1 228 ? -18.808 14.203 5.545 1.00 71.38 228 SER A N 1
ATOM 1840 C CA . SER A 1 228 ? -19.395 12.864 5.509 1.00 71.38 228 SER A CA 1
ATOM 1841 C C . SER A 1 228 ? -20.434 12.732 6.622 1.00 71.38 228 SER A C 1
ATOM 1843 O O . SER A 1 228 ? -20.101 12.849 7.805 1.00 71.38 228 SER A O 1
ATOM 1845 N N . ASP A 1 229 ? -21.674 12.415 6.253 1.00 82.75 229 ASP A N 1
ATOM 1846 C CA . ASP A 1 229 ? -22.751 12.116 7.207 1.00 82.75 229 ASP A CA 1
ATOM 1847 C C . ASP A 1 229 ? -22.619 10.721 7.840 1.00 82.75 229 ASP A C 1
ATOM 1849 O O . ASP A 1 229 ? -23.275 10.414 8.834 1.00 82.75 229 ASP A O 1
ATOM 1853 N N . PHE A 1 230 ? -21.740 9.866 7.304 1.00 91.75 230 PHE A N 1
ATOM 1854 C CA . PHE A 1 230 ? -21.512 8.519 7.825 1.00 91.75 230 PHE A CA 1
ATOM 1855 C C . PHE A 1 230 ? -20.546 8.541 9.019 1.00 91.75 230 PHE A C 1
ATOM 1857 O O . PHE A 1 230 ? -19.361 8.228 8.890 1.00 91.75 230 PHE A O 1
ATOM 1864 N N . LYS A 1 231 ? -21.053 8.967 10.178 1.00 94.50 231 LYS A N 1
ATOM 1865 C CA . LYS A 1 231 ? -20.293 9.115 11.426 1.00 94.50 231 LYS A CA 1
ATOM 1866 C C . LYS A 1 231 ? -21.144 8.786 12.652 1.00 94.50 231 LYS A C 1
ATOM 1868 O O . LYS A 1 231 ? -22.368 8.876 12.604 1.00 94.50 231 LYS A O 1
ATOM 1873 N N . LEU A 1 232 ? -20.502 8.412 13.754 1.00 96.38 232 LEU A N 1
ATOM 1874 C CA . LEU A 1 232 ? -21.173 8.111 15.011 1.00 96.38 232 LEU A CA 1
ATOM 1875 C C . LEU A 1 232 ? -21.644 9.405 15.683 1.00 96.38 232 LEU A C 1
ATOM 1877 O O . LEU A 1 232 ? -20.845 10.269 16.035 1.00 96.38 232 LEU A O 1
ATOM 1881 N N . THR A 1 233 ? -22.949 9.489 15.896 1.00 96.62 233 THR A N 1
ATOM 1882 C CA . THR A 1 233 ? -23.638 10.527 16.669 1.00 96.62 233 THR A CA 1
ATOM 1883 C C . THR A 1 233 ? -24.511 9.869 17.729 1.00 96.62 233 THR A C 1
ATOM 1885 O O . THR A 1 233 ? -24.751 8.658 17.664 1.00 96.62 233 THR A O 1
ATOM 1888 N N . GLU A 1 234 ? -25.040 10.638 18.680 1.00 95.56 234 GLU A N 1
ATOM 1889 C CA . GLU A 1 234 ? -25.988 10.096 19.664 1.00 95.56 234 GLU A CA 1
ATOM 1890 C C . GLU A 1 234 ? -27.203 9.467 18.972 1.00 95.56 234 GLU A C 1
ATOM 1892 O O . GLU A 1 234 ? -27.680 8.404 19.368 1.00 95.56 234 GLU A O 1
ATOM 1897 N N . ARG A 1 235 ? -27.654 10.084 17.872 1.00 95.88 235 ARG A N 1
ATOM 1898 C CA . ARG A 1 235 ? -28.802 9.617 17.083 1.00 95.88 235 ARG A CA 1
ATOM 1899 C C . ARG A 1 235 ? -28.529 8.309 16.351 1.00 95.88 235 ARG A C 1
ATOM 1901 O O . ARG A 1 235 ? -29.417 7.470 16.279 1.00 95.88 235 ARG A O 1
ATOM 1908 N N . SER A 1 236 ? -27.324 8.136 15.811 1.00 95.44 236 SER A N 1
ATOM 1909 C CA . SER A 1 236 ? -26.963 6.950 15.026 1.00 95.44 236 SER A CA 1
ATOM 1910 C C . SER A 1 236 ? -26.393 5.806 15.874 1.00 95.44 236 SER A C 1
ATOM 1912 O O . SER A 1 236 ? -26.113 4.733 15.343 1.00 95.44 236 SER A O 1
ATOM 1914 N N . MET A 1 237 ? -26.175 6.013 17.180 1.00 95.94 237 MET A N 1
ATOM 1915 C CA . MET A 1 237 ? -25.508 5.041 18.054 1.00 95.94 237 MET A CA 1
ATOM 1916 C C . MET A 1 237 ? -26.218 3.684 18.091 1.00 95.94 237 MET A C 1
ATOM 1918 O O . MET A 1 237 ? -25.565 2.658 17.901 1.00 95.94 237 MET A O 1
ATOM 1922 N N . SER A 1 238 ? -27.541 3.675 18.283 1.00 96.88 238 SER A N 1
ATOM 1923 C CA . SER A 1 238 ? -28.328 2.433 18.340 1.00 96.88 238 SER A CA 1
ATOM 1924 C C . SER A 1 238 ? -28.266 1.652 17.025 1.00 96.88 238 SER A C 1
ATOM 1926 O O . SER A 1 238 ? -28.162 0.423 17.039 1.00 96.88 238 SER A O 1
ATOM 1928 N N . ASP A 1 239 ? -28.285 2.355 15.891 1.00 95.56 239 ASP A N 1
ATOM 1929 C CA . ASP A 1 239 ? -28.230 1.739 14.564 1.00 95.56 239 ASP A CA 1
ATOM 1930 C C . ASP A 1 239 ? -26.869 1.074 14.347 1.00 95.56 239 ASP A C 1
ATOM 1932 O O . ASP A 1 239 ? -26.787 -0.104 13.998 1.00 95.56 239 ASP A O 1
ATOM 1936 N N . PHE A 1 240 ? -25.786 1.791 14.663 1.00 96.44 240 PHE A N 1
ATOM 1937 C CA . PHE A 1 240 ? -24.441 1.233 14.591 1.00 96.44 240 PHE A CA 1
ATOM 1938 C C . PHE A 1 240 ? -24.254 0.035 15.532 1.00 96.44 240 PHE A C 1
ATOM 1940 O O . PHE A 1 240 ? -23.615 -0.932 15.127 1.00 96.44 240 PHE A O 1
ATOM 1947 N N . GLN A 1 241 ? -24.804 0.048 16.753 1.00 96.50 241 GLN A N 1
ATOM 1948 C CA . GLN A 1 241 ? -24.709 -1.089 17.686 1.00 96.50 241 GLN A CA 1
ATOM 1949 C C . GLN A 1 241 ? -25.497 -2.320 17.227 1.00 96.50 241 GLN A C 1
ATOM 1951 O O . GLN A 1 241 ? -25.059 -3.452 17.447 1.00 96.50 241 GLN A O 1
ATOM 1956 N N . THR A 1 242 ? -26.648 -2.109 16.586 1.00 95.12 242 THR A N 1
ATOM 1957 C CA . THR A 1 242 ? -27.454 -3.196 16.011 1.00 95.12 242 THR A CA 1
ATOM 1958 C C . THR A 1 242 ? -26.742 -3.823 14.810 1.00 95.12 242 THR A C 1
ATOM 1960 O O . THR A 1 242 ? -26.795 -5.039 14.625 1.00 95.12 242 THR A O 1
ATOM 1963 N N . GLY A 1 243 ? -26.011 -3.002 14.057 1.00 94.12 243 GLY A N 1
ATOM 1964 C CA . GLY A 1 243 ? -25.289 -3.379 12.851 1.00 94.12 243 GLY A CA 1
ATOM 1965 C C . GLY A 1 243 ? -25.933 -2.765 11.617 1.00 94.12 243 GLY A C 1
ATOM 1966 O O . GLY A 1 243 ? -27.154 -2.637 11.533 1.00 94.12 243 GLY A O 1
ATOM 1967 N N . LEU A 1 244 ? -25.094 -2.375 10.659 1.00 92.75 244 LEU A N 1
ATOM 1968 C CA . LEU A 1 244 ? -25.534 -1.786 9.398 1.00 92.75 244 LEU A CA 1
ATOM 1969 C C . LEU A 1 244 ? -25.042 -2.626 8.217 1.00 92.75 244 LEU A C 1
ATOM 1971 O O . LEU A 1 244 ? -23.893 -3.079 8.249 1.00 92.75 244 LEU A O 1
ATOM 1975 N N . PRO A 1 245 ? -25.852 -2.773 7.150 1.00 92.25 245 PRO A N 1
ATOM 1976 C CA . PRO A 1 245 ? -25.445 -3.478 5.946 1.00 92.25 245 PRO A CA 1
ATOM 1977 C C . PRO A 1 245 ? -24.080 -3.017 5.450 1.00 92.25 245 PRO A C 1
ATOM 1979 O O . PRO A 1 245 ? -23.872 -1.826 5.231 1.00 92.25 245 PRO A O 1
ATOM 1982 N N . SER A 1 246 ? -23.150 -3.937 5.189 1.00 89.31 246 SER A N 1
ATOM 1983 C CA . SER A 1 246 ? -21.816 -3.548 4.690 1.00 89.31 246 SER A CA 1
ATOM 1984 C C . SER A 1 246 ? -21.882 -2.702 3.400 1.00 89.31 246 SER A C 1
ATOM 1986 O O . SER A 1 246 ? -21.023 -1.855 3.151 1.00 89.31 246 SER A O 1
ATOM 1988 N N . SER A 1 247 ? -22.944 -2.861 2.602 1.00 90.12 247 SER A N 1
ATOM 1989 C CA . SER A 1 247 ? -23.218 -2.056 1.407 1.00 90.12 247 SER A CA 1
ATOM 1990 C C . SER A 1 247 ? -23.543 -0.584 1.686 1.00 90.12 247 SER A C 1
ATOM 1992 O O . SER A 1 247 ? -23.370 0.230 0.782 1.00 90.12 247 SER A O 1
ATOM 1994 N N . SER A 1 248 ? -24.001 -0.221 2.891 1.00 92.12 248 SER A N 1
ATOM 1995 C CA . SER A 1 248 ? -24.273 1.176 3.264 1.00 92.12 248 SER A CA 1
ATOM 1996 C C . SER A 1 248 ? -23.012 1.938 3.671 1.00 92.12 248 SER A C 1
ATOM 1998 O O . SER A 1 248 ? -23.043 3.163 3.755 1.00 92.12 248 SER A O 1
ATOM 2000 N N . PHE A 1 249 ? -21.908 1.235 3.938 1.00 94.00 249 PHE A N 1
ATOM 2001 C CA . PHE A 1 249 ? -20.646 1.864 4.302 1.00 94.00 249 PHE A CA 1
ATOM 2002 C C . PHE A 1 249 ? -20.034 2.554 3.076 1.00 94.00 249 PHE A C 1
ATOM 2004 O O . PHE A 1 249 ? -20.001 1.964 1.985 1.00 94.00 249 PHE A O 1
ATOM 2011 N N . PRO A 1 250 ? -19.468 3.763 3.245 1.00 94.56 250 PRO A N 1
ATOM 2012 C CA . PRO A 1 250 ? -18.606 4.364 2.239 1.00 94.56 250 PRO A CA 1
ATOM 2013 C C . PRO A 1 250 ? -17.486 3.408 1.817 1.00 94.56 250 PRO A C 1
ATOM 2015 O O . PRO A 1 250 ? -16.979 2.629 2.631 1.00 94.56 250 PRO A O 1
ATOM 2018 N N . SER A 1 251 ? -17.069 3.489 0.553 1.00 93.88 251 SER A N 1
ATOM 2019 C CA . SER A 1 251 ? -16.158 2.512 -0.055 1.00 93.88 251 SER A CA 1
ATOM 2020 C C . SER A 1 251 ? -14.863 2.303 0.735 1.00 93.88 251 SER A C 1
ATOM 2022 O O . SER A 1 251 ? -14.462 1.164 0.926 1.00 93.88 251 SER A O 1
ATOM 2024 N N . THR A 1 252 ? -14.245 3.360 1.272 1.00 94.75 252 THR A N 1
ATOM 2025 C CA . THR A 1 252 ? -13.016 3.247 2.079 1.00 94.75 252 THR A CA 1
ATOM 2026 C C . THR A 1 252 ? -13.244 2.476 3.381 1.00 94.75 252 THR A C 1
ATOM 2028 O O . THR A 1 252 ? -12.399 1.678 3.779 1.00 94.75 252 THR A O 1
ATOM 2031 N N . LEU A 1 253 ? -14.385 2.669 4.048 1.00 95.75 253 LEU A N 1
ATOM 2032 C CA . LEU A 1 253 ? -14.683 1.947 5.289 1.00 95.75 253 LEU A CA 1
ATOM 2033 C C . LEU A 1 253 ? -15.044 0.486 5.000 1.00 95.75 253 LEU A C 1
ATOM 2035 O O . LEU A 1 253 ? -14.607 -0.411 5.719 1.00 95.75 253 LEU A O 1
ATOM 2039 N N . ARG A 1 254 ? -15.782 0.235 3.912 1.00 95.31 254 ARG A N 1
ATOM 2040 C CA . ARG A 1 254 ? -16.099 -1.119 3.439 1.00 95.31 254 ARG A CA 1
ATOM 2041 C C . ARG A 1 254 ? -14.835 -1.902 3.075 1.00 95.31 254 ARG A C 1
ATOM 2043 O O . ARG A 1 254 ? -14.695 -3.058 3.465 1.00 95.31 254 ARG A O 1
ATOM 2050 N N . ASP A 1 255 ? -13.896 -1.259 2.392 1.00 96.38 255 ASP A N 1
ATOM 2051 C CA . ASP A 1 255 ? -12.596 -1.837 2.058 1.00 96.38 255 ASP A CA 1
ATOM 2052 C C . ASP A 1 255 ? -11.790 -2.179 3.321 1.00 96.38 255 ASP A C 1
ATOM 2054 O O . ASP A 1 255 ? -11.204 -3.257 3.414 1.00 96.38 255 ASP A O 1
ATOM 2058 N N . ALA A 1 256 ? -11.808 -1.311 4.338 1.00 97.38 256 ALA A N 1
ATOM 2059 C CA . ALA A 1 256 ? -11.145 -1.574 5.616 1.00 97.38 256 ALA A CA 1
ATOM 2060 C C . ALA A 1 256 ? -11.755 -2.771 6.363 1.00 97.38 256 ALA A C 1
ATOM 2062 O O . ALA A 1 256 ? -11.015 -3.592 6.912 1.00 97.38 256 ALA A O 1
ATOM 2063 N N . VAL A 1 257 ? -13.085 -2.913 6.342 1.00 97.12 257 VAL A N 1
ATOM 2064 C CA . VAL A 1 257 ? -13.793 -4.094 6.866 1.00 97.12 257 VAL A CA 1
ATOM 2065 C C . VAL A 1 257 ? -13.335 -5.361 6.140 1.00 97.12 257 VAL A C 1
ATOM 2067 O O . VAL A 1 257 ? -12.978 -6.342 6.792 1.00 97.12 257 VAL A O 1
ATOM 2070 N N . LEU A 1 258 ? -13.282 -5.331 4.804 1.00 95.94 258 LEU A N 1
ATOM 2071 C CA . LEU A 1 258 ? -12.860 -6.469 3.983 1.00 95.94 258 LEU A CA 1
ATOM 2072 C C . LEU A 1 258 ? -11.425 -6.895 4.307 1.00 95.94 258 LEU A C 1
ATOM 2074 O O . LEU A 1 258 ? -11.186 -8.068 4.588 1.00 95.94 258 LEU A O 1
ATOM 2078 N N . VAL A 1 259 ? -10.481 -5.950 4.328 1.00 96.94 259 VAL A N 1
ATOM 2079 C CA . VAL A 1 259 ? -9.077 -6.245 4.658 1.00 96.94 259 VAL A CA 1
ATOM 2080 C C . VAL A 1 259 ? -8.949 -6.785 6.080 1.00 96.94 259 VAL A C 1
ATOM 2082 O O . VAL A 1 259 ? -8.220 -7.747 6.297 1.00 96.94 259 VAL A O 1
ATOM 2085 N N . THR A 1 260 ? -9.676 -6.219 7.047 1.00 97.81 260 THR A N 1
ATOM 2086 C CA . THR A 1 260 ? -9.644 -6.693 8.441 1.00 97.81 260 THR A CA 1
ATOM 2087 C C . THR A 1 260 ? -10.084 -8.155 8.541 1.00 97.81 260 THR A C 1
ATOM 2089 O O . THR A 1 260 ? -9.385 -8.960 9.159 1.00 97.81 260 THR A O 1
ATOM 2092 N N . ARG A 1 261 ? -11.176 -8.525 7.856 1.00 95.88 261 ARG A N 1
ATOM 2093 C CA . ARG A 1 261 ? -11.641 -9.918 7.771 1.00 95.88 261 ARG A CA 1
ATOM 2094 C C . ARG A 1 261 ? -10.620 -10.825 7.085 1.00 95.88 261 ARG A C 1
ATOM 2096 O O . ARG A 1 261 ? -10.341 -11.911 7.582 1.00 95.88 261 ARG A O 1
ATOM 2103 N N . ALA A 1 262 ? -10.029 -10.378 5.976 1.00 95.12 262 ALA A N 1
ATOM 2104 C CA . ALA A 1 262 ? -9.037 -11.152 5.225 1.00 95.12 262 ALA A CA 1
ATOM 2105 C C . ALA A 1 262 ? -7.745 -11.426 6.021 1.00 95.12 262 ALA A C 1
ATOM 2107 O O . ALA A 1 262 ? -7.085 -12.440 5.807 1.00 95.12 262 ALA A O 1
ATOM 2108 N N . LEU A 1 263 ? -7.411 -10.549 6.972 1.00 95.94 263 LEU A N 1
ATOM 2109 C CA . LEU A 1 263 ? -6.314 -10.738 7.925 1.00 95.94 263 LEU A CA 1
ATOM 2110 C C . LEU A 1 263 ? -6.676 -11.674 9.095 1.00 95.94 263 LEU A C 1
ATOM 2112 O O . LEU A 1 263 ? -5.841 -11.894 9.970 1.00 95.94 263 LEU A O 1
ATOM 2116 N N . GLY A 1 264 ? -7.908 -12.193 9.151 1.00 95.25 264 GLY A N 1
ATOM 2117 C CA . GLY A 1 264 ? -8.393 -13.036 10.247 1.00 95.25 264 GLY A CA 1
ATOM 2118 C C . GLY A 1 264 ? -8.640 -12.272 11.551 1.00 95.25 264 GLY A C 1
ATOM 2119 O O . GLY A 1 264 ? -8.583 -12.859 12.631 1.00 95.25 264 GLY A O 1
ATOM 2120 N N . LEU A 1 265 ? -8.873 -10.957 11.477 1.00 95.62 265 LEU A N 1
ATOM 2121 C CA . LEU A 1 265 ? -9.081 -10.091 12.636 1.00 95.62 265 LEU A CA 1
ATOM 2122 C C . LEU A 1 265 ? -10.552 -9.683 12.760 1.00 95.62 265 LEU A C 1
ATOM 2124 O O . LEU A 1 265 ? -11.258 -9.518 11.769 1.00 95.62 265 LEU A O 1
ATOM 2128 N N . LYS A 1 266 ? -11.006 -9.513 14.006 1.00 95.94 266 LYS A N 1
ATOM 2129 C CA . LYS A 1 266 ? -12.417 -9.261 14.337 1.00 95.94 266 LYS A CA 1
ATOM 2130 C C . LYS A 1 266 ? -12.741 -7.788 14.589 1.00 95.94 266 LYS A C 1
ATOM 2132 O O . LYS A 1 266 ? -13.855 -7.350 14.321 1.00 95.94 266 LYS A O 1
ATOM 2137 N N . TYR A 1 267 ? -11.793 -7.028 15.127 1.00 98.25 267 TYR A N 1
ATOM 2138 C CA . TYR A 1 267 ? -12.051 -5.657 15.558 1.00 98.25 267 TYR A CA 1
ATOM 2139 C C . TYR A 1 267 ? -11.336 -4.646 14.668 1.00 98.25 267 TYR A C 1
ATOM 2141 O O . TYR A 1 267 ? -10.154 -4.801 14.355 1.00 98.25 267 TYR A O 1
ATOM 2149 N N . LEU A 1 268 ? -12.059 -3.597 14.287 1.00 98.56 268 LEU A N 1
ATOM 2150 C CA . LEU A 1 268 ? -11.570 -2.475 13.497 1.00 98.56 268 LEU A CA 1
ATOM 2151 C C . LEU A 1 268 ? -11.912 -1.166 14.208 1.00 98.56 268 LEU A C 1
ATOM 2153 O O . LEU A 1 268 ? -13.058 -0.923 14.565 1.00 98.56 268 LEU A O 1
ATOM 2157 N N . TRP A 1 269 ? -10.929 -0.298 14.394 1.00 98.31 269 TRP A N 1
ATOM 2158 C CA . TRP A 1 269 ? -11.118 1.036 14.935 1.00 98.31 269 TRP A CA 1
ATOM 2159 C C . TRP A 1 269 ? -11.090 2.072 13.809 1.00 98.31 269 TRP A C 1
ATOM 2161 O O . TRP A 1 269 ? -10.133 2.139 13.033 1.00 98.31 269 TRP A O 1
ATOM 2171 N N . ILE A 1 270 ? -12.153 2.872 13.732 1.00 96.81 270 ILE A N 1
ATOM 2172 C CA . ILE A 1 270 ? -12.325 3.981 12.787 1.00 96.81 270 ILE A CA 1
ATOM 2173 C C . ILE A 1 270 ? -12.770 5.185 13.609 1.00 96.81 270 ILE A C 1
ATOM 2175 O O . ILE A 1 270 ? -13.833 5.132 14.225 1.00 96.81 270 ILE A O 1
ATOM 2179 N N . ASP A 1 271 ? -11.994 6.264 13.600 1.00 94.06 271 ASP A N 1
ATOM 2180 C CA . ASP A 1 271 ? -12.264 7.502 14.343 1.00 94.06 271 ASP A CA 1
ATOM 2181 C C . ASP A 1 271 ? -13.711 8.010 14.188 1.00 94.06 271 ASP A C 1
ATOM 2183 O O . ASP A 1 271 ? -14.409 8.209 15.182 1.00 94.06 271 ASP A O 1
ATOM 2187 N N . ALA A 1 272 ? -14.204 8.110 12.952 1.00 94.50 272 ALA A N 1
ATOM 2188 C CA . ALA A 1 272 ? -15.547 8.574 12.625 1.00 94.50 272 ALA A CA 1
ATOM 2189 C C . ALA A 1 272 ? -16.651 7.692 13.219 1.00 94.50 272 ALA A C 1
ATOM 2191 O O . ALA A 1 272 ? -17.754 8.184 13.431 1.00 94.50 272 ALA A O 1
ATOM 2192 N N . LEU A 1 273 ? -16.379 6.407 13.477 1.00 96.25 273 LEU A N 1
ATOM 2193 C CA . LEU A 1 273 ? -17.367 5.443 13.976 1.00 96.25 273 LEU A CA 1
ATOM 2194 C C . LEU A 1 273 ? -17.152 5.044 15.440 1.00 96.25 273 LEU A C 1
ATOM 2196 O O . LEU A 1 273 ? -18.051 4.477 16.049 1.00 96.25 273 LEU A O 1
ATOM 2200 N N . CYS A 1 274 ? -15.978 5.313 16.011 1.00 97.38 274 CYS A N 1
ATOM 2201 C CA . CYS A 1 274 ? -15.605 4.908 17.370 1.00 97.38 274 CYS A CA 1
ATOM 2202 C C . CYS A 1 274 ? -15.515 6.094 18.345 1.00 97.38 274 CYS A C 1
ATOM 2204 O O . CYS A 1 274 ? -15.341 5.892 19.551 1.00 97.38 274 CYS A O 1
ATOM 2206 N N . ILE A 1 275 ? -15.662 7.322 17.849 1.00 96.31 275 ILE A N 1
ATOM 2207 C CA . ILE A 1 275 ? -15.732 8.557 18.635 1.00 96.31 275 ILE A CA 1
ATOM 2208 C C . ILE A 1 275 ? -17.093 9.202 18.384 1.00 96.31 275 ILE A C 1
ATOM 2210 O O . ILE A 1 275 ? -17.543 9.263 17.239 1.00 96.31 275 ILE A O 1
ATOM 2214 N N . LEU A 1 276 ? -17.749 9.662 19.448 1.00 96.44 276 LEU A N 1
ATOM 2215 C CA . LEU A 1 276 ? -19.042 10.330 19.360 1.00 96.44 276 LEU A CA 1
ATOM 2216 C C . LEU A 1 276 ? -18.843 11.766 18.851 1.00 96.44 276 LEU A C 1
ATOM 2218 O O . LEU A 1 276 ? -18.376 12.630 19.586 1.00 96.44 276 LEU A O 1
ATOM 2222 N N . GLN A 1 277 ? -19.148 12.005 17.575 1.00 94.38 277 GLN A N 1
ATOM 2223 C CA . GLN A 1 277 ? -18.738 13.221 16.856 1.00 94.38 277 GLN A CA 1
ATOM 2224 C C . GLN A 1 277 ? -19.505 14.484 17.257 1.00 94.38 277 GLN A C 1
ATOM 2226 O O . GLN A 1 277 ? -19.045 15.591 16.994 1.00 94.38 277 GLN A O 1
ATOM 2231 N N . ASP A 1 278 ? -20.677 14.327 17.862 1.00 95.12 278 ASP A N 1
ATOM 2232 C CA . ASP A 1 278 ? -21.523 15.401 18.383 1.00 95.12 278 ASP A CA 1
ATOM 2233 C C . ASP A 1 278 ? -21.350 15.619 19.898 1.00 95.12 278 ASP A C 1
ATOM 2235 O O . ASP A 1 278 ? -22.080 16.410 20.491 1.00 95.12 278 ASP A O 1
ATOM 2239 N N . SER A 1 279 ? -20.359 14.968 20.525 1.00 96.81 279 SER A N 1
ATOM 2240 C CA . SER A 1 279 ? -20.047 15.112 21.949 1.00 96.81 279 SER A CA 1
ATOM 2241 C C . SER A 1 279 ? -18.612 15.587 22.162 1.00 96.81 279 SER A C 1
ATOM 2243 O O . SER A 1 279 ? -17.662 14.809 22.085 1.00 96.81 279 SER A O 1
ATOM 2245 N N . GLU A 1 280 ? -18.454 16.866 22.504 1.00 95.81 280 GLU A N 1
ATOM 2246 C CA . GLU A 1 280 ? -17.149 17.483 22.786 1.00 95.81 280 GLU A CA 1
ATOM 2247 C C . GLU A 1 280 ? -16.390 16.738 23.893 1.00 95.81 280 GLU A C 1
ATOM 2249 O O . GLU A 1 280 ? -15.226 16.385 23.730 1.00 95.81 280 GLU A O 1
ATOM 2254 N N . ARG A 1 281 ? -17.083 16.381 24.981 1.00 97.00 281 ARG A N 1
ATOM 2255 C CA . ARG A 1 281 ? -16.501 15.625 26.098 1.00 97.00 281 ARG A CA 1
ATOM 2256 C C . ARG A 1 281 ? -15.958 14.264 25.664 1.00 97.00 281 ARG A C 1
ATOM 2258 O O . ARG A 1 281 ? -14.897 13.843 26.120 1.00 97.00 281 ARG A O 1
ATOM 2265 N N . ASP A 1 282 ? -16.715 13.524 24.856 1.00 96.06 282 ASP A N 1
ATOM 2266 C CA . ASP A 1 282 ? -16.272 12.212 24.386 1.00 96.06 282 ASP A CA 1
ATOM 2267 C C . ASP A 1 282 ? -15.106 12.359 23.404 1.00 96.06 282 ASP A C 1
ATOM 2269 O O . ASP A 1 282 ? -14.131 11.613 23.510 1.00 96.06 282 ASP A O 1
ATOM 2273 N N . TRP A 1 283 ? -15.164 13.367 22.530 1.00 93.94 283 TRP A N 1
ATOM 2274 C CA . TRP A 1 283 ? -14.082 13.703 21.615 1.00 93.94 283 TRP A CA 1
ATOM 2275 C C . TRP A 1 283 ? -12.779 14.017 22.354 1.00 93.94 283 TRP A C 1
ATOM 2277 O O . TRP A 1 283 ? -11.767 13.406 22.034 1.00 93.94 283 TRP A O 1
ATOM 2287 N N . GLU A 1 284 ? -12.792 14.875 23.379 1.00 94.44 284 GLU A N 1
ATOM 2288 C CA . GLU A 1 284 ? -11.597 15.225 24.166 1.00 94.44 284 GLU A CA 1
ATOM 2289 C C . GLU A 1 284 ? -10.936 13.990 24.791 1.00 94.44 284 GLU A C 1
ATOM 2291 O O . GLU A 1 284 ? -9.721 13.793 24.685 1.00 94.44 284 GLU A O 1
ATOM 2296 N N . ILE A 1 285 ? -11.745 13.116 25.399 1.00 94.31 285 ILE A N 1
ATOM 2297 C CA . ILE A 1 285 ? -11.260 11.874 26.006 1.00 94.31 285 ILE A CA 1
ATOM 2298 C C . ILE A 1 285 ? -10.645 10.980 24.929 1.00 94.31 285 ILE A C 1
ATOM 2300 O O . ILE A 1 285 ? -9.518 10.513 25.087 1.00 94.31 285 ILE A O 1
ATOM 2304 N N . GLN A 1 286 ? -11.358 10.727 23.828 1.00 93.44 286 GLN A N 1
ATOM 2305 C CA . GLN A 1 286 ? -10.864 9.829 22.783 1.00 93.44 286 GLN A CA 1
ATOM 2306 C C . GLN A 1 286 ? -9.644 10.400 22.051 1.00 93.44 286 GLN A C 1
ATOM 2308 O O . GLN A 1 286 ? -8.717 9.647 21.764 1.00 93.44 286 GLN A O 1
ATOM 2313 N N . ALA A 1 287 ? -9.600 11.711 21.810 1.00 88.75 287 ALA A N 1
ATOM 2314 C CA . ALA A 1 287 ? -8.466 12.400 21.205 1.00 88.75 287 ALA A CA 1
ATOM 2315 C C . ALA A 1 287 ? -7.198 12.240 22.055 1.00 88.75 287 ALA A C 1
ATOM 2317 O O . ALA A 1 287 ? -6.135 11.936 21.515 1.00 88.75 287 ALA A O 1
ATOM 2318 N N . SER A 1 288 ? -7.317 12.345 23.386 1.00 91.81 288 SER A N 1
ATOM 2319 C CA . SER A 1 288 ? -6.188 12.112 24.301 1.00 91.81 288 SER A CA 1
ATOM 2320 C C . SER A 1 288 ? -5.644 10.676 24.238 1.00 91.81 288 SER A C 1
ATOM 2322 O O . SER A 1 288 ? -4.456 10.458 24.456 1.00 91.81 288 SER A O 1
ATOM 2324 N N . LEU A 1 289 ? -6.492 9.710 23.867 1.00 92.56 289 LEU A N 1
ATOM 2325 C CA . LEU A 1 289 ? -6.161 8.285 23.770 1.00 92.56 289 LEU A CA 1
ATOM 2326 C C . LEU A 1 289 ? -5.737 7.846 22.362 1.00 92.56 289 LEU A C 1
ATOM 2328 O O . LEU A 1 289 ? -5.273 6.718 22.194 1.00 92.56 289 LEU A O 1
ATOM 2332 N N . MET A 1 290 ? -5.873 8.693 21.333 1.00 90.12 290 MET A N 1
ATOM 2333 C CA . MET A 1 290 ? -5.577 8.308 19.944 1.00 90.12 290 MET A CA 1
ATOM 2334 C C . MET A 1 290 ? -4.159 7.762 19.780 1.00 90.12 290 MET A C 1
ATOM 2336 O O . MET A 1 290 ? -3.956 6.790 19.051 1.00 90.12 290 MET A 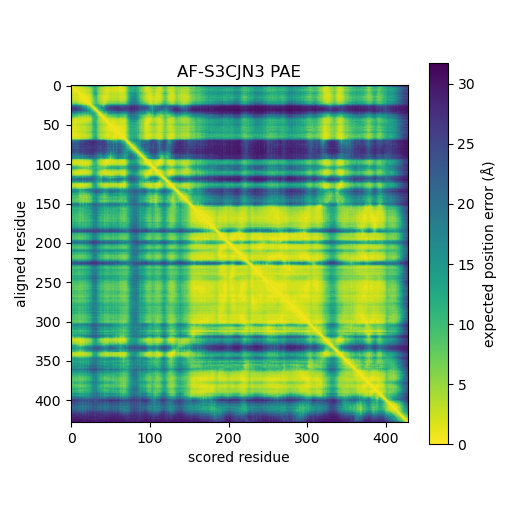O 1
ATOM 2340 N N . GLY A 1 291 ? -3.187 8.347 20.487 1.00 90.44 291 GLY A N 1
ATOM 2341 C CA . GLY A 1 291 ? -1.811 7.864 20.459 1.00 90.44 291 GLY A CA 1
ATOM 2342 C C . GLY A 1 291 ? -1.704 6.396 20.873 1.00 90.44 291 GLY A C 1
ATOM 2343 O O . GLY A 1 291 ? -1.133 5.588 20.137 1.00 90.44 291 GLY A O 1
ATOM 2344 N N . ASP A 1 292 ? -2.333 6.035 21.991 1.00 91.06 292 ASP A N 1
ATOM 2345 C CA . ASP A 1 292 ? -2.363 4.665 22.502 1.00 91.06 292 ASP A CA 1
ATOM 2346 C C . ASP A 1 292 ? -3.158 3.721 21.602 1.00 91.06 292 ASP A C 1
ATOM 2348 O O . ASP A 1 292 ? -2.768 2.564 21.434 1.00 91.06 292 ASP A O 1
ATOM 2352 N N . ILE A 1 293 ? -4.235 4.198 20.976 1.00 94.19 293 ILE A N 1
ATOM 2353 C CA . ILE A 1 293 ? -5.043 3.393 20.053 1.00 94.19 293 ILE A CA 1
ATOM 2354 C C . ILE A 1 293 ? -4.199 2.933 18.858 1.00 94.19 293 ILE A C 1
ATOM 2356 O O . ILE A 1 293 ? -4.189 1.743 18.540 1.00 94.19 293 ILE A O 1
ATOM 2360 N N . TYR A 1 294 ? -3.459 3.841 18.215 1.00 93.62 294 TYR A N 1
ATOM 2361 C CA . TYR A 1 294 ? -2.594 3.487 17.082 1.00 93.62 294 TYR A CA 1
ATOM 2362 C C . TYR A 1 294 ? -1.347 2.710 17.514 1.00 93.62 294 TYR A C 1
ATOM 2364 O O . TYR A 1 294 ? -0.927 1.780 16.823 1.00 93.62 294 TYR A O 1
ATOM 2372 N N . LYS A 1 295 ? -0.767 3.053 18.668 1.00 91.19 295 LYS A N 1
ATOM 2373 C CA . LYS A 1 295 ? 0.403 2.366 19.230 1.00 91.19 295 LYS A CA 1
ATOM 2374 C C . LYS A 1 295 ? 0.128 0.898 19.540 1.00 91.19 295 LYS A C 1
ATOM 2376 O O . LYS A 1 295 ? 0.939 0.033 19.197 1.00 91.19 295 LYS A O 1
ATOM 2381 N N . ASN A 1 296 ? -1.017 0.622 20.164 1.00 92.88 296 ASN A N 1
ATOM 2382 C CA . ASN A 1 296 ? -1.377 -0.707 20.650 1.00 92.88 296 ASN A CA 1
ATOM 2383 C C . ASN A 1 296 ? -2.149 -1.559 19.632 1.00 92.88 296 ASN A C 1
ATOM 2385 O O . ASN A 1 296 ? -2.241 -2.776 19.828 1.00 92.88 296 ASN A O 1
ATOM 2389 N N . ALA A 1 297 ? -2.647 -0.966 18.540 1.00 95.06 297 ALA A N 1
ATOM 2390 C CA . ALA A 1 297 ? -3.255 -1.705 17.435 1.00 95.06 297 ALA A CA 1
ATOM 2391 C C . ALA A 1 297 ? -2.321 -2.818 16.934 1.00 95.06 297 ALA A C 1
ATOM 2393 O O . ALA A 1 297 ? -1.097 -2.657 16.856 1.00 95.06 297 ALA A O 1
ATOM 2394 N N . ILE A 1 298 ? -2.890 -3.967 16.552 1.00 95.12 298 ILE A N 1
ATOM 2395 C CA . ILE A 1 298 ? -2.071 -5.061 16.008 1.00 95.12 298 ILE A CA 1
ATOM 2396 C C . ILE A 1 298 ? -1.444 -4.654 14.668 1.00 95.12 298 ILE A C 1
ATOM 2398 O O . ILE A 1 298 ? -0.305 -5.036 14.374 1.00 95.12 298 ILE A O 1
ATOM 2402 N N . LEU A 1 299 ? -2.186 -3.848 13.903 1.00 95.81 299 LEU A N 1
ATOM 2403 C CA . LEU A 1 299 ? -1.858 -3.317 12.589 1.00 95.81 299 LEU A CA 1
ATOM 2404 C C . LEU A 1 299 ? -2.655 -2.031 12.335 1.00 95.81 299 LEU A C 1
ATOM 2406 O O . LEU A 1 299 ? -3.822 -1.947 12.709 1.00 95.81 299 LEU A O 1
ATOM 2410 N N . THR A 1 300 ? -2.061 -1.088 11.609 1.00 97.44 300 THR A N 1
ATOM 2411 C CA . THR A 1 300 ? -2.784 0.049 11.026 1.00 97.44 300 THR A CA 1
ATOM 2412 C C . THR A 1 300 ? -2.880 -0.106 9.511 1.00 97.44 300 THR A C 1
ATOM 2414 O O . THR A 1 300 ? -1.863 -0.271 8.836 1.00 97.44 300 THR A O 1
ATOM 2417 N N . ILE A 1 301 ? -4.091 -0.034 8.961 1.00 97.56 301 ILE A N 1
ATOM 2418 C CA . ILE A 1 301 ? -4.319 0.111 7.520 1.00 97.56 301 ILE A CA 1
ATOM 2419 C C . ILE A 1 301 ? -4.203 1.595 7.183 1.00 97.56 301 ILE A C 1
ATOM 2421 O O . ILE A 1 301 ? -4.910 2.418 7.759 1.00 97.56 301 ILE A O 1
ATOM 2425 N N . ALA A 1 302 ? -3.333 1.944 6.239 1.00 93.88 302 ALA A N 1
ATOM 2426 C CA . ALA A 1 302 ? -3.204 3.308 5.737 1.00 93.88 302 ALA A CA 1
ATOM 2427 C C . ALA A 1 302 ? -3.732 3.397 4.299 1.00 93.88 302 ALA A C 1
ATOM 2429 O O . ALA A 1 302 ? -3.075 2.942 3.360 1.00 93.88 302 ALA A O 1
ATOM 2430 N N . ALA A 1 303 ? -4.902 4.013 4.121 1.00 91.75 303 ALA A N 1
ATOM 2431 C CA . ALA A 1 303 ? -5.505 4.271 2.815 1.00 91.75 303 ALA A CA 1
ATOM 2432 C C . ALA A 1 303 ? -4.938 5.578 2.234 1.00 91.75 303 ALA A C 1
ATOM 2434 O O . ALA A 1 303 ? -5.376 6.676 2.576 1.00 91.75 303 ALA A O 1
ATOM 2435 N N . THR A 1 304 ? -3.906 5.480 1.391 1.00 82.81 304 THR A N 1
ATOM 2436 C CA . THR A 1 304 ? -3.159 6.660 0.899 1.00 82.81 304 THR A CA 1
ATOM 2437 C C . THR A 1 304 ? -3.570 7.128 -0.488 1.00 82.81 304 THR A C 1
ATOM 2439 O O . THR A 1 304 ? -3.303 8.272 -0.848 1.00 82.81 304 THR A O 1
ATOM 2442 N N . SER A 1 305 ? -4.245 6.265 -1.245 1.00 72.12 305 SER A N 1
ATOM 2443 C CA . SER A 1 305 ? -4.781 6.546 -2.579 1.00 72.12 305 SER A CA 1
ATOM 2444 C C . SER A 1 305 ? -6.110 7.297 -2.580 1.00 72.12 305 SER A C 1
ATOM 2446 O O . SER A 1 305 ? -6.588 7.678 -3.643 1.00 72.12 305 SER A O 1
ATOM 2448 N N . THR A 1 306 ? -6.722 7.515 -1.416 1.00 75.62 306 THR A N 1
ATOM 2449 C CA . THR A 1 306 ? -8.068 8.088 -1.319 1.00 75.62 306 THR A CA 1
ATOM 2450 C C . THR A 1 306 ? -8.016 9.586 -1.060 1.00 75.62 306 THR A C 1
ATOM 2452 O O . THR A 1 306 ? -7.342 10.031 -0.126 1.00 75.62 306 THR A O 1
ATOM 2455 N N . SER A 1 307 ? -8.785 10.361 -1.823 1.00 78.06 307 SER A N 1
ATOM 2456 C CA . SER A 1 307 ? -9.016 11.780 -1.538 1.00 78.06 307 SER A CA 1
ATOM 2457 C C . SER A 1 307 ? -10.228 12.020 -0.628 1.00 78.06 307 SER A C 1
ATOM 2459 O O . SER A 1 307 ? -10.300 13.058 0.030 1.00 78.06 307 SER A O 1
ATOM 2461 N N . CYS A 1 308 ? -11.145 11.051 -0.545 1.00 83.25 308 CYS A N 1
ATOM 2462 C CA . CYS A 1 308 ? -12.302 11.047 0.350 1.00 83.25 308 CYS A CA 1
ATOM 2463 C C . CYS A 1 308 ? -12.733 9.618 0.730 1.00 83.25 308 CYS A C 1
ATOM 2465 O O . CYS A 1 308 ? -12.332 8.634 0.100 1.00 83.25 308 CYS A O 1
ATOM 2467 N N . VAL A 1 309 ? -13.610 9.504 1.727 1.00 88.19 309 VAL A N 1
ATOM 2468 C CA . VAL A 1 309 ? -14.099 8.231 2.280 1.00 88.19 309 VAL A CA 1
ATOM 2469 C C . VAL A 1 309 ? -14.922 7.397 1.283 1.00 88.19 309 VAL A C 1
ATOM 2471 O O . VAL A 1 309 ? -15.015 6.176 1.407 1.00 88.19 309 VAL A O 1
ATOM 2474 N N . SER A 1 310 ? -15.471 8.020 0.240 1.00 88.00 310 SER A N 1
ATOM 2475 C CA . SER A 1 310 ? -16.254 7.328 -0.795 1.00 88.00 310 SER A CA 1
ATOM 2476 C C . SER A 1 310 ? -15.400 6.725 -1.916 1.00 88.00 310 SER A C 1
ATOM 2478 O O . SER A 1 310 ? -15.932 5.985 -2.742 1.00 88.00 310 SER A O 1
ATOM 2480 N N . SER A 1 311 ? -14.092 7.011 -1.950 1.00 86.19 311 SER A N 1
ATOM 2481 C CA . SER A 1 311 ? -13.206 6.592 -3.047 1.00 86.19 311 SER A CA 1
ATOM 2482 C C . SER A 1 311 ? -12.918 5.088 -3.044 1.00 86.19 311 SER A C 1
ATOM 2484 O O . SER A 1 311 ? -12.920 4.471 -4.104 1.00 86.19 311 SER A O 1
ATOM 2486 N N . GLY A 1 312 ? -12.688 4.487 -1.869 1.00 90.12 312 GLY A N 1
ATOM 2487 C CA . GLY A 1 312 ? -12.151 3.125 -1.770 1.00 90.12 312 GLY A CA 1
ATOM 2488 C C . GLY A 1 312 ? -10.663 3.052 -2.138 1.00 90.12 312 GLY A C 1
ATOM 2489 O O . GLY A 1 312 ? -10.146 3.873 -2.898 1.00 90.12 312 GLY A O 1
ATOM 2490 N N . PHE A 1 313 ? -9.957 2.069 -1.588 1.00 91.88 313 PHE A N 1
ATOM 2491 C CA . PHE A 1 313 ? -8.523 1.844 -1.800 1.00 91.88 313 PHE A CA 1
ATOM 2492 C C . PHE A 1 313 ? -8.190 0.442 -2.336 1.00 91.88 313 PHE A C 1
ATOM 2494 O O . PHE A 1 313 ? -7.033 0.184 -2.660 1.00 91.88 313 PHE A O 1
ATOM 2501 N N . LEU A 1 314 ? -9.182 -0.445 -2.486 1.00 92.00 314 LEU A N 1
ATOM 2502 C CA . LEU A 1 314 ? -9.025 -1.772 -3.105 1.00 92.00 314 LEU A CA 1
ATOM 2503 C C . LEU A 1 314 ? -9.319 -1.796 -4.612 1.00 92.00 314 LEU A C 1
ATOM 2505 O O . LEU A 1 314 ? -9.331 -2.861 -5.237 1.00 92.00 314 LEU A O 1
ATOM 2509 N N . ASN A 1 315 ? -9.544 -0.618 -5.191 1.00 82.44 315 ASN A N 1
ATOM 2510 C CA . ASN A 1 315 ? -9.866 -0.421 -6.596 1.00 82.44 315 ASN A CA 1
ATOM 2511 C C . ASN A 1 315 ? -8.799 -0.989 -7.550 1.00 82.44 315 ASN A C 1
ATOM 2513 O O . ASN A 1 315 ? -7.694 -1.393 -7.168 1.00 82.44 315 ASN A O 1
ATOM 2517 N N . LYS A 1 316 ? -9.146 -0.989 -8.842 1.00 83.31 316 LYS A N 1
ATOM 2518 C CA . LYS A 1 316 ? -8.192 -1.244 -9.922 1.00 83.31 316 LYS A CA 1
ATOM 2519 C C . LYS A 1 316 ? -6.999 -0.301 -9.773 1.00 83.31 316 LYS A C 1
ATOM 2521 O O . LYS A 1 316 ? -7.179 0.900 -9.586 1.00 83.31 316 LYS A O 1
ATOM 2526 N N . ARG A 1 317 ? -5.793 -0.855 -9.877 1.00 81.50 317 ARG A N 1
ATOM 2527 C CA . ARG A 1 317 ? -4.555 -0.080 -9.775 1.00 81.50 317 ARG A CA 1
ATOM 2528 C C . ARG A 1 317 ? -4.510 0.995 -10.845 1.00 81.50 317 ARG A C 1
ATOM 2530 O O . ARG A 1 317 ? -4.881 0.747 -11.995 1.00 81.50 317 ARG A O 1
ATOM 2537 N N . GLU A 1 318 ? -3.952 2.144 -10.490 1.00 71.50 318 GLU A N 1
ATOM 2538 C CA . GLU A 1 318 ? -3.440 3.080 -11.476 1.00 71.50 318 GLU A CA 1
ATOM 2539 C C . GLU A 1 318 ? -2.328 2.377 -12.256 1.00 71.50 318 GLU A C 1
ATOM 2541 O O . GLU A 1 318 ? -1.205 2.198 -11.779 1.00 71.50 318 GLU A O 1
ATOM 2546 N N . THR A 1 319 ? -2.640 1.947 -13.473 1.00 63.53 319 THR A N 1
ATOM 2547 C CA . THR A 1 319 ? -1.614 1.496 -14.401 1.00 63.53 319 THR A CA 1
ATOM 2548 C C . THR A 1 319 ? -0.818 2.727 -14.802 1.00 63.53 319 THR A C 1
ATOM 2550 O O . THR A 1 319 ? -1.361 3.653 -15.407 1.00 63.53 319 THR A O 1
ATOM 2553 N N . GLY A 1 320 ? 0.465 2.758 -14.438 1.00 61.69 320 GLY A N 1
ATOM 2554 C CA . GLY A 1 320 ? 1.400 3.696 -15.046 1.00 61.69 320 GLY A CA 1
ATOM 2555 C C . GLY A 1 320 ? 1.399 3.540 -16.568 1.00 61.69 320 GLY A C 1
ATOM 2556 O O . GLY A 1 320 ? 0.808 2.609 -17.121 1.00 61.69 320 GLY A O 1
ATOM 2557 N N . TRP A 1 321 ? 2.060 4.463 -17.259 1.00 66.25 321 TRP A N 1
ATOM 2558 C CA . TRP A 1 321 ? 2.212 4.331 -18.701 1.00 66.25 321 TRP A CA 1
ATOM 2559 C C . TRP A 1 321 ? 3.071 3.086 -18.946 1.00 66.25 321 TRP A C 1
ATOM 2561 O O . TRP A 1 321 ? 4.164 2.949 -18.396 1.00 66.25 321 TRP A O 1
ATOM 2571 N N . ASN A 1 322 ? 2.514 2.156 -19.711 1.00 78.44 322 ASN A N 1
ATOM 2572 C CA . ASN A 1 322 ? 3.124 0.892 -20.077 1.00 78.44 322 ASN A CA 1
ATOM 2573 C C . ASN A 1 322 ? 3.301 0.917 -21.592 1.00 78.44 322 ASN A C 1
ATOM 2575 O O . ASN A 1 322 ? 2.383 1.311 -22.308 1.00 78.44 322 ASN A O 1
ATOM 2579 N N . CYS A 1 323 ? 4.455 0.483 -22.078 1.00 83.44 323 CYS A N 1
ATOM 2580 C CA . CYS A 1 323 ? 4.724 0.388 -23.502 1.00 83.44 323 CYS A CA 1
ATOM 2581 C C . CYS A 1 323 ? 5.076 -1.053 -23.857 1.00 83.44 323 CYS A C 1
ATOM 2583 O O . CYS A 1 323 ? 5.980 -1.633 -23.258 1.00 83.44 323 CYS A O 1
ATOM 2585 N N . THR A 1 324 ? 4.358 -1.637 -24.815 1.00 85.19 324 THR A N 1
ATOM 2586 C CA . THR A 1 324 ? 4.708 -2.964 -25.337 1.00 85.19 324 THR A CA 1
ATOM 2587 C C . THR A 1 324 ? 5.839 -2.794 -26.340 1.00 85.19 324 THR A C 1
ATOM 2589 O O . THR A 1 324 ? 5.680 -2.074 -27.325 1.00 85.19 324 THR A O 1
ATOM 2592 N N . LEU A 1 325 ? 6.974 -3.444 -26.096 1.00 84.88 325 LEU A N 1
ATOM 2593 C CA . LEU A 1 325 ? 8.120 -3.413 -27.007 1.00 84.88 325 LEU A CA 1
ATOM 2594 C C . LEU A 1 325 ? 8.300 -4.770 -27.676 1.00 84.88 325 LEU A C 1
ATOM 2596 O O . LEU A 1 325 ? 8.039 -5.773 -27.019 1.00 84.88 325 LEU A O 1
ATOM 2600 N N . PRO A 1 326 ? 8.753 -4.845 -28.938 1.00 79.75 326 PRO A N 1
ATOM 2601 C CA . PRO A 1 326 ? 8.951 -6.119 -29.625 1.00 79.75 326 PRO A CA 1
ATOM 2602 C C . PRO A 1 326 ? 9.929 -7.054 -28.891 1.00 79.75 326 PRO A C 1
ATOM 2604 O O . PRO A 1 326 ? 11.015 -6.639 -28.484 1.00 79.75 326 PRO A O 1
ATOM 2607 N N . TRP A 1 327 ? 9.562 -8.333 -28.780 1.00 81.00 327 TRP A N 1
ATOM 2608 C CA . TRP A 1 327 ? 10.469 -9.427 -28.423 1.00 81.00 327 TRP A CA 1
ATOM 2609 C C . TRP A 1 327 ? 10.734 -10.264 -29.672 1.00 81.00 327 TRP A C 1
ATOM 2611 O O . TRP A 1 327 ? 9.893 -11.061 -30.087 1.00 81.00 327 TRP A O 1
ATOM 2621 N N . ARG A 1 328 ? 11.879 -10.040 -30.319 1.00 80.75 328 ARG A N 1
ATOM 2622 C CA . ARG A 1 328 ? 12.197 -10.658 -31.610 1.00 80.75 328 ARG A CA 1
ATOM 2623 C C . ARG A 1 328 ? 12.929 -11.977 -31.407 1.00 80.75 328 ARG A C 1
ATOM 2625 O O . ARG A 1 328 ? 14.151 -12.005 -31.296 1.00 80.75 328 ARG A O 1
ATOM 2632 N N . HIS A 1 329 ? 12.182 -13.073 -31.345 1.00 76.00 329 HIS A N 1
ATOM 2633 C CA . HIS A 1 329 ? 12.767 -14.412 -31.392 1.00 76.00 329 HIS A CA 1
ATOM 2634 C C . HIS A 1 329 ? 12.884 -14.878 -32.851 1.00 76.00 329 HIS A C 1
ATOM 2636 O O . HIS A 1 329 ? 11.898 -14.742 -33.572 1.00 76.00 329 HIS A O 1
ATOM 2642 N N . PRO A 1 330 ? 14.013 -15.468 -33.285 1.00 73.50 330 PRO A N 1
ATOM 2643 C CA . PRO A 1 330 ? 14.171 -15.981 -34.651 1.00 73.50 330 PRO A CA 1
ATOM 2644 C C . PRO A 1 330 ? 13.071 -16.964 -35.082 1.00 73.50 330 PRO A C 1
ATOM 2646 O O . PRO A 1 330 ? 12.653 -16.945 -36.235 1.00 73.50 330 PRO A O 1
ATOM 2649 N N . ASP A 1 331 ? 12.568 -17.775 -34.144 1.00 68.19 331 ASP A N 1
ATOM 2650 C CA . ASP A 1 331 ? 11.531 -18.782 -34.422 1.00 68.19 331 ASP A CA 1
ATOM 2651 C C . ASP A 1 331 ? 10.089 -18.267 -34.270 1.00 68.19 331 ASP A C 1
ATOM 2653 O O . ASP A 1 331 ? 9.142 -18.976 -34.616 1.00 68.19 331 ASP A O 1
ATOM 2657 N N . PHE A 1 332 ? 9.887 -17.045 -33.761 1.00 64.44 332 PHE A N 1
ATOM 2658 C CA . PHE A 1 332 ? 8.570 -16.411 -33.787 1.00 64.44 332 PHE A CA 1
ATOM 2659 C C . PHE A 1 332 ? 8.463 -15.544 -35.038 1.00 64.44 332 PHE A C 1
ATOM 2661 O O . PHE A 1 332 ? 9.208 -14.582 -35.206 1.00 64.44 332 PHE A O 1
ATOM 2668 N N . GLY A 1 333 ? 7.502 -15.852 -35.910 1.00 58.34 333 GLY A N 1
ATOM 2669 C CA . GLY A 1 333 ? 7.149 -14.943 -37.000 1.00 58.34 333 GLY A CA 1
ATOM 2670 C C . GLY A 1 333 ? 6.722 -13.565 -36.472 1.00 58.34 333 GLY A C 1
ATOM 2671 O O . GLY A 1 333 ? 6.312 -13.429 -35.318 1.00 58.34 333 GLY A O 1
ATOM 2672 N N . GLU A 1 334 ? 6.747 -12.549 -37.341 1.00 57.59 334 GLU A N 1
ATOM 2673 C CA . GLU A 1 334 ? 6.389 -11.147 -37.033 1.00 57.59 334 GLU A CA 1
ATOM 2674 C C . GLU A 1 334 ? 4.982 -10.961 -36.414 1.00 57.59 334 GLU A C 1
ATOM 2676 O O . GLU A 1 334 ? 4.648 -9.887 -35.920 1.00 57.59 334 GLU A O 1
ATOM 2681 N N . THR A 1 335 ? 4.150 -12.006 -36.420 1.00 52.19 335 THR A N 1
ATOM 2682 C CA . THR A 1 335 ? 2.773 -12.035 -35.914 1.00 52.19 335 THR A CA 1
ATOM 2683 C C . THR A 1 335 ? 2.621 -12.441 -34.443 1.00 52.19 335 THR A C 1
ATOM 2685 O O . THR A 1 335 ? 1.499 -12.412 -33.933 1.00 52.19 335 THR A O 1
ATOM 2688 N N . ALA A 1 336 ? 3.686 -12.848 -33.744 1.00 58.69 336 ALA A N 1
ATOM 2689 C CA . ALA A 1 336 ? 3.592 -13.181 -32.320 1.00 58.69 336 ALA A CA 1
ATOM 2690 C C . ALA A 1 336 ? 3.378 -11.912 -31.471 1.00 58.69 336 ALA A C 1
ATOM 2692 O O . ALA A 1 336 ? 4.079 -10.911 -31.634 1.00 58.69 336 ALA A O 1
ATOM 2693 N N . LYS A 1 337 ? 2.405 -11.936 -30.547 1.00 61.78 337 LYS A N 1
ATOM 2694 C CA . LYS A 1 337 ? 2.218 -10.840 -29.584 1.00 61.78 337 LYS A CA 1
ATOM 2695 C C . LYS A 1 337 ? 3.463 -10.741 -28.709 1.00 61.78 337 LYS A C 1
ATOM 2697 O O . LYS A 1 337 ? 3.912 -11.744 -28.163 1.00 61.78 337 LYS A O 1
ATOM 2702 N N . SER A 1 338 ? 4.010 -9.535 -28.561 1.00 67.69 338 SER A N 1
ATOM 2703 C CA . SER A 1 338 ? 5.161 -9.367 -27.680 1.00 67.69 338 SER A CA 1
ATOM 2704 C C . SER A 1 338 ? 4.755 -9.604 -26.218 1.00 67.69 338 SER A C 1
ATOM 2706 O O . SER A 1 338 ? 3.824 -8.953 -25.738 1.00 67.69 338 SER A O 1
ATOM 2708 N N . PRO A 1 339 ? 5.465 -10.478 -25.486 1.00 70.38 339 PRO A N 1
ATOM 2709 C CA . PRO A 1 339 ? 5.243 -10.734 -24.068 1.00 70.38 339 PRO A CA 1
ATOM 2710 C C . PRO A 1 339 ? 5.848 -9.634 -23.180 1.00 70.38 339 PRO A C 1
ATOM 2712 O O . PRO A 1 339 ? 5.738 -9.727 -21.960 1.00 70.38 339 PRO A O 1
ATOM 2715 N N . ILE A 1 340 ? 6.557 -8.648 -23.748 1.00 79.00 340 ILE A N 1
ATOM 2716 C CA . ILE A 1 340 ? 7.321 -7.664 -22.979 1.00 79.00 340 ILE A CA 1
ATOM 2717 C C . ILE A 1 340 ? 6.600 -6.326 -22.912 1.00 79.00 340 ILE A C 1
ATOM 2719 O O . ILE A 1 340 ? 6.298 -5.694 -23.925 1.00 79.00 340 ILE A O 1
ATOM 2723 N N . VAL A 1 341 ? 6.442 -5.847 -21.684 1.00 83.50 341 VAL A N 1
ATOM 2724 C CA . VAL A 1 341 ? 6.041 -4.479 -21.377 1.00 83.50 341 VAL A CA 1
ATOM 2725 C C . VAL A 1 341 ? 7.181 -3.776 -20.666 1.00 83.50 341 VAL A C 1
ATOM 2727 O O . VAL A 1 341 ? 7.789 -4.317 -19.749 1.00 83.50 341 VAL A O 1
ATOM 2730 N N . VAL A 1 342 ? 7.445 -2.537 -21.058 1.00 84.88 342 VAL A N 1
ATOM 2731 C CA . VAL A 1 342 ? 8.328 -1.634 -20.332 1.00 84.88 342 VAL A CA 1
ATOM 2732 C C . VAL A 1 342 ? 7.497 -0.573 -19.632 1.00 84.88 342 VAL A C 1
ATOM 2734 O O . VAL A 1 342 ? 6.542 -0.039 -20.200 1.00 84.88 342 VAL A O 1
ATOM 2737 N N . ARG A 1 343 ? 7.848 -0.269 -18.385 1.00 80.56 343 ARG A N 1
ATOM 2738 C CA . ARG A 1 343 ? 7.135 0.719 -17.570 1.00 80.56 343 ARG A CA 1
ATOM 2739 C C . ARG A 1 343 ? 8.056 1.437 -16.600 1.00 80.56 343 ARG A C 1
ATOM 2741 O O . ARG A 1 343 ? 9.158 0.974 -16.311 1.00 80.56 343 ARG A O 1
ATOM 2748 N N . HIS A 1 344 ? 7.584 2.547 -16.039 1.00 77.88 344 HIS A N 1
ATOM 2749 C CA . HIS A 1 344 ? 8.266 3.159 -14.899 1.00 77.88 344 HIS A CA 1
ATOM 2750 C C . HIS A 1 344 ? 8.281 2.209 -13.694 1.00 77.88 344 HIS A C 1
ATOM 2752 O O . HIS A 1 344 ? 7.294 1.491 -13.464 1.00 77.88 344 HIS A O 1
ATOM 2758 N N . PRO A 1 345 ? 9.364 2.210 -12.895 1.00 72.38 345 PRO A N 1
ATOM 2759 C CA . PRO A 1 345 ? 9.354 1.596 -11.580 1.00 72.38 345 PRO A CA 1
ATOM 2760 C C . PRO A 1 345 ? 8.175 2.127 -10.768 1.00 72.38 345 PRO A C 1
ATOM 2762 O O . PRO A 1 345 ? 7.881 3.325 -10.796 1.00 72.38 345 PRO A O 1
ATOM 2765 N N . ARG A 1 346 ? 7.504 1.252 -10.014 1.00 70.00 346 ARG A N 1
ATOM 2766 C CA . ARG A 1 346 ? 6.453 1.677 -9.078 1.00 70.00 346 ARG A CA 1
ATOM 2767 C C . ARG A 1 346 ? 7.107 2.345 -7.869 1.00 70.00 346 ARG A C 1
ATOM 2769 O O . ARG A 1 346 ? 7.256 1.730 -6.815 1.00 70.00 346 ARG A O 1
ATOM 2776 N N . ASN A 1 347 ? 7.546 3.591 -8.035 1.00 65.56 347 ASN A N 1
ATOM 2777 C CA . ASN A 1 347 ? 7.957 4.426 -6.918 1.00 65.56 347 ASN A CA 1
ATOM 2778 C C . ASN A 1 347 ? 6.761 5.248 -6.436 1.00 65.56 347 ASN A C 1
ATOM 2780 O O . ASN A 1 347 ? 6.388 6.243 -7.055 1.00 65.56 347 ASN A O 1
ATOM 2784 N N . ASP A 1 348 ? 6.171 4.822 -5.324 1.00 65.50 348 ASP A N 1
ATOM 2785 C CA . ASP A 1 348 ? 5.067 5.553 -4.711 1.00 65.50 348 ASP A CA 1
ATOM 2786 C C . ASP A 1 348 ? 5.515 6.519 -3.621 1.00 65.50 348 ASP A C 1
ATOM 2788 O O . ASP A 1 348 ? 4.673 7.248 -3.119 1.00 65.50 348 ASP A O 1
ATOM 2792 N N . GLU A 1 349 ? 6.791 6.581 -3.233 1.00 64.94 349 GLU A N 1
ATOM 2793 C CA . GLU A 1 349 ? 7.226 7.412 -2.097 1.00 64.94 349 GLU A CA 1
ATOM 2794 C C . GLU A 1 349 ? 6.870 8.889 -2.295 1.00 64.94 349 GLU A C 1
ATOM 2796 O O . GLU A 1 349 ? 6.331 9.537 -1.394 1.00 64.94 349 GLU A O 1
ATOM 2801 N N . SER A 1 350 ? 7.091 9.420 -3.503 1.00 61.41 350 SER A N 1
ATOM 2802 C CA . SER A 1 350 ? 6.733 10.803 -3.839 1.00 61.41 350 SER A CA 1
ATOM 2803 C C . SER A 1 350 ? 5.217 11.026 -3.855 1.00 61.41 350 SER A C 1
ATOM 2805 O O . SER A 1 350 ? 4.752 12.126 -3.568 1.00 61.41 350 SER A O 1
ATOM 2807 N N . ARG A 1 351 ? 4.426 10.003 -4.195 1.00 64.88 351 ARG A N 1
ATOM 2808 C CA . ARG A 1 351 ? 2.957 10.066 -4.231 1.00 64.88 351 ARG A CA 1
ATOM 2809 C C . ARG A 1 351 ? 2.362 9.932 -2.836 1.00 64.88 351 ARG A C 1
ATOM 2811 O O . ARG A 1 351 ? 1.472 10.694 -2.477 1.00 64.88 351 ARG A O 1
ATOM 2818 N N . ILE A 1 352 ? 2.897 9.021 -2.029 1.00 69.12 352 ILE A N 1
ATOM 2819 C CA . ILE A 1 352 ? 2.543 8.832 -0.624 1.00 69.12 352 ILE A CA 1
ATOM 2820 C C . ILE A 1 352 ? 2.848 10.115 0.148 1.00 69.12 352 ILE A C 1
ATOM 2822 O O . ILE A 1 352 ? 1.969 10.597 0.859 1.00 69.12 352 ILE A O 1
ATOM 2826 N N . SER A 1 353 ? 4.029 10.717 -0.036 1.00 65.38 353 SER A N 1
ATOM 2827 C CA . SER A 1 353 ? 4.397 11.976 0.630 1.00 65.38 353 SER A CA 1
ATOM 2828 C C . SER A 1 353 ? 3.559 13.175 0.170 1.00 65.38 353 SER A C 1
ATOM 2830 O O . SER A 1 353 ? 3.274 14.064 0.969 1.00 65.38 353 SER A O 1
ATOM 2832 N N . ARG A 1 354 ? 3.093 13.188 -1.087 1.00 64.25 354 ARG A N 1
ATOM 2833 C CA . ARG A 1 354 ? 2.168 14.212 -1.610 1.00 64.25 354 ARG A CA 1
ATOM 2834 C C . ARG A 1 354 ? 0.689 13.928 -1.342 1.00 64.25 354 ARG A C 1
ATOM 2836 O O . ARG A 1 354 ? -0.134 14.808 -1.614 1.00 64.25 354 ARG A O 1
ATOM 2843 N N . SER A 1 355 ? 0.343 12.743 -0.833 1.00 67.31 355 SER A N 1
ATOM 2844 C CA . SER A 1 355 ? -1.048 12.350 -0.589 1.00 67.31 355 SER A CA 1
ATOM 2845 C C . SER A 1 355 ? -1.741 13.330 0.360 1.00 67.31 355 SER A C 1
ATOM 2847 O O . SER A 1 355 ? -1.115 13.911 1.250 1.00 67.31 355 SER A O 1
ATOM 2849 N N . LEU A 1 356 ? -3.058 13.505 0.200 1.00 68.62 356 LEU A N 1
ATOM 2850 C CA . LEU A 1 356 ? -3.840 14.357 1.105 1.00 68.62 356 LEU A CA 1
ATOM 2851 C C . LEU A 1 356 ? -3.721 13.899 2.559 1.00 68.62 356 LEU A C 1
ATOM 2853 O O . LEU A 1 356 ? -3.709 14.734 3.460 1.00 68.62 356 LEU A O 1
ATOM 2857 N N . ARG A 1 357 ? -3.572 12.586 2.774 1.00 79.38 357 ARG A N 1
ATOM 2858 C CA . ARG A 1 357 ? -3.281 12.008 4.083 1.00 79.38 357 ARG A CA 1
ATOM 2859 C C . ARG A 1 357 ? -1.985 12.598 4.643 1.00 79.38 357 ARG A C 1
ATOM 2861 O O . ARG A 1 357 ? -2.039 13.268 5.663 1.00 79.38 357 ARG A O 1
ATOM 2868 N N . ALA A 1 358 ? -0.861 12.457 3.935 1.00 67.62 358 ALA A N 1
ATOM 2869 C CA . ALA A 1 358 ? 0.461 12.894 4.404 1.00 67.62 358 ALA A CA 1
ATOM 2870 C C . ALA A 1 358 ? 0.582 14.404 4.689 1.00 67.62 358 ALA A C 1
ATOM 2872 O O . ALA A 1 358 ? 1.451 14.813 5.454 1.00 67.62 358 ALA A O 1
ATOM 2873 N N . LYS A 1 359 ? -0.299 15.236 4.123 1.00 69.19 359 LYS A N 1
ATOM 2874 C CA . LYS A 1 359 ? -0.350 16.684 4.393 1.00 69.19 359 LYS A CA 1
ATOM 2875 C C . LYS A 1 359 ? -1.028 17.050 5.722 1.00 69.19 359 LYS A C 1
ATOM 2877 O O . LYS A 1 359 ? -1.028 18.219 6.096 1.00 69.19 359 LYS A O 1
ATOM 2882 N N . ARG A 1 360 ? -1.631 16.090 6.431 1.00 68.31 360 ARG A N 1
ATOM 2883 C CA . ARG A 1 360 ? -2.354 16.324 7.692 1.00 68.31 360 ARG A CA 1
ATOM 2884 C C . ARG A 1 360 ? -1.484 15.938 8.884 1.00 68.31 360 ARG A C 1
ATOM 2886 O O . ARG A 1 360 ? -1.064 14.787 8.979 1.00 68.31 360 ARG A O 1
ATOM 2893 N N . GLY A 1 361 ? -1.300 16.867 9.826 1.00 65.75 361 GLY A N 1
ATOM 2894 C CA . GLY A 1 361 ? -0.448 16.672 11.009 1.00 65.75 361 GLY A CA 1
ATOM 2895 C C . GLY A 1 361 ? -0.777 15.410 11.817 1.00 65.75 361 GLY A C 1
ATOM 2896 O O . GLY A 1 361 ? 0.126 14.669 12.183 1.00 65.75 361 GLY A O 1
ATOM 2897 N N . TRP A 1 362 ? -2.063 15.097 11.998 1.00 72.88 362 TRP A N 1
ATOM 2898 C CA . TRP A 1 362 ? -2.504 13.905 12.736 1.00 72.88 362 TRP A CA 1
ATOM 2899 C C . TRP A 1 362 ? -2.021 12.593 12.112 1.00 72.88 362 TRP A C 1
ATOM 2901 O O . TRP A 1 362 ? -1.584 11.697 12.819 1.00 72.88 362 TRP A O 1
ATOM 2911 N N . THR A 1 363 ? -1.976 12.497 10.784 1.00 76.69 363 THR A N 1
ATOM 2912 C CA . THR A 1 363 ? -1.586 11.252 10.095 1.00 76.69 363 THR A CA 1
ATOM 2913 C C . THR A 1 363 ? -0.116 10.889 10.299 1.00 76.69 363 THR A C 1
ATOM 2915 O O . THR A 1 363 ? 0.260 9.722 10.158 1.00 76.69 363 THR A O 1
ATOM 2918 N N . PHE A 1 364 ? 0.714 11.877 10.651 1.00 76.75 364 PHE A N 1
ATOM 2919 C CA . PHE A 1 364 ? 2.088 11.646 11.069 1.00 76.75 364 PHE A CA 1
ATOM 2920 C C . PHE A 1 364 ? 2.126 10.901 12.404 1.00 76.75 364 PHE A C 1
ATOM 2922 O O . PHE A 1 364 ? 2.857 9.924 12.512 1.00 76.75 364 PHE A O 1
ATOM 2929 N N . GLN A 1 365 ? 1.298 11.291 13.381 1.00 81.06 365 GLN A N 1
ATOM 2930 C CA . GLN A 1 365 ? 1.178 10.594 14.665 1.00 81.06 365 GLN A CA 1
ATOM 2931 C C . GLN A 1 365 ? 0.694 9.153 14.470 1.00 81.06 365 GLN A C 1
ATOM 2933 O O . GLN A 1 365 ? 1.304 8.224 14.993 1.00 81.06 365 GLN A O 1
ATOM 2938 N N . GLU A 1 366 ? -0.350 8.952 13.665 1.00 86.94 366 GLU A N 1
ATOM 2939 C CA . GLU A 1 366 ? -0.904 7.622 13.367 1.00 86.94 366 GLU A CA 1
ATOM 2940 C C . GLU A 1 366 ? 0.165 6.695 12.775 1.00 86.94 366 GLU A C 1
ATOM 2942 O O . GLU A 1 366 ? 0.321 5.544 13.183 1.00 86.94 366 GLU A O 1
ATOM 2947 N N . HIS A 1 367 ? 0.957 7.217 11.838 1.00 85.75 367 HIS A N 1
ATOM 2948 C CA . HIS A 1 367 ? 2.037 6.480 11.194 1.00 85.75 367 HIS A CA 1
ATOM 2949 C C . HIS A 1 367 ? 3.233 6.246 12.136 1.00 85.75 367 HIS A C 1
ATOM 2951 O O . HIS A 1 367 ? 3.812 5.158 12.191 1.00 85.75 367 HIS A O 1
ATOM 2957 N N . LEU A 1 368 ? 3.610 7.264 12.906 1.00 84.88 368 LEU A N 1
ATOM 2958 C CA . LEU A 1 368 ? 4.759 7.204 13.798 1.00 84.88 368 LEU A CA 1
ATOM 2959 C C . LEU A 1 368 ? 4.511 6.301 15.005 1.00 84.88 368 LEU A C 1
ATOM 2961 O O . LEU A 1 368 ? 5.449 5.668 15.463 1.00 84.88 368 LEU A O 1
ATOM 2965 N N . LEU A 1 369 ? 3.288 6.206 15.520 1.00 88.94 369 LEU A N 1
ATOM 2966 C CA . LEU A 1 369 ? 3.010 5.389 16.703 1.00 88.94 369 LEU A CA 1
ATOM 2967 C C . LEU A 1 369 ? 2.687 3.933 16.355 1.00 88.94 369 LEU A C 1
ATOM 2969 O O . LEU A 1 369 ? 2.951 3.042 17.155 1.00 88.94 369 LEU A O 1
ATOM 2973 N N . SER A 1 370 ? 2.208 3.659 15.142 1.00 91.56 370 SER A N 1
ATOM 2974 C CA . SER A 1 370 ? 1.872 2.297 14.721 1.00 91.56 370 SER A CA 1
ATOM 2975 C C . SER A 1 370 ? 3.087 1.357 14.711 1.00 91.56 370 SER A C 1
ATOM 2977 O O . SER A 1 370 ? 4.121 1.626 14.083 1.00 91.56 370 SER A O 1
ATOM 2979 N N . THR A 1 371 ? 2.939 0.186 15.340 1.00 90.75 371 THR A N 1
ATOM 2980 C CA . THR A 1 371 ? 3.968 -0.874 15.325 1.00 90.75 371 THR A CA 1
ATOM 2981 C C . THR A 1 371 ? 4.115 -1.502 13.933 1.00 90.75 371 THR A C 1
ATOM 2983 O O . THR A 1 371 ? 5.226 -1.832 13.504 1.00 90.75 371 THR A O 1
ATOM 2986 N N . ARG A 1 372 ? 2.991 -1.664 13.224 1.00 93.50 372 ARG A N 1
ATOM 2987 C CA . ARG A 1 372 ? 2.898 -2.215 11.865 1.00 93.50 372 ARG A CA 1
ATOM 2988 C C . ARG A 1 372 ? 1.956 -1.355 11.040 1.00 93.50 372 ARG A C 1
ATOM 2990 O O . ARG A 1 372 ? 0.910 -0.947 11.542 1.00 93.50 372 ARG A O 1
ATOM 2997 N N . ILE A 1 373 ? 2.300 -1.137 9.780 1.00 94.31 373 ILE A N 1
ATOM 2998 C CA . ILE A 1 373 ? 1.476 -0.403 8.828 1.00 94.31 373 ILE A CA 1
ATOM 2999 C C . ILE A 1 373 ? 1.374 -1.211 7.546 1.00 94.31 373 ILE A C 1
ATOM 3001 O O . ILE A 1 373 ? 2.391 -1.560 6.944 1.00 94.31 373 ILE A O 1
ATOM 3005 N N . LEU A 1 374 ? 0.136 -1.463 7.132 1.00 95.75 374 LEU A N 1
ATOM 3006 C CA . LEU A 1 374 ? -0.197 -1.960 5.808 1.00 95.75 374 LEU A CA 1
ATOM 3007 C C . LEU A 1 374 ? -0.734 -0.789 4.987 1.00 95.75 374 LEU A C 1
ATOM 3009 O O . LEU A 1 374 ? -1.852 -0.315 5.192 1.00 95.75 374 LEU A O 1
ATOM 3013 N N . LEU A 1 375 ? 0.100 -0.291 4.087 1.00 92.56 375 LEU A N 1
ATOM 3014 C CA . LEU A 1 375 ? -0.174 0.885 3.282 1.00 92.56 375 LEU A CA 1
ATOM 3015 C C . LEU A 1 375 ? -0.724 0.475 1.917 1.00 92.56 375 LEU A C 1
ATOM 3017 O O . LEU A 1 375 ? -0.104 -0.310 1.202 1.00 92.56 375 LEU A O 1
ATOM 3021 N N . TYR A 1 376 ? -1.859 1.060 1.542 1.00 91.38 376 TYR A N 1
ATOM 3022 C CA . TYR A 1 376 ? -2.437 0.948 0.207 1.00 91.38 376 TYR A CA 1
ATOM 3023 C C . TYR A 1 376 ? -2.206 2.258 -0.551 1.00 91.38 376 TYR A C 1
ATOM 3025 O O . TYR A 1 376 ? -2.765 3.303 -0.192 1.00 91.38 376 TYR A O 1
ATOM 3033 N N . SER A 1 377 ? -1.353 2.213 -1.577 1.00 86.06 377 SER A N 1
ATOM 3034 C CA . SER A 1 377 ? -1.220 3.276 -2.580 1.00 86.06 377 SER A CA 1
ATOM 3035 C C . SER A 1 377 ? -2.162 3.001 -3.755 1.00 86.06 377 SER A C 1
ATOM 3037 O O . SER A 1 377 ? -2.900 2.019 -3.753 1.00 86.06 377 SER A O 1
ATOM 3039 N N . SER A 1 378 ? -2.160 3.856 -4.781 1.00 80.50 378 SER A N 1
ATOM 3040 C CA . SER A 1 378 ? -2.963 3.598 -5.980 1.00 80.50 378 SER A CA 1
ATOM 3041 C C . SER A 1 378 ? -2.318 2.570 -6.910 1.00 80.50 378 SER A C 1
ATOM 3043 O O . SER A 1 378 ? -2.969 2.095 -7.838 1.00 80.50 378 SER A O 1
ATOM 3045 N N . ARG A 1 379 ? -1.056 2.187 -6.665 1.00 79.44 379 ARG A N 1
ATOM 3046 C CA . ARG A 1 379 ? -0.277 1.300 -7.541 1.00 79.44 379 ARG A CA 1
ATOM 3047 C C . ARG A 1 379 ? 0.150 -0.009 -6.894 1.00 79.44 379 ARG A C 1
ATOM 3049 O O . ARG A 1 379 ? 0.363 -0.960 -7.644 1.00 79.44 379 ARG A O 1
ATOM 3056 N N . GLN A 1 380 ? 0.299 -0.073 -5.569 1.00 83.62 380 GLN A N 1
ATOM 3057 C CA . GLN A 1 380 ? 0.775 -1.255 -4.833 1.00 83.62 380 GLN A CA 1
ATOM 3058 C C . GLN A 1 380 ? 0.477 -1.195 -3.335 1.00 83.62 380 GLN A C 1
ATOM 3060 O O . GLN A 1 380 ? 0.217 -0.137 -2.759 1.00 83.62 380 GLN A O 1
ATOM 3065 N N . MET A 1 381 ? 0.574 -2.362 -2.703 1.00 89.44 381 MET A N 1
ATOM 3066 C CA . MET A 1 381 ? 0.643 -2.482 -1.251 1.00 89.44 381 MET A CA 1
ATOM 3067 C C . MET A 1 381 ? 2.084 -2.365 -0.756 1.00 89.44 381 MET A C 1
ATOM 3069 O O . MET A 1 381 ? 3.024 -2.858 -1.390 1.00 89.44 381 MET A O 1
ATOM 3073 N N . GLN A 1 382 ? 2.249 -1.753 0.412 1.00 89.56 382 GLN A N 1
ATOM 3074 C CA . GLN A 1 382 ? 3.522 -1.673 1.118 1.00 89.56 382 GLN A CA 1
ATOM 3075 C C . GLN A 1 382 ? 3.339 -2.065 2.581 1.00 89.56 382 GLN A C 1
ATOM 3077 O O . GLN A 1 382 ? 2.322 -1.762 3.204 1.00 89.56 382 GLN A O 1
ATOM 3082 N N . TRP A 1 383 ? 4.348 -2.718 3.136 1.00 92.06 383 TRP A N 1
ATOM 3083 C CA . TRP A 1 383 ? 4.425 -3.071 4.542 1.00 92.06 383 TRP A CA 1
ATOM 3084 C C . TRP A 1 383 ? 5.516 -2.2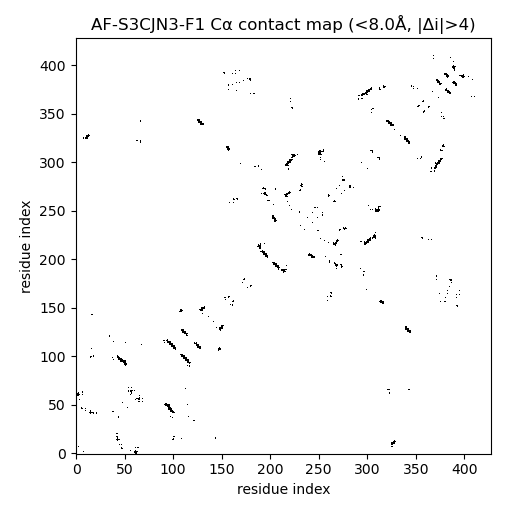70 5.221 1.00 92.06 383 TRP A C 1
ATOM 3086 O O . TRP A 1 383 ? 6.607 -2.135 4.670 1.00 92.06 383 TRP A O 1
ATOM 3096 N N . GLN A 1 384 ? 5.253 -1.805 6.438 1.00 90.75 384 GLN A N 1
ATOM 3097 C CA . GLN A 1 384 ? 6.265 -1.193 7.288 1.00 90.75 384 GLN A CA 1
ATOM 3098 C C . GLN A 1 384 ? 6.109 -1.640 8.742 1.00 90.75 384 GLN A C 1
ATOM 3100 O O . GLN A 1 384 ? 5.032 -1.578 9.330 1.00 90.75 384 GLN A O 1
ATOM 3105 N N . CYS A 1 385 ? 7.213 -2.060 9.348 1.00 89.94 385 CYS A N 1
ATOM 3106 C CA . CYS A 1 385 ? 7.356 -2.303 10.781 1.00 89.94 385 CYS A CA 1
ATOM 3107 C C . CYS A 1 385 ? 8.801 -1.986 11.213 1.00 89.94 385 CYS A C 1
ATOM 3109 O O . CYS A 1 385 ? 9.606 -1.560 10.388 1.00 89.94 385 CYS A O 1
ATOM 3111 N N . SER A 1 386 ? 9.159 -2.211 12.482 1.00 84.12 386 SER A N 1
ATOM 3112 C CA . SER A 1 386 ? 10.499 -1.849 12.999 1.00 84.12 386 SER A CA 1
ATOM 3113 C C . SER A 1 386 ? 11.668 -2.613 12.349 1.00 84.12 386 SER A C 1
ATOM 3115 O O . SER A 1 386 ? 12.799 -2.139 12.403 1.00 84.12 386 SER A O 1
ATOM 3117 N N . GLN A 1 387 ? 11.412 -3.772 11.726 1.00 85.44 387 GLN A N 1
ATOM 3118 C CA . GLN A 1 387 ? 12.454 -4.632 11.136 1.00 85.44 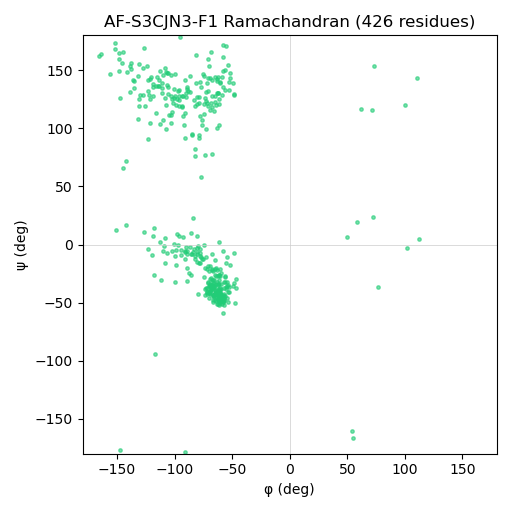387 GLN A CA 1
ATOM 3119 C C . GLN A 1 387 ? 12.316 -4.873 9.630 1.00 85.44 387 GLN A C 1
ATOM 3121 O O . GLN A 1 387 ? 13.214 -5.445 9.023 1.00 85.44 387 GLN A O 1
ATOM 3126 N N . LEU A 1 388 ? 11.206 -4.462 9.016 1.00 85.88 388 LEU A N 1
ATOM 3127 C CA . LEU A 1 388 ? 10.945 -4.710 7.600 1.00 85.88 388 LEU A CA 1
ATOM 3128 C C . LEU A 1 388 ? 10.148 -3.552 7.007 1.00 85.88 388 LEU A C 1
ATOM 3130 O O . LEU A 1 388 ? 9.063 -3.245 7.506 1.00 85.88 388 LEU A O 1
ATOM 3134 N N . ALA A 1 389 ? 10.656 -2.968 5.920 1.00 86.06 389 ALA A N 1
ATOM 3135 C CA . ALA A 1 389 ? 9.806 -2.416 4.871 1.00 86.06 389 ALA A CA 1
ATOM 3136 C C . ALA A 1 389 ? 9.834 -3.342 3.666 1.00 86.06 389 ALA A C 1
ATOM 3138 O O . ALA A 1 389 ? 10.904 -3.795 3.261 1.00 86.06 389 ALA A O 1
ATOM 3139 N N . ALA A 1 390 ? 8.661 -3.601 3.106 1.00 85.62 390 ALA A N 1
ATOM 3140 C CA . ALA A 1 390 ? 8.513 -4.395 1.903 1.00 85.62 390 ALA A CA 1
ATOM 3141 C C . ALA A 1 390 ? 7.475 -3.756 0.982 1.00 85.62 390 ALA A C 1
ATOM 3143 O O . ALA A 1 390 ? 6.559 -3.058 1.418 1.00 85.62 390 ALA A O 1
ATOM 3144 N N . LYS A 1 391 ? 7.616 -4.026 -0.310 1.00 84.12 391 LYS A N 1
ATOM 3145 C CA . LYS A 1 391 ? 6.645 -3.683 -1.352 1.00 84.12 391 LYS A CA 1
ATOM 3146 C C . LYS A 1 391 ? 6.081 -5.001 -1.878 1.00 84.12 391 LYS A C 1
ATOM 3148 O O . LYS A 1 391 ? 6.789 -6.005 -1.867 1.00 84.12 391 LYS A O 1
ATOM 3153 N N . GLU A 1 392 ? 4.832 -5.033 -2.330 1.00 79.62 392 GLU A N 1
ATOM 3154 C CA . GLU A 1 392 ? 4.185 -6.282 -2.785 1.00 79.62 392 GLU A CA 1
ATOM 3155 C C . GLU A 1 392 ? 4.990 -7.027 -3.869 1.00 79.62 392 GLU A C 1
ATOM 3157 O O . GLU A 1 392 ? 4.962 -8.250 -3.926 1.00 79.62 392 GLU A O 1
ATOM 3162 N N . ALA A 1 393 ? 5.712 -6.283 -4.720 1.00 72.12 393 ALA A N 1
ATOM 3163 C CA . ALA A 1 393 ? 6.509 -6.812 -5.824 1.00 72.12 393 ALA A CA 1
ATOM 3164 C C . ALA A 1 393 ? 7.828 -7.439 -5.341 1.00 72.12 393 ALA A C 1
ATOM 3166 O O . ALA A 1 393 ? 8.522 -8.116 -6.094 1.00 72.12 393 ALA A O 1
ATOM 3167 N N . SER A 1 394 ? 8.191 -7.194 -4.084 1.00 73.19 394 SER A N 1
ATOM 3168 C CA . SER A 1 394 ? 9.378 -7.726 -3.425 1.00 73.19 394 SER A CA 1
ATOM 3169 C C . SER A 1 394 ? 9.059 -8.003 -1.948 1.00 73.19 394 SER A C 1
ATOM 3171 O O . SER A 1 394 ? 9.587 -7.318 -1.066 1.00 73.19 394 SER A O 1
ATOM 3173 N N . PRO A 1 395 ? 8.170 -8.972 -1.660 1.00 73.50 395 PRO A N 1
ATOM 3174 C CA . PRO A 1 395 ? 7.566 -9.133 -0.338 1.00 73.50 395 PRO A CA 1
ATOM 3175 C C . PRO A 1 395 ? 8.564 -9.570 0.741 1.00 73.50 395 PRO A C 1
ATOM 3177 O O . PRO A 1 395 ? 8.324 -9.318 1.920 1.00 73.50 395 PRO A O 1
ATOM 3180 N N . ASP A 1 396 ? 9.688 -10.173 0.347 1.00 70.62 396 ASP A N 1
ATOM 3181 C CA . ASP A 1 396 ? 10.719 -10.683 1.258 1.00 70.62 396 ASP A CA 1
ATOM 3182 C C . ASP A 1 396 ? 11.954 -9.789 1.383 1.00 70.62 396 ASP A C 1
ATOM 3184 O O . ASP A 1 396 ? 12.835 -10.068 2.197 1.00 70.62 396 ASP A O 1
ATOM 3188 N N . ARG A 1 397 ? 12.045 -8.714 0.593 1.00 66.94 397 ARG A N 1
ATOM 3189 C CA . ARG A 1 397 ? 13.228 -7.854 0.564 1.00 66.94 397 ARG A CA 1
ATOM 3190 C C . ARG A 1 397 ? 13.004 -6.613 1.413 1.00 66.94 397 ARG A C 1
ATOM 3192 O O . ARG A 1 397 ? 12.055 -5.873 1.175 1.00 66.94 397 ARG A O 1
ATOM 3199 N N . GLN A 1 398 ? 13.932 -6.351 2.331 1.00 63.59 398 GLN A N 1
ATOM 3200 C CA . GLN A 1 398 ? 13.997 -5.072 3.025 1.00 63.59 398 GLN A CA 1
ATOM 3201 C C . GLN A 1 398 ? 14.339 -3.973 2.012 1.00 63.59 398 GLN A C 1
ATOM 3203 O O . GLN A 1 398 ? 15.417 -3.982 1.410 1.00 63.59 398 GLN A O 1
ATOM 3208 N N . THR A 1 399 ? 13.415 -3.045 1.777 1.00 57.19 399 THR A N 1
ATOM 3209 C CA . THR A 1 399 ? 13.708 -1.844 0.989 1.00 57.19 399 THR A CA 1
ATOM 3210 C C . THR A 1 399 ? 14.545 -0.906 1.849 1.00 57.19 399 THR A C 1
ATOM 3212 O O . THR A 1 399 ? 14.069 -0.404 2.862 1.00 57.19 399 THR A O 1
ATOM 3215 N N . PHE A 1 400 ? 15.809 -0.711 1.474 1.00 47.88 400 PHE A N 1
ATOM 3216 C CA . PHE A 1 400 ? 16.719 0.185 2.182 1.00 47.88 400 PHE A CA 1
ATOM 3217 C C . PHE A 1 400 ? 16.313 1.632 1.887 1.00 47.88 400 PHE A C 1
ATOM 3219 O O . PHE A 1 400 ? 16.631 2.167 0.828 1.00 47.88 400 PHE A O 1
ATOM 3226 N N . GLU A 1 401 ? 15.586 2.262 2.804 1.00 53.56 401 GLU A N 1
ATOM 3227 C CA . GLU A 1 401 ? 15.226 3.675 2.704 1.00 53.56 401 GLU A CA 1
ATOM 3228 C C . GLU A 1 401 ? 15.669 4.372 3.992 1.00 53.56 401 GLU A C 1
ATOM 3230 O O . GLU A 1 401 ? 15.214 4.039 5.081 1.00 53.56 401 GLU A O 1
ATOM 3235 N N . TYR A 1 402 ? 16.562 5.357 3.868 1.00 42.81 402 TYR A N 1
ATOM 3236 C CA . TYR A 1 402 ? 17.076 6.217 4.946 1.00 42.81 402 TYR A CA 1
ATOM 3237 C C . TYR A 1 402 ? 15.973 6.774 5.872 1.00 42.81 402 TYR A C 1
ATOM 3239 O O . TYR A 1 402 ? 16.178 6.961 7.071 1.00 42.81 402 TYR A O 1
ATOM 3247 N N . PHE A 1 403 ? 14.763 6.968 5.338 1.00 46.81 403 PHE A N 1
ATOM 3248 C CA . PHE A 1 403 ? 13.585 7.349 6.111 1.00 46.81 403 PHE A CA 1
ATOM 3249 C C . PHE A 1 403 ? 13.191 6.311 7.167 1.00 46.81 403 PHE A C 1
ATOM 3251 O O . PHE A 1 403 ? 12.759 6.705 8.244 1.00 46.81 403 PHE A O 1
ATOM 3258 N N . GLN A 1 404 ? 13.379 5.010 6.928 1.00 54.50 404 GLN A N 1
ATOM 3259 C CA . GLN A 1 404 ? 13.123 3.989 7.944 1.00 54.50 404 GLN A CA 1
ATOM 3260 C C . GLN A 1 404 ? 14.019 4.155 9.164 1.00 54.50 404 GLN A C 1
ATOM 3262 O O . GLN A 1 404 ? 13.519 4.036 10.275 1.00 54.50 404 GLN A O 1
ATOM 3267 N N . GLU A 1 405 ? 15.303 4.461 8.977 1.00 53.34 405 GLU A N 1
ATOM 3268 C CA . GLU A 1 405 ? 16.229 4.694 10.091 1.00 53.34 405 GLU A CA 1
ATOM 3269 C C . GLU A 1 405 ? 15.863 5.967 10.859 1.00 53.34 405 GLU A C 1
ATOM 3271 O O . GLU A 1 405 ? 15.884 5.974 12.089 1.00 53.34 405 GLU A O 1
ATOM 3276 N N . LEU A 1 406 ? 15.421 7.020 10.161 1.00 54.94 406 LEU A N 1
ATOM 3277 C CA . LEU A 1 406 ? 14.913 8.238 10.794 1.00 54.94 406 LEU A CA 1
ATOM 3278 C C . LEU A 1 406 ? 13.636 7.964 11.607 1.00 54.94 406 LEU A C 1
ATOM 3280 O O . LEU A 1 406 ? 13.549 8.342 12.772 1.00 54.94 406 LEU A O 1
ATOM 3284 N N . PHE A 1 407 ? 12.654 7.270 11.025 1.00 61.12 407 PHE A N 1
ATOM 3285 C CA . PHE A 1 407 ? 11.413 6.903 11.711 1.00 61.12 407 PHE A CA 1
ATOM 3286 C C . PHE A 1 407 ? 11.662 5.915 12.851 1.00 61.12 407 PHE A C 1
ATOM 3288 O O . PHE A 1 407 ? 11.026 6.027 13.895 1.00 61.12 407 PHE A O 1
ATOM 3295 N N . LYS A 1 408 ? 12.597 4.973 12.691 1.00 61.12 408 LYS A N 1
ATOM 3296 C CA . LYS A 1 408 ? 13.033 4.053 13.748 1.00 61.12 408 LYS A CA 1
ATOM 3297 C C . LYS A 1 408 ? 13.691 4.821 14.891 1.00 61.12 408 LYS A C 1
ATOM 3299 O O . LYS A 1 408 ? 13.326 4.596 16.041 1.00 61.12 408 LYS A O 1
ATOM 3304 N N . SER A 1 409 ? 14.570 5.773 14.581 1.00 61.16 409 SER A N 1
ATOM 3305 C CA . SER A 1 409 ? 15.219 6.647 15.567 1.00 61.16 409 SER A CA 1
ATOM 3306 C C . SER A 1 409 ? 14.202 7.509 16.317 1.00 61.16 409 SER A C 1
ATOM 3308 O O . SER A 1 409 ? 14.213 7.539 17.543 1.00 61.16 409 SER A O 1
ATOM 3310 N N . LEU A 1 410 ? 13.262 8.140 15.604 1.00 63.44 410 LEU A N 1
ATOM 3311 C CA . LEU A 1 410 ? 12.176 8.923 16.205 1.00 63.44 410 LEU A CA 1
ATOM 3312 C C . LEU A 1 410 ? 11.252 8.056 17.071 1.00 63.44 410 LEU A C 1
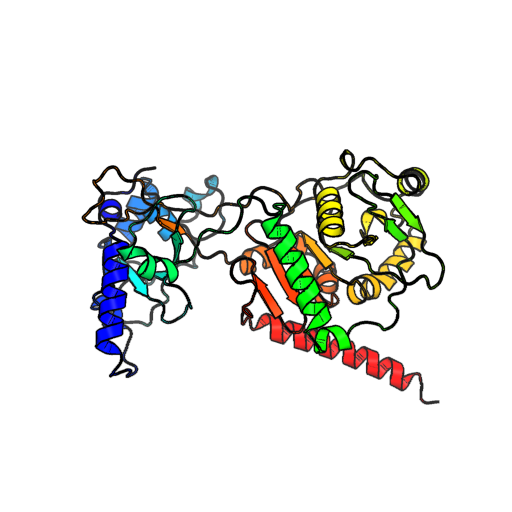ATOM 3314 O O . LEU A 1 410 ? 10.906 8.454 18.179 1.00 63.44 410 LEU A O 1
ATOM 3318 N N . LYS A 1 411 ? 10.891 6.853 16.604 1.00 65.44 411 LYS A N 1
ATOM 3319 C CA . LYS A 1 411 ? 10.117 5.878 17.390 1.00 65.44 411 LYS A CA 1
ATOM 3320 C C . LYS A 1 411 ? 10.839 5.515 18.684 1.00 65.44 411 LYS A C 1
ATOM 3322 O O . LYS A 1 411 ? 10.205 5.486 19.732 1.00 65.44 411 LYS A O 1
ATOM 3327 N N . ASN A 1 412 ? 12.142 5.248 18.612 1.00 65.25 412 ASN A N 1
ATOM 3328 C CA . ASN A 1 412 ? 12.936 4.878 19.779 1.00 65.25 412 ASN A CA 1
ATOM 3329 C C . ASN A 1 412 ? 13.037 6.039 20.786 1.00 65.25 412 ASN A C 1
ATOM 3331 O O . ASN A 1 412 ? 12.803 5.822 21.972 1.00 65.25 412 ASN A O 1
ATOM 3335 N N . LEU A 1 413 ? 13.257 7.272 20.313 1.00 62.72 413 LEU A N 1
ATOM 3336 C CA . LEU A 1 413 ? 13.267 8.483 21.147 1.00 62.72 413 LEU A CA 1
ATOM 3337 C C . LEU A 1 413 ? 11.952 8.684 21.915 1.00 62.72 413 LEU A C 1
ATOM 3339 O O . LEU A 1 413 ? 11.975 9.014 23.100 1.00 62.72 413 LEU A O 1
ATOM 3343 N N . ILE A 1 414 ? 10.805 8.457 21.263 1.00 65.06 414 ILE A N 1
ATOM 3344 C CA . ILE A 1 414 ? 9.485 8.554 21.909 1.00 65.06 414 ILE A CA 1
ATOM 3345 C C . ILE A 1 414 ? 9.326 7.466 22.980 1.00 65.06 414 ILE A C 1
ATOM 3347 O O . ILE A 1 414 ? 8.918 7.756 24.100 1.00 65.06 414 ILE A O 1
ATOM 3351 N N . THR A 1 415 ? 9.706 6.221 22.681 1.00 59.38 415 THR A N 1
ATOM 3352 C CA . THR A 1 415 ? 9.608 5.130 23.668 1.00 59.38 415 THR A CA 1
ATOM 3353 C C . THR A 1 415 ? 10.558 5.305 24.858 1.00 59.38 415 THR A C 1
ATOM 3355 O O . THR A 1 415 ? 10.219 4.928 25.981 1.00 59.38 415 THR A O 1
ATOM 3358 N N . GLU A 1 416 ? 11.739 5.892 24.646 1.00 59.53 416 GLU A N 1
ATOM 3359 C CA . GLU A 1 416 ? 12.702 6.190 25.713 1.00 59.53 416 GLU A CA 1
ATOM 3360 C C . GLU A 1 416 ? 12.205 7.317 26.625 1.00 59.53 416 GLU A C 1
ATOM 3362 O O . GLU A 1 416 ? 12.309 7.205 27.846 1.00 59.53 416 GLU A O 1
ATOM 3367 N N . THR A 1 417 ? 11.607 8.369 26.057 1.00 53.06 417 THR A N 1
ATOM 3368 C CA . THR A 1 417 ? 11.046 9.483 26.840 1.00 53.06 417 THR A CA 1
ATOM 3369 C C . THR A 1 417 ? 9.848 9.058 27.690 1.00 53.06 417 THR A C 1
ATOM 3371 O O . THR A 1 417 ? 9.763 9.467 28.849 1.00 53.06 417 THR A O 1
ATOM 3374 N N . GLU A 1 418 ? 8.978 8.180 27.181 1.00 52.25 418 GLU A N 1
ATOM 3375 C CA . GLU A 1 418 ? 7.889 7.565 27.961 1.00 52.25 418 GLU A CA 1
ATOM 3376 C C . GLU A 1 418 ? 8.420 6.664 29.093 1.00 52.25 418 GLU A C 1
ATOM 3378 O O . GLU A 1 418 ? 7.938 6.714 30.224 1.00 52.25 418 GLU A O 1
ATOM 3383 N N . SER A 1 419 ? 9.465 5.872 28.826 1.00 46.72 419 SER A N 1
ATOM 3384 C CA . SER A 1 419 ? 10.084 5.005 29.841 1.00 46.72 419 SER A CA 1
ATOM 3385 C C . SER A 1 419 ? 10.754 5.822 30.956 1.00 46.72 419 SER A C 1
ATOM 3387 O O . SER A 1 419 ? 10.675 5.468 32.135 1.00 46.72 419 SER A O 1
ATOM 3389 N N . GLN A 1 420 ? 11.370 6.958 30.612 1.00 39.12 420 GLN A N 1
ATOM 3390 C CA . GLN A 1 420 ? 11.962 7.881 31.585 1.00 39.12 420 GLN A CA 1
ATOM 3391 C C . GLN A 1 420 ? 10.904 8.614 32.424 1.00 39.12 420 GLN A C 1
ATOM 3393 O O . GLN A 1 420 ? 11.114 8.794 33.622 1.00 39.12 420 GLN A O 1
ATOM 3398 N N . THR A 1 421 ? 9.745 8.972 31.858 1.00 39.72 421 THR A N 1
ATOM 3399 C CA . THR A 1 421 ? 8.652 9.599 32.631 1.00 39.72 421 THR A CA 1
ATOM 3400 C C . THR A 1 421 ? 8.024 8.632 33.637 1.00 39.72 421 THR A C 1
ATOM 3402 O O . THR A 1 421 ? 7.739 9.034 34.764 1.00 39.72 421 THR A O 1
ATOM 3405 N N . VAL A 1 422 ? 7.893 7.346 33.291 1.00 36.25 422 VAL A N 1
ATOM 3406 C CA . VAL A 1 422 ? 7.428 6.305 34.229 1.00 36.25 422 VAL A CA 1
ATOM 3407 C C . VAL A 1 422 ? 8.448 6.050 35.347 1.00 36.25 422 VAL A C 1
ATOM 3409 O O . VAL A 1 422 ? 8.061 5.868 36.499 1.00 36.25 422 VAL A O 1
ATOM 3412 N N . THR A 1 423 ? 9.749 6.105 35.047 1.00 34.56 423 THR A N 1
ATOM 3413 C CA . THR A 1 423 ? 10.810 5.868 36.047 1.00 34.56 423 THR A CA 1
ATOM 3414 C C . THR A 1 423 ? 10.929 7.019 37.058 1.00 34.56 423 THR A C 1
ATOM 3416 O O . THR A 1 423 ? 11.220 6.786 38.229 1.00 34.56 423 THR A O 1
ATOM 3419 N N . ILE A 1 424 ? 10.655 8.262 36.644 1.00 36.47 424 ILE A N 1
ATOM 3420 C CA . ILE A 1 424 ? 10.663 9.435 37.539 1.00 36.47 424 ILE A CA 1
ATOM 3421 C C . ILE A 1 424 ? 9.418 9.458 38.448 1.00 36.47 424 ILE A C 1
ATOM 3423 O O . ILE A 1 424 ? 9.497 9.943 39.570 1.00 36.47 424 ILE A O 1
ATOM 3427 N N . ALA A 1 425 ? 8.290 8.879 38.019 1.00 34.25 425 ALA A N 1
ATOM 3428 C CA . ALA A 1 425 ? 7.069 8.781 38.827 1.00 34.25 425 ALA A CA 1
ATOM 3429 C C . ALA A 1 425 ? 7.073 7.624 39.854 1.00 34.25 425 ALA A C 1
ATOM 3431 O O . ALA A 1 425 ? 6.158 7.537 40.671 1.00 34.25 425 ALA A O 1
ATOM 3432 N N . GLN A 1 426 ? 8.073 6.731 39.818 1.00 33.28 426 GLN A N 1
ATOM 3433 C CA . GLN A 1 426 ? 8.177 5.555 40.700 1.00 33.28 426 GLN A CA 1
ATOM 3434 C C . GLN A 1 426 ? 9.336 5.605 41.708 1.00 33.28 426 GLN A C 1
ATOM 3436 O O . GLN A 1 426 ? 9.492 4.664 42.485 1.00 33.28 426 GLN A O 1
ATOM 3441 N N . ASN A 1 427 ? 10.114 6.689 41.749 1.00 29.52 427 ASN A N 1
ATOM 3442 C CA . ASN A 1 427 ? 11.061 6.932 42.838 1.00 29.52 427 ASN A CA 1
ATOM 3443 C C . ASN A 1 427 ? 10.475 7.993 43.788 1.00 29.52 427 ASN A C 1
ATOM 3445 O O . ASN A 1 427 ? 10.312 9.132 43.347 1.00 29.52 427 ASN A O 1
ATOM 3449 N N . PRO A 1 428 ? 10.109 7.626 45.034 1.00 37.41 428 PRO A N 1
ATOM 3450 C CA . PRO A 1 428 ? 9.562 8.560 46.017 1.00 37.41 428 PRO A CA 1
ATOM 3451 C C . PRO A 1 428 ? 10.563 9.629 46.466 1.00 37.41 428 PRO A C 1
ATOM 3453 O O . PRO A 1 428 ? 11.788 9.357 46.445 1.00 37.41 428 PRO A O 1
#

Solvent-accessible surface area (backbone atoms only — not comparable to full-atom values): 24083 Å² total; per-residue (Å²): 130,61,58,42,80,62,61,65,66,49,49,57,47,60,25,52,51,32,32,53,54,48,51,70,72,45,76,85,65,92,68,99,70,63,83,76,52,61,82,73,34,74,18,40,43,85,59,36,78,27,45,60,57,37,47,50,41,23,73,78,53,13,50,54,36,33,52,74,66,59,75,70,100,65,65,83,90,46,68,87,68,58,87,70,64,85,83,61,66,85,73,52,75,81,16,39,27,32,39,33,40,48,42,94,91,44,97,35,43,28,40,29,41,41,66,55,67,90,80,68,96,79,83,63,49,68,27,36,38,26,40,54,82,88,66,91,71,63,79,82,51,49,72,63,52,70,36,35,42,68,59,73,72,65,70,34,55,66,33,70,70,48,44,51,51,55,35,49,53,52,51,48,42,70,77,67,33,59,71,48,51,73,67,50,67,95,68,34,58,48,57,70,34,29,31,36,39,54,54,97,91,44,51,36,20,44,38,75,49,57,90,81,34,70,52,68,31,35,31,58,47,66,35,62,45,85,94,64,83,86,46,25,28,83,87,44,42,65,51,36,47,75,35,44,60,58,85,76,44,45,38,33,58,36,42,52,47,50,52,38,42,67,60,74,42,47,30,38,35,41,68,53,65,45,34,42,74,81,35,68,71,52,38,55,56,48,60,73,40,45,62,57,52,33,34,58,22,69,32,29,41,32,42,42,53,26,77,26,31,68,62,28,52,42,50,72,42,59,75,68,68,67,28,78,45,53,58,76,47,94,87,52,60,97,83,61,79,52,49,34,34,38,28,66,63,92,73,51,68,72,53,49,60,65,15,71,41,59,73,36,77,67,51,51,53,50,59,61,42,27,52,24,38,45,34,30,42,51,71,50,46,35,40,40,42,83,87,41,35,26,39,69,95,41,70,88,44,70,61,92,48,74,63,56,58,52,52,49,49,52,43,49,54,54,55,50,54,54,52,50,54,55,55,62,75,70,59,132

Organism: Glarea lozoyensis (strain ATCC 20868 / MF5171) (NCBI:txid1116229)

Foldseek 3Di:
DDAPPLQQPDAQQQLLVQQVVQCVVCVVDDDDDDPVVQCVRSSKDFGAQAPVVLVVSLVVPHLVSVQVVDDDDDDPVCVVPCPDDPPPPPLRGHFTWMWGWDCPPHQAIWIWIDTCSPDDDDDTATKAKEFAPDADDDPVCVVSRVRGQYPPDDQWCLDLLNLVLVLVLLVCCVPPPPVLVVLADPFLFDAQWWWQLDAPPDAIAIDGGDVSRGFAEEEEQEAAAPDDPPAAAPVCNVVRHVGDHLVVFAQAVSLVSSSCVSSVGGTYDDCRHGFHPPDPVSCVVVVVCVLVNLQNHSEYEYQQADPHSNPHQRGRADDASKDQGDHDDVPDDPPRRGRIIMHHDPDCVVVSCVTPSVVDPVSCSSVLNHQKYFYGHSHWTWIDHLPATDTSSGSPDRDDDPVSVVSNVVSVVVVVVVVVVVVVVPDD

InterPro domains:
  IPR010730 Heterokaryon incompatibility [PF06985] (217-366)

Secondary structure (DSSP, 8-state):
-PPPHHHHT--HHHHHHHHHHHHHHHTT------GGGTTTSTTEEE--SSHHHHHHHHHTT-HHHHHHH--S---GGGGGGGGG-TTS-GGGTT--EEEEEE-TTSSS-EEEEEE--SSS---PEEEEEEEPTT----TTTHHHHTTSEE--S-SBTTSHHHHHHHHHHHHHHHHT-HHHHHTS-SS-BPPSEEEE---TTS--EEEEPPTT-B--EEEEE----S--S-S--TTTHHHHHH---GGGS-HHHHHHHHHHHHTT--EEE-HHHHS-TT-HHHHHHHHHHHHHHHHHSSEEEEE-S-SSTTS-SSSBP----EEE-----TTS-TTSPP-EEEE-----HHHHHHSTTTTSHHHHHHHHH-SEEEEE-SS-EEEEESS-EEETTBTTS----HHHHHHHHHHHHHHHHHHHHHHHTT--

Sequence (428 aa):
MPLCEVCQRIDIRSLVLAYHEWVRNTSNEYTTSGDEHIFTSPNTQPHHASFEELRDAAIDGCEFCRLVWGCDDFEVETLPFLCSSPQWPRRWENGPVFLVVDSKFSSKLVLYVVVDPGHLRYVPRRLEICTLKGEEMPLEDKSLLNQLVQDETPQYLGSDVCLSVGTRWLEKCLHEHFECRAKQSLQRILPKRVLDVGESSTDPRLYLSSENEIGNWVALSYVWGGDSDFKLTERSMSDFQTGLPSSSFPSTLRDAVLVTRALGLKYLWIDALCILQDSERDWEIQASLMGDIYKNAILTIAATSTSCVSSGFLNKRETGWNCTLPWRHPDFGETAKSPIVVRHPRNDESRISRSLRAKRGWTFQEHLLSTRILLYSSRQMQWQCSQLAAKEASPDRQTFEYFQELFKSLKNLITETESQTVTIAQNP

Mean predicted aligned error: 11.87 Å